Protein AF-A0A662JQ28-F1 (afdb_monomer_lite)

Sequence (479 aa):
MRHRVAFIDVGKEEVRVEEIEKEDIVGPIDWGLYCHLELYKSYQYPPYDEHNVLCFGMGKLAGGVIPGTHRLIGVFRSPLWGGIYFSTVGGAAYPLRYVGFEFGVVEGRAKEPTIVILKGLKDKGLEYRFEHIGMNELMKVYREYKGWEGVFALYRYLLDKYRDVYKKNSGFMNFRMLVVGPAAVNTNMGGIFSATIRNGEIDVGSEGWMARGGGGSVLFRAHGVVAIIYGGDNDWRKFEKADLRSPDVVNDLFKKFLGVPMGQAAFKATEKYRFSPSVGTGGTFGVNYATLKEKSIMFNWKSVFLTKEERKELYDKLIKGHYLKQFNDEIIANKSFKTCGEPCPGVCKKVWEKYKKDYEVYTAAGTICGIFDQRAAERAVHAIDSMGFDAIEFGTLAGWILECLEKGLLKPEEVGARERPRLNPKEFKIEDSFINAEIVEILAKKVAFAEGEVPRILGEGMRRAARKLDEMFSERVKN

Foldseek 3Di:
DWFWEWEQEQAVRDIDTDIDDDDQDQAQASVLCCLCVPPLVVLVDQQQAQSFKWKKFAGPLALFQQPFRQKMKIWTQFLQPRHIDIFIWTNQSNQVLQQAGGMYIYGHAHPAQKEKEWEQEQVPGIDIGIDGDHPVRLVVQQPDDPNAHWQVSVVVVCLVVCQVVQDDDQFGFFKKKFFWTLLLVQFSFFKTKIAGADRSHGPFLLIIISGPRRSSVNCCSNHSYGMYIGGYHHNPDADVPFGSRDLVRQQVVCCVPVVGGSQVVLCVVQCQQAAPPVQGGHAQQLVVLSPCQLVQQALQNPSVVDDSVLSNVLSVVQPVVAQNVCLCVQWNVVVQFAYNNRPGPNSNWTDDPNATDHNLLCSLQDRLLRARHPVLSSLLSVLLVSRRGNSNQLSSLLSVVLVCQVLVLDPCVQQVQPHHQDRDSVPDDNVSSNSSSVSSSSNSVCLSNVPHDLSSLCSHGDVSSVVVSCVVSVVSVVD

pLDDT: mean 95.8, std 4.41, range [48.75, 98.94]

Radius of gyration: 22.82 Å; chains: 1; bounding box: 65×51×59 Å

Secondary structure (DSSP, 8-state):
-EEEEEEEETTTTEEEEEEEE-SS--SHHHHHHHIIIIIS-GGGS-TTSTTS-EEEEE-TTTTSS-TT---EEEEEE-TTTSSEEEEEETTTHHHHTTTS-SEEEEES--SS-EEEEEEEETTTEEEEEEEE--HHHHHHHHH-BTTB-HHHHHHHHHHHHHGGGGEETTEE-EEEEEEE-HHHHH-S-B-EEE--EETTEE-TT--EEE-TTSHHHHHHHTT-EEEEEEEES------SSS-TT-HHHHHHHHHHHHSS-HHHHHHHHTGGGS-BTTTTB-HHHHHHHHHHGGG---TTTGGGGS-HHHHHHHIIIIIIIIIHHHHIIIIITTT-EE-SSS--TT--EEEETTEE--HHHHHHTTGGGT---HHHHHHHHHHHHHHTB-HHHHHHHHHHHHHHHHTTSS-HHHHT-SS-----TTT--TTHHHHHHHHHHHHHHHHHTT-SHHHHHHTT-HHHHHHHHHHHTHHHH--

Structure (mmCIF, N/CA/C/O backbone):
data_AF-A0A662JQ28-F1
#
_entry.id   AF-A0A662JQ28-F1
#
loop_
_atom_site.group_PDB
_atom_site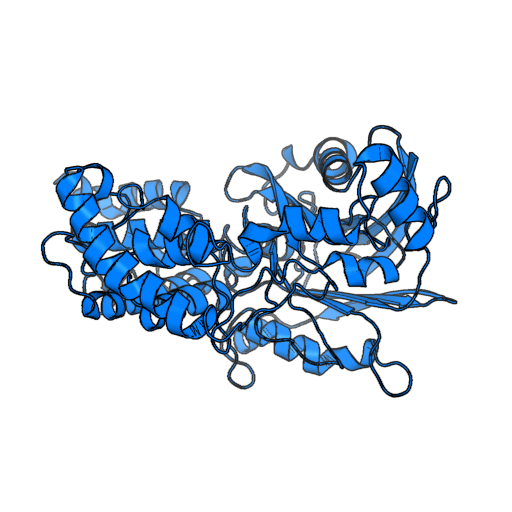.id
_atom_site.type_symbol
_atom_site.label_atom_id
_atom_site.label_alt_id
_atom_site.label_comp_id
_atom_site.label_asym_id
_atom_site.label_entity_id
_atom_site.label_seq_id
_atom_site.pdbx_PDB_ins_code
_atom_site.Cartn_x
_atom_site.Cartn_y
_atom_site.Cartn_z
_atom_site.occupancy
_atom_site.B_iso_or_equiv
_atom_site.auth_seq_id
_atom_site.auth_comp_id
_atom_site.auth_asym_id
_atom_site.auth_atom_id
_atom_site.pdbx_PDB_model_num
ATOM 1 N N . MET A 1 1 ? 8.106 16.150 -26.393 1.00 80.56 1 MET A N 1
ATOM 2 C CA . MET A 1 1 ? 9.107 15.470 -25.532 1.00 80.56 1 MET A CA 1
ATOM 3 C C . MET A 1 1 ? 9.022 13.979 -25.808 1.00 80.56 1 MET A C 1
ATOM 5 O O . MET A 1 1 ? 7.924 13.507 -26.058 1.00 80.56 1 MET A O 1
ATOM 9 N N . ARG A 1 2 ? 10.143 13.248 -25.830 1.00 89.44 2 ARG A N 1
ATOM 10 C CA . ARG A 1 2 ? 10.142 11.813 -26.164 1.00 89.44 2 ARG A CA 1
ATOM 11 C C . ARG A 1 2 ? 10.079 10.949 -24.913 1.00 89.44 2 ARG A C 1
ATOM 13 O O . ARG A 1 2 ? 10.831 11.190 -23.970 1.00 89.44 2 ARG A O 1
ATOM 20 N N . HIS A 1 3 ? 9.212 9.946 -24.945 1.00 92.81 3 HIS A N 1
ATOM 21 C CA . HIS A 1 3 ? 8.951 9.023 -23.850 1.00 92.81 3 HIS A CA 1
ATOM 22 C C . HIS A 1 3 ? 9.064 7.585 -24.325 1.00 92.81 3 HIS A C 1
ATOM 24 O O . HIS A 1 3 ? 8.479 7.234 -25.343 1.00 92.81 3 HIS A O 1
ATOM 30 N N . ARG A 1 4 ? 9.773 6.739 -23.572 1.00 95.31 4 ARG A N 1
ATOM 31 C CA . ARG A 1 4 ? 9.781 5.291 -23.823 1.00 95.31 4 ARG A CA 1
ATOM 32 C C . ARG A 1 4 ? 8.648 4.648 -23.039 1.00 95.31 4 ARG A C 1
ATOM 34 O O . ARG A 1 4 ? 8.657 4.706 -21.806 1.00 95.31 4 ARG A O 1
ATOM 41 N N . VAL A 1 5 ? 7.702 4.038 -23.740 1.00 97.81 5 VAL A N 1
ATOM 42 C CA . VAL A 1 5 ? 6.491 3.456 -23.157 1.00 97.81 5 VAL A CA 1
ATOM 43 C C . VAL A 1 5 ? 6.429 1.970 -23.472 1.00 97.81 5 VAL A C 1
ATOM 45 O O . VAL A 1 5 ? 6.537 1.589 -24.631 1.00 97.81 5 VAL A O 1
ATOM 48 N N . ALA A 1 6 ? 6.247 1.138 -22.449 1.00 98.38 6 ALA A N 1
ATOM 49 C CA . ALA A 1 6 ? 5.945 -0.277 -22.607 1.00 98.38 6 ALA A CA 1
ATOM 50 C C . ALA A 1 6 ? 4.431 -0.504 -22.550 1.00 98.38 6 ALA A C 1
ATOM 52 O O . ALA A 1 6 ? 3.805 -0.242 -21.523 1.00 98.38 6 ALA A O 1
ATOM 53 N N . PHE A 1 7 ? 3.851 -1.028 -23.621 1.00 98.75 7 PHE A N 1
ATOM 54 C CA . PHE A 1 7 ? 2.498 -1.568 -23.601 1.00 98.75 7 PHE A CA 1
ATOM 55 C C . PHE A 1 7 ? 2.584 -3.072 -23.359 1.00 98.75 7 PHE A C 1
ATOM 57 O O . PHE A 1 7 ? 3.285 -3.783 -24.079 1.00 98.75 7 PHE A O 1
ATOM 64 N N . ILE A 1 8 ? 1.935 -3.524 -22.293 1.00 98.88 8 ILE A N 1
ATOM 65 C CA . ILE A 1 8 ? 1.979 -4.884 -21.764 1.00 98.88 8 ILE A CA 1
ATOM 66 C C . ILE A 1 8 ? 0.590 -5.474 -21.996 1.00 98.88 8 ILE A C 1
ATOM 68 O O . ILE A 1 8 ? -0.302 -5.305 -21.161 1.00 98.88 8 ILE A O 1
ATOM 72 N N . ASP A 1 9 ? 0.407 -6.124 -23.143 1.00 98.75 9 ASP A N 1
ATOM 73 C CA . ASP A 1 9 ? -0.847 -6.779 -23.504 1.00 98.75 9 ASP A CA 1
ATOM 74 C C . ASP A 1 9 ? -0.882 -8.164 -22.857 1.00 98.75 9 ASP A C 1
ATOM 76 O O . ASP A 1 9 ? -0.252 -9.115 -23.319 1.00 98.75 9 ASP A O 1
ATOM 80 N N . VAL A 1 10 ? -1.612 -8.276 -21.751 1.00 98.69 10 VAL A N 1
ATOM 81 C CA . VAL A 1 10 ? -1.707 -9.526 -20.984 1.00 98.69 10 VAL A CA 1
ATOM 82 C C . VAL A 1 10 ? -2.713 -10.509 -21.580 1.00 98.69 10 VAL A C 1
ATOM 84 O O . VAL A 1 10 ? -2.747 -11.664 -21.164 1.00 98.69 10 VAL A O 1
ATOM 87 N N . GLY A 1 11 ? -3.541 -10.066 -22.531 1.00 98.25 11 GLY A N 1
ATOM 88 C CA . GLY A 1 11 ? -4.439 -10.940 -23.285 1.00 98.25 11 GLY A CA 1
ATOM 89 C C . GLY A 1 11 ? -3.718 -11.669 -24.420 1.00 98.25 11 GLY A C 1
ATOM 90 O O . GLY A 1 11 ? -4.073 -12.805 -24.738 1.00 98.25 11 GLY A O 1
ATOM 91 N N . LYS A 1 12 ? -2.700 -11.026 -25.007 1.00 98.31 12 LYS A N 1
ATOM 92 C CA . LYS A 1 12 ? -1.838 -11.591 -26.060 1.00 98.31 12 LYS A CA 1
ATOM 93 C C . LYS A 1 12 ? -0.478 -12.080 -25.566 1.00 98.31 12 LYS A C 1
ATOM 95 O O . LYS A 1 12 ? 0.230 -12.717 -26.335 1.00 98.31 12 LYS A O 1
ATOM 100 N N . GLU A 1 13 ? -0.129 -11.782 -24.317 1.00 98.50 13 GLU A N 1
ATOM 101 C CA . GLU A 1 13 ? 1.182 -12.078 -23.725 1.00 98.50 13 GLU A CA 1
ATOM 102 C C . GLU A 1 13 ? 2.341 -11.459 -24.519 1.00 98.50 13 GLU A C 1
ATOM 104 O O . GLU A 1 13 ? 3.386 -12.070 -24.751 1.00 98.50 13 GLU A O 1
ATOM 109 N N . GLU A 1 14 ? 2.164 -10.196 -24.903 1.00 98.50 14 GLU A N 1
ATOM 110 C CA . GLU A 1 14 ? 3.136 -9.426 -25.672 1.00 98.50 14 GLU A CA 1
ATOM 111 C C . GLU A 1 14 ? 3.522 -8.144 -24.927 1.00 98.50 14 GLU A C 1
ATOM 113 O O . GLU A 1 14 ? 2.696 -7.495 -24.280 1.00 98.50 14 GLU A O 1
ATOM 118 N N . VAL A 1 15 ? 4.795 -7.754 -25.033 1.00 98.69 15 VAL A N 1
ATOM 119 C CA . VAL A 1 15 ? 5.256 -6.431 -24.601 1.00 98.69 15 VAL A CA 1
ATOM 120 C C . VAL A 1 15 ? 5.891 -5.703 -25.776 1.00 98.69 15 VAL A C 1
ATOM 122 O O . VAL A 1 15 ? 6.916 -6.138 -26.304 1.00 98.69 15 VAL A O 1
ATOM 125 N N . ARG A 1 16 ? 5.319 -4.550 -26.130 1.00 97.88 16 ARG A N 1
ATOM 126 C CA . ARG A 1 16 ? 5.859 -3.627 -27.138 1.00 97.88 16 ARG A CA 1
ATOM 127 C C . ARG A 1 16 ? 6.387 -2.369 -26.462 1.00 97.88 16 ARG A C 1
ATOM 129 O O . ARG A 1 16 ? 5.725 -1.800 -25.595 1.00 97.88 16 ARG A O 1
ATOM 136 N N . VAL A 1 17 ? 7.591 -1.939 -26.838 1.00 97.38 17 VAL A N 1
ATOM 137 C CA . VAL A 1 17 ? 8.193 -0.697 -26.335 1.00 97.38 17 VAL A CA 1
ATOM 138 C C . VAL A 1 17 ? 8.270 0.310 -27.468 1.00 97.38 17 VAL A C 1
ATOM 140 O O . VAL A 1 17 ? 8.933 0.060 -28.470 1.00 97.38 17 VAL A O 1
ATOM 143 N N . GLU A 1 18 ? 7.630 1.457 -27.282 1.00 96.81 18 GLU A N 1
ATOM 144 C CA . GLU A 1 18 ? 7.527 2.511 -28.289 1.00 96.81 18 GLU A CA 1
ATOM 145 C C . GLU A 1 18 ? 8.111 3.826 -27.779 1.00 96.81 18 GLU A C 1
ATOM 147 O O . GLU A 1 18 ? 8.088 4.118 -26.579 1.00 96.81 18 GLU A O 1
ATOM 152 N N . GLU A 1 19 ? 8.635 4.633 -28.702 1.00 95.56 19 GLU A N 1
ATOM 153 C CA . GLU A 1 19 ? 8.989 6.023 -28.432 1.00 95.56 19 GLU A CA 1
ATOM 154 C C . GLU A 1 19 ? 7.829 6.929 -28.837 1.00 95.56 19 GLU A C 1
ATOM 156 O O . GLU A 1 19 ? 7.461 7.005 -30.006 1.00 95.56 19 GLU A O 1
ATOM 161 N N . ILE A 1 20 ? 7.258 7.627 -27.860 1.00 94.75 20 ILE A N 1
ATOM 162 C CA . ILE A 1 20 ? 6.126 8.528 -28.062 1.00 94.75 20 ILE A CA 1
ATOM 163 C C . ILE A 1 20 ? 6.600 9.959 -27.870 1.00 94.75 20 ILE A C 1
ATOM 165 O O . ILE A 1 20 ? 7.116 10.320 -26.810 1.00 94.75 20 ILE A O 1
ATOM 169 N N . GLU A 1 21 ? 6.406 10.786 -28.895 1.00 93.88 21 GLU A N 1
ATOM 170 C CA . GLU A 1 21 ? 6.717 12.208 -28.843 1.00 93.88 21 GLU A CA 1
ATOM 171 C C . GLU A 1 21 ? 5.458 13.032 -28.547 1.00 93.88 21 GLU A C 1
ATOM 173 O O . GLU A 1 21 ? 4.609 13.231 -29.410 1.00 93.88 21 GLU A O 1
ATOM 178 N N . LYS A 1 22 ? 5.344 13.515 -27.306 1.00 92.38 22 LYS A N 1
ATOM 179 C CA . LYS A 1 22 ? 4.276 14.415 -26.847 1.00 92.38 22 LYS A CA 1
ATOM 180 C C . LYS A 1 22 ? 4.833 15.473 -25.905 1.00 92.38 22 LYS A C 1
ATOM 182 O O . LYS A 1 22 ? 5.698 15.190 -25.082 1.00 92.38 22 LYS A O 1
ATOM 187 N N . GLU A 1 23 ? 4.462 16.733 -26.096 1.00 89.94 23 GLU A N 1
ATOM 188 C CA . GLU A 1 23 ? 5.014 17.849 -25.308 1.00 89.94 23 GLU A CA 1
ATOM 189 C C . GLU A 1 23 ? 4.249 18.112 -24.013 1.00 89.94 23 GLU A C 1
ATOM 191 O O . GLU A 1 23 ? 4.840 18.525 -23.021 1.00 89.94 23 GLU A O 1
ATOM 196 N N . ASP A 1 24 ? 2.957 17.820 -24.009 1.00 93.06 24 ASP A N 1
ATOM 197 C CA . ASP A 1 24 ? 2.039 17.954 -22.881 1.00 93.06 24 ASP A CA 1
ATOM 198 C C . ASP A 1 24 ? 2.239 16.878 -21.802 1.00 93.06 24 ASP A C 1
ATOM 200 O O . ASP A 1 24 ? 1.814 17.051 -20.661 1.00 93.06 24 ASP A O 1
ATOM 204 N N . ILE A 1 25 ? 2.946 15.793 -22.124 1.00 95.19 25 ILE A N 1
ATOM 205 C CA . ILE A 1 25 ? 3.230 14.710 -21.184 1.00 95.19 25 ILE A CA 1
ATOM 206 C C . ILE A 1 25 ? 4.519 15.019 -20.413 1.00 95.19 25 ILE A C 1
ATOM 208 O O . ILE A 1 25 ? 5.643 14.898 -20.907 1.00 95.19 25 ILE A O 1
ATOM 212 N N . VAL A 1 26 ? 4.379 15.435 -19.152 1.00 93.19 26 VAL A N 1
ATOM 213 C CA . VAL A 1 26 ? 5.523 15.747 -18.283 1.00 93.19 26 VAL A CA 1
ATOM 214 C C . VAL A 1 26 ? 5.879 14.563 -17.392 1.00 93.19 26 VAL A C 1
ATOM 216 O O . VAL A 1 26 ? 7.061 14.351 -17.101 1.00 93.19 26 VAL A O 1
ATOM 219 N N . GLY A 1 27 ? 4.894 13.772 -16.977 1.00 95.31 27 GLY A N 1
ATOM 220 C CA . GLY A 1 27 ? 5.110 12.628 -16.104 1.00 95.31 27 GLY A CA 1
ATOM 221 C C . GLY A 1 27 ? 4.029 11.551 -16.196 1.00 95.31 27 GLY A C 1
ATOM 222 O O . GLY A 1 27 ? 3.158 11.591 -17.062 1.00 95.31 27 GLY A O 1
ATOM 223 N N . PRO A 1 28 ? 4.068 10.573 -15.274 1.00 96.56 28 PRO A N 1
ATOM 224 C CA . PRO A 1 28 ? 3.190 9.405 -15.327 1.00 96.56 28 PRO A CA 1
ATOM 225 C C . PRO A 1 28 ? 1.704 9.739 -15.119 1.00 96.56 28 PRO A C 1
ATOM 227 O O . PRO A 1 28 ? 0.856 8.980 -15.575 1.00 96.56 28 PRO A O 1
ATOM 230 N N . ILE A 1 29 ? 1.375 10.859 -14.457 1.00 97.75 29 ILE A N 1
ATOM 231 C CA . ILE A 1 29 ? -0.021 11.306 -14.302 1.00 97.75 29 ILE A CA 1
ATOM 232 C C . ILE A 1 29 ? -0.578 11.780 -15.645 1.00 97.75 29 ILE A C 1
ATOM 234 O O . ILE A 1 29 ? -1.637 11.309 -16.048 1.00 97.75 29 ILE A O 1
ATOM 238 N N . ASP A 1 30 ? 0.154 12.640 -16.357 1.00 97.62 30 ASP A N 1
ATOM 239 C CA . ASP A 1 30 ? -0.252 13.140 -17.678 1.00 97.62 30 ASP A CA 1
ATOM 240 C C . ASP A 1 30 ? -0.368 11.986 -18.680 1.00 97.62 30 ASP A C 1
ATOM 242 O O . ASP A 1 30 ? -1.353 11.890 -19.407 1.00 97.62 30 ASP A O 1
ATOM 246 N N . TRP A 1 31 ? 0.591 11.050 -18.648 1.00 97.94 31 TRP A N 1
ATOM 247 C CA . TRP A 1 31 ? 0.539 9.827 -19.451 1.00 97.94 31 TRP A CA 1
ATOM 248 C C . TRP A 1 31 ? -0.722 9.000 -19.164 1.00 97.94 31 TRP A C 1
ATOM 250 O O . TRP A 1 31 ? -1.419 8.585 -20.089 1.00 97.94 31 TRP A O 1
ATOM 260 N N . GLY A 1 32 ? -1.046 8.789 -17.885 1.00 98.00 32 GLY A N 1
ATOM 261 C CA . GLY A 1 32 ? -2.258 8.076 -17.493 1.00 98.00 32 GLY A CA 1
ATOM 262 C C . GLY A 1 32 ? -3.535 8.796 -17.931 1.00 98.00 32 GLY A C 1
ATOM 263 O O . GLY A 1 32 ? -4.449 8.158 -18.449 1.00 98.00 32 GLY A O 1
ATOM 264 N N . LEU A 1 33 ? -3.598 10.123 -17.789 1.00 98.00 33 LEU A N 1
ATOM 265 C CA . LEU A 1 33 ? -4.729 10.925 -18.268 1.00 98.00 33 LEU A CA 1
ATOM 266 C C . LEU A 1 33 ? -4.912 10.783 -19.782 1.00 98.00 33 LEU A C 1
ATOM 268 O O . LEU A 1 33 ? -6.020 10.485 -20.226 1.00 98.00 33 LEU A O 1
ATOM 272 N N . TYR A 1 34 ? -3.833 10.912 -20.554 1.00 97.88 34 TYR A N 1
ATOM 273 C CA . TYR A 1 34 ? -3.845 10.701 -22.000 1.00 97.88 34 TYR A CA 1
ATOM 274 C C . TYR A 1 34 ? -4.355 9.297 -22.364 1.00 97.88 34 TYR A C 1
ATOM 276 O O . TYR A 1 34 ? -5.248 9.150 -23.202 1.00 97.88 34 TYR A O 1
ATOM 284 N N . CYS A 1 35 ? -3.878 8.258 -21.671 1.00 98.19 35 CYS A N 1
ATOM 285 C CA . CYS A 1 35 ? -4.361 6.895 -21.879 1.00 98.19 35 CYS A CA 1
ATOM 286 C C . CYS A 1 35 ? -5.870 6.772 -21.623 1.00 98.19 35 CYS A C 1
ATOM 288 O O . CYS A 1 35 ? -6.603 6.245 -22.457 1.00 98.19 35 CYS A O 1
ATOM 290 N N . HIS A 1 36 ? -6.362 7.280 -20.493 1.00 98.38 36 HIS A N 1
ATOM 291 C CA . HIS A 1 36 ? -7.764 7.113 -20.109 1.00 98.38 36 HIS A CA 1
ATOM 292 C C . HIS A 1 36 ? -8.745 7.984 -20.895 1.00 98.38 36 HIS A C 1
ATOM 294 O O . HIS A 1 36 ? -9.899 7.573 -21.049 1.00 98.38 36 HIS A O 1
ATOM 300 N N . LEU A 1 37 ? -8.329 9.171 -21.342 1.00 97.56 37 LEU A N 1
ATOM 301 C CA . LEU A 1 37 ? -9.200 10.142 -22.008 1.00 97.56 37 LEU A CA 1
ATOM 302 C C . LEU A 1 37 ? -9.151 10.032 -23.533 1.00 97.56 37 LEU A C 1
ATOM 304 O O . LEU A 1 37 ? -10.186 10.210 -24.176 1.00 97.56 37 LEU A O 1
ATOM 308 N N . GLU A 1 38 ? -7.989 9.707 -24.103 1.00 97.12 38 GLU A N 1
ATOM 309 C CA . GLU A 1 38 ? -7.777 9.732 -25.553 1.00 97.12 38 GLU A CA 1
ATOM 310 C C . GLU A 1 38 ? -7.582 8.333 -26.142 1.00 97.12 38 GLU A C 1
ATOM 312 O O . GLU A 1 38 ? -8.328 7.968 -27.053 1.00 97.12 38 GLU A O 1
ATOM 317 N N . LEU A 1 39 ? -6.641 7.538 -25.612 1.00 97.25 39 LEU A N 1
ATOM 318 C CA . LEU A 1 39 ? -6.293 6.233 -26.198 1.00 97.25 39 LEU A CA 1
ATOM 319 C C . LEU A 1 39 ? -7.358 5.156 -25.952 1.00 97.25 39 LEU A C 1
ATOM 321 O O . LEU A 1 39 ? -7.885 4.585 -26.900 1.00 97.25 39 LEU A O 1
ATOM 325 N N . TYR A 1 40 ? -7.681 4.884 -24.687 1.00 98.19 40 TYR A N 1
ATOM 326 C CA . TYR A 1 40 ? -8.573 3.785 -24.292 1.00 98.19 40 TYR A CA 1
ATOM 327 C C . TYR A 1 40 ? -9.987 4.254 -23.961 1.00 98.19 40 TYR A C 1
ATOM 329 O O . TYR A 1 40 ? -10.898 3.437 -23.862 1.00 98.19 40 TYR A O 1
ATOM 337 N N . LYS A 1 41 ? -10.182 5.565 -23.752 1.00 98.00 41 LYS A N 1
ATOM 338 C CA . LYS A 1 41 ? -11.489 6.174 -23.442 1.00 98.00 41 LYS A CA 1
ATOM 339 C C . LYS A 1 41 ? -12.244 5.417 -22.345 1.00 98.00 41 LYS A C 1
ATOM 341 O O . LYS A 1 41 ? -13.452 5.211 -22.419 1.00 98.00 41 LYS A O 1
ATOM 346 N N . SER A 1 42 ? -11.523 5.029 -21.291 1.00 97.56 42 SER A N 1
ATOM 347 C CA . SER A 1 42 ? -12.008 4.152 -20.211 1.00 97.56 42 SER A CA 1
ATOM 348 C C . SER A 1 42 ? -13.311 4.613 -19.544 1.00 97.56 42 SER A C 1
ATOM 350 O O . SER A 1 42 ? -13.994 3.816 -18.905 1.00 97.56 42 SER A O 1
ATOM 352 N N . TYR A 1 43 ? -13.673 5.895 -19.672 1.00 95.88 43 TYR A N 1
ATOM 353 C CA . TYR A 1 43 ? -14.929 6.465 -19.181 1.00 95.88 43 TYR A CA 1
ATOM 354 C C . TYR A 1 43 ? -16.177 5.905 -19.889 1.00 95.88 43 TYR A C 1
ATOM 356 O O . TYR A 1 43 ? -17.265 5.988 -19.322 1.00 95.88 43 TYR A O 1
ATOM 364 N N . GLN A 1 44 ? -16.024 5.314 -21.078 1.00 97.19 44 GLN A N 1
ATOM 365 C CA . GLN A 1 44 ? -17.106 4.706 -21.864 1.00 97.19 44 GLN A CA 1
ATOM 366 C C . GLN A 1 44 ? -17.484 3.291 -21.394 1.00 97.19 44 GLN A C 1
ATOM 368 O O . GLN A 1 44 ? -18.517 2.770 -21.803 1.00 97.19 44 GLN A O 1
ATOM 373 N N . TYR A 1 45 ? -16.685 2.688 -20.510 1.00 97.06 45 TYR A N 1
ATOM 374 C CA . TYR A 1 45 ? -16.806 1.280 -20.126 1.00 97.06 45 TYR A CA 1
ATOM 375 C C . TYR A 1 45 ? -17.057 1.098 -18.621 1.00 97.06 45 TYR A C 1
ATOM 377 O O . TYR A 1 45 ? -16.868 2.033 -17.837 1.00 97.06 45 TYR A O 1
ATOM 385 N N . PRO A 1 46 ? -17.493 -0.084 -18.158 1.00 96.00 46 PRO A N 1
ATOM 386 C CA . PRO A 1 46 ? -17.514 -0.408 -16.733 1.00 96.00 46 PRO A CA 1
ATOM 387 C C . PRO A 1 46 ? -16.105 -0.403 -16.095 1.00 96.00 46 PRO A C 1
ATOM 389 O O . PRO A 1 46 ? -15.118 -0.647 -16.783 1.00 96.00 46 PRO A O 1
ATOM 392 N N . PRO A 1 47 ? -15.968 -0.201 -14.767 1.00 94.81 47 PRO A N 1
ATOM 393 C CA . PRO A 1 47 ? -14.653 -0.122 -14.111 1.00 94.81 47 PRO A CA 1
ATOM 394 C C . PRO A 1 47 ? -13.769 -1.379 -14.174 1.00 94.81 47 PRO A C 1
ATOM 396 O O . PRO A 1 47 ? -12.589 -1.284 -13.857 1.00 94.81 47 PRO A O 1
ATOM 399 N N . TYR A 1 48 ? -14.311 -2.547 -14.522 1.00 97.56 48 TYR A N 1
ATOM 400 C CA . TYR A 1 48 ? -13.543 -3.798 -14.655 1.00 97.56 48 TYR A CA 1
ATOM 401 C C . TYR A 1 48 ? -13.487 -4.313 -16.091 1.00 97.56 48 TYR A C 1
ATOM 403 O O . TYR A 1 48 ? -13.275 -5.499 -16.324 1.00 97.56 48 TYR A O 1
ATOM 411 N N . ASP A 1 49 ? -13.711 -3.415 -17.041 1.00 98.12 49 ASP A N 1
ATOM 412 C CA . ASP A 1 49 ? -13.452 -3.654 -18.450 1.00 98.12 49 ASP A CA 1
ATOM 413 C C . ASP A 1 49 ? -11.955 -3.480 -18.764 1.00 98.12 49 ASP A C 1
ATOM 415 O O . ASP A 1 49 ? -11.271 -2.703 -18.093 1.00 98.12 49 ASP A O 1
ATOM 419 N N . GLU A 1 50 ? -11.445 -4.172 -19.784 1.00 97.88 50 GLU A N 1
ATOM 420 C CA . GLU A 1 50 ? -10.028 -4.133 -20.176 1.00 97.88 50 GLU A CA 1
ATOM 421 C C . GLU A 1 50 ? -9.556 -2.753 -20.666 1.00 97.88 50 GLU A C 1
ATOM 423 O O . GLU A 1 50 ? -8.360 -2.465 -20.633 1.00 97.88 50 GLU A O 1
ATOM 428 N N . HIS A 1 51 ? -10.479 -1.859 -21.044 1.00 98.19 51 HIS A N 1
ATOM 429 C CA . HIS A 1 51 ? -10.163 -0.460 -21.347 1.00 98.19 51 HIS A CA 1
ATOM 430 C C . HIS A 1 51 ? -9.782 0.355 -20.101 1.00 98.19 51 HIS A C 1
ATOM 432 O O . HIS A 1 51 ? -9.234 1.456 -20.223 1.00 98.19 51 HIS A O 1
ATOM 438 N N . ASN A 1 52 ? -10.070 -0.137 -18.889 1.00 98.50 52 ASN A N 1
ATOM 439 C CA . ASN A 1 52 ? -9.594 0.477 -17.653 1.00 98.50 52 ASN A CA 1
ATOM 440 C C . ASN A 1 52 ? -8.139 0.092 -17.363 1.00 98.50 52 ASN A C 1
ATOM 442 O O . ASN A 1 52 ? -7.850 -0.560 -16.362 1.00 98.50 52 ASN A O 1
ATOM 446 N N . VAL A 1 53 ? -7.242 0.528 -18.246 1.00 98.56 53 VAL A N 1
ATOM 447 C CA . VAL A 1 53 ? -5.808 0.259 -18.155 1.00 98.56 53 VAL A CA 1
ATOM 448 C C . VAL A 1 53 ? -5.212 0.703 -16.820 1.00 98.56 53 VAL A C 1
ATOM 450 O O . VAL A 1 53 ? -5.579 1.741 -16.266 1.00 98.56 53 VAL A O 1
ATOM 453 N N . LEU A 1 54 ? -4.234 -0.055 -16.320 1.00 98.62 54 LEU A N 1
ATOM 454 C CA . LEU A 1 54 ? -3.342 0.421 -15.266 1.00 98.62 54 LEU A CA 1
ATOM 455 C C . LEU A 1 54 ? -2.082 0.998 -15.911 1.00 98.62 54 LEU A C 1
ATOM 457 O O . LEU A 1 54 ? -1.172 0.262 -16.303 1.00 98.62 54 LEU A O 1
ATOM 461 N N . CYS A 1 55 ? -1.998 2.323 -15.974 1.00 98.75 55 CYS A N 1
ATOM 462 C CA . CYS A 1 55 ? -0.760 3.002 -16.332 1.00 98.75 55 CYS A CA 1
ATOM 463 C C . CYS A 1 55 ? 0.132 3.107 -15.097 1.00 98.75 55 CYS A C 1
ATOM 465 O O . CYS A 1 55 ? -0.344 3.429 -14.011 1.00 98.75 55 CYS A O 1
ATOM 467 N N . PHE A 1 56 ? 1.434 2.893 -15.235 1.00 98.62 56 PHE A N 1
ATOM 468 C CA . PHE A 1 56 ? 2.385 3.136 -14.158 1.00 98.62 56 PHE A CA 1
ATOM 469 C C . PHE A 1 56 ? 3.685 3.717 -14.687 1.00 98.62 56 PHE A C 1
ATOM 471 O O . PHE A 1 56 ? 4.031 3.536 -15.846 1.00 98.62 56 PHE A O 1
ATOM 478 N N . GLY A 1 57 ? 4.448 4.406 -13.848 1.00 97.62 57 GLY A N 1
ATOM 479 C CA . GLY A 1 57 ? 5.749 4.883 -14.286 1.00 97.62 57 GLY A CA 1
ATOM 480 C C . GLY A 1 57 ? 6.468 5.781 -13.309 1.00 97.62 57 GLY A C 1
ATOM 481 O O . GLY A 1 57 ? 6.034 5.999 -12.173 1.00 97.62 57 GLY A O 1
ATOM 482 N N . MET A 1 58 ? 7.608 6.279 -13.771 1.00 95.75 58 MET A N 1
ATOM 483 C CA . MET A 1 58 ? 8.520 7.099 -12.986 1.00 95.75 58 MET A CA 1
ATOM 484 C C . MET A 1 58 ? 8.560 8.548 -13.472 1.00 95.75 58 MET A C 1
ATOM 486 O O . MET A 1 58 ? 8.380 8.838 -14.651 1.00 95.75 58 MET A O 1
ATOM 490 N N . GLY A 1 59 ? 8.815 9.476 -12.550 1.00 94.06 59 GLY A N 1
ATOM 491 C CA . GLY A 1 59 ? 8.997 10.887 -12.889 1.00 94.06 59 GLY A CA 1
ATOM 492 C C . GLY A 1 59 ? 10.319 11.161 -13.612 1.00 94.06 59 GLY A C 1
ATOM 493 O O . GLY A 1 59 ? 11.228 10.328 -13.638 1.00 94.06 59 GLY A O 1
ATOM 494 N N . LYS A 1 60 ? 10.467 12.378 -14.147 1.00 89.94 60 LYS A N 1
ATOM 495 C CA . LYS A 1 60 ? 11.656 12.765 -14.923 1.00 89.94 60 LYS A CA 1
ATOM 496 C C . LYS A 1 60 ? 12.964 12.786 -14.148 1.00 89.94 60 LYS A C 1
ATOM 498 O O . LYS A 1 60 ? 14.016 12.580 -14.734 1.00 89.94 60 LYS A O 1
ATOM 503 N N . LEU A 1 61 ? 12.898 13.032 -12.843 1.00 91.69 61 LEU A N 1
ATOM 504 C CA . LEU A 1 61 ? 14.077 13.069 -11.976 1.00 91.69 61 LEU A CA 1
ATOM 505 C C . LEU A 1 61 ? 14.501 11.672 -11.494 1.00 91.69 61 LEU A C 1
ATOM 507 O O . LEU A 1 61 ? 15.624 11.507 -11.019 1.00 91.69 61 LEU A O 1
ATOM 511 N N . ALA A 1 62 ? 13.632 10.662 -11.639 1.00 91.88 62 ALA A N 1
ATOM 512 C CA . ALA A 1 62 ? 13.966 9.294 -11.271 1.00 91.88 62 ALA A CA 1
ATOM 513 C C . ALA A 1 62 ? 15.112 8.780 -12.154 1.00 91.88 62 ALA A C 1
ATOM 515 O O . ALA A 1 62 ? 15.095 8.931 -13.375 1.00 91.88 62 ALA A O 1
ATOM 516 N N . GLY A 1 63 ? 16.109 8.164 -11.530 1.00 88.19 63 GLY A N 1
ATOM 517 C CA . GLY A 1 63 ? 17.349 7.747 -12.178 1.00 88.19 63 GLY A CA 1
ATOM 518 C C . GLY A 1 63 ? 18.549 8.616 -11.816 1.00 88.19 63 GLY A C 1
ATOM 519 O O . GLY A 1 63 ? 19.671 8.126 -11.896 1.00 88.19 63 GLY A O 1
ATOM 520 N N . GLY A 1 64 ? 18.328 9.848 -11.348 1.00 91.38 64 GLY A N 1
ATOM 521 C CA . GLY A 1 64 ? 19.383 10.695 -10.793 1.00 91.38 64 GLY A CA 1
ATOM 522 C C . GLY A 1 64 ? 19.752 10.344 -9.347 1.00 91.38 64 GLY A C 1
ATOM 523 O O . GLY A 1 64 ? 19.219 9.407 -8.753 1.00 91.38 64 GLY A O 1
ATOM 524 N N . VAL A 1 65 ? 20.655 11.126 -8.752 1.00 92.31 65 VAL A N 1
ATOM 525 C CA . VAL A 1 65 ? 21.079 10.983 -7.343 1.00 92.31 65 VAL A CA 1
ATOM 526 C C . VAL A 1 65 ? 20.236 11.804 -6.361 1.00 92.31 65 VAL A C 1
ATOM 528 O O . VAL A 1 65 ? 20.473 11.748 -5.157 1.00 92.31 65 VAL A O 1
ATOM 531 N N . ILE A 1 66 ? 19.239 12.552 -6.852 1.00 93.19 66 ILE A N 1
ATOM 532 C CA . ILE A 1 66 ? 18.374 13.392 -6.014 1.00 93.19 66 ILE A CA 1
ATOM 533 C C . ILE A 1 66 ? 17.454 12.497 -5.164 1.00 93.19 66 ILE A C 1
ATOM 535 O O . ILE A 1 66 ? 16.586 11.813 -5.723 1.00 93.19 66 ILE A O 1
ATOM 539 N N . PRO A 1 67 ? 17.581 12.517 -3.824 1.00 90.75 67 PRO A N 1
ATOM 540 C CA . PRO A 1 67 ? 16.798 11.650 -2.957 1.00 90.75 67 PRO A CA 1
ATOM 541 C C . PRO A 1 67 ? 15.316 12.047 -2.947 1.00 90.75 67 PRO A C 1
ATOM 543 O O . PRO A 1 67 ? 14.964 13.225 -2.949 1.00 90.75 67 PRO A O 1
ATOM 546 N N . GLY A 1 68 ? 14.437 11.050 -2.879 1.00 89.75 68 GLY A N 1
ATOM 547 C CA . GLY A 1 68 ? 12.984 11.207 -2.811 1.00 89.75 68 GLY A CA 1
ATOM 548 C C . GLY A 1 68 ? 12.291 11.309 -4.173 1.00 89.75 68 GLY A C 1
ATOM 549 O O . GLY A 1 68 ? 11.069 11.460 -4.214 1.00 89.75 68 GLY A O 1
ATOM 550 N N . THR A 1 69 ? 13.034 11.198 -5.279 1.00 92.69 69 THR A N 1
ATOM 551 C CA . THR A 1 69 ? 12.500 11.332 -6.649 1.00 92.69 69 THR A CA 1
ATOM 552 C C . THR A 1 69 ? 12.123 9.996 -7.301 1.00 92.69 69 THR A C 1
ATOM 554 O O . THR A 1 69 ? 11.491 9.981 -8.355 1.00 92.69 69 THR A O 1
ATOM 557 N N . HIS A 1 70 ? 12.420 8.862 -6.655 1.00 94.19 70 HIS A N 1
ATOM 558 C CA . HIS A 1 70 ? 12.174 7.510 -7.175 1.00 94.19 70 HIS A CA 1
ATOM 559 C C . HIS A 1 70 ? 10.814 6.932 -6.751 1.00 94.19 70 HIS A C 1
ATOM 561 O O . HIS A 1 70 ? 10.694 5.755 -6.390 1.00 94.19 70 HIS A O 1
ATOM 567 N N . ARG A 1 71 ? 9.761 7.753 -6.785 1.00 95.19 71 ARG A N 1
ATOM 568 C CA . ARG A 1 71 ? 8.383 7.272 -6.616 1.00 95.19 71 ARG A CA 1
ATOM 569 C C . ARG A 1 71 ? 7.881 6.634 -7.905 1.00 95.19 71 ARG A C 1
ATOM 571 O O . ARG A 1 71 ? 8.071 7.192 -8.982 1.00 95.19 71 ARG A O 1
ATOM 578 N N . LEU A 1 72 ? 7.215 5.492 -7.766 1.00 97.62 72 LEU A N 1
ATOM 579 C CA . LEU A 1 72 ? 6.390 4.925 -8.823 1.00 97.62 72 LEU A CA 1
ATOM 580 C C . LEU A 1 72 ? 4.960 5.428 -8.642 1.00 97.62 72 LEU A C 1
ATOM 582 O O . LEU A 1 72 ? 4.460 5.456 -7.514 1.00 97.62 72 LEU A O 1
ATOM 586 N N . ILE A 1 73 ? 4.331 5.834 -9.735 1.00 98.44 73 ILE A N 1
ATOM 587 C CA . ILE A 1 73 ? 2.962 6.346 -9.755 1.00 98.44 73 ILE A CA 1
ATOM 588 C C . ILE A 1 73 ? 2.143 5.425 -10.647 1.00 98.44 73 ILE A C 1
ATOM 590 O O . ILE A 1 73 ? 2.567 5.169 -11.768 1.00 98.44 73 ILE A O 1
ATOM 594 N N . GLY A 1 74 ? 1.010 4.942 -10.146 1.00 98.44 74 GLY A N 1
ATOM 595 C CA . GLY A 1 74 ? -0.007 4.222 -10.904 1.00 98.44 74 GLY A CA 1
ATOM 596 C C . GLY A 1 74 ? -1.226 5.111 -11.139 1.00 98.44 74 GLY A C 1
ATOM 597 O O . GLY A 1 74 ? -1.610 5.854 -10.236 1.00 98.44 74 GLY A O 1
ATOM 598 N N . VAL A 1 75 ? -1.827 5.033 -12.322 1.00 98.69 75 VAL A N 1
ATOM 599 C CA . VAL A 1 75 ? -3.017 5.778 -12.748 1.00 98.69 75 VAL A CA 1
ATOM 600 C C . VAL A 1 75 ? -4.010 4.792 -13.351 1.00 98.69 75 VAL A C 1
ATOM 602 O O . VAL A 1 75 ? -3.621 3.931 -14.135 1.00 98.69 75 VAL A O 1
ATOM 605 N N . PHE A 1 76 ? -5.264 4.886 -12.923 1.00 98.44 76 PHE A N 1
ATOM 606 C CA . PHE A 1 76 ? -6.356 3.993 -13.312 1.00 98.44 76 PHE A CA 1
ATOM 607 C C . PHE A 1 76 ? -7.702 4.693 -13.070 1.00 98.44 76 PHE A C 1
ATOM 609 O O . PHE A 1 76 ? -7.780 5.671 -12.316 1.00 98.44 76 PHE A O 1
ATOM 616 N N . ARG A 1 77 ? -8.803 4.182 -13.628 1.00 98.00 77 ARG A N 1
ATOM 617 C CA . ARG A 1 77 ? -10.155 4.598 -13.228 1.00 98.00 77 ARG A CA 1
ATOM 618 C C . ARG A 1 77 ? -10.581 3.821 -11.984 1.00 98.00 77 ARG A C 1
ATOM 620 O O . ARG A 1 77 ? -10.636 2.594 -11.984 1.00 98.00 77 ARG A O 1
ATOM 627 N N . SER A 1 78 ? -10.880 4.530 -10.900 1.00 97.62 78 SER A N 1
ATOM 628 C CA . SER A 1 78 ? -11.195 3.923 -9.607 1.00 97.62 78 SER A CA 1
ATOM 629 C C . SER A 1 78 ? -12.545 3.187 -9.632 1.00 97.62 78 SER A C 1
ATOM 631 O O . SER A 1 78 ? -13.565 3.816 -9.924 1.00 97.62 78 SER A O 1
ATOM 633 N N . PRO A 1 79 ? -12.614 1.901 -9.234 1.00 96.44 79 PRO A N 1
ATOM 634 C CA . PRO A 1 79 ? -13.889 1.205 -9.045 1.00 96.44 79 PRO A CA 1
ATOM 635 C C . PRO A 1 79 ? -14.681 1.704 -7.822 1.00 96.44 79 PRO A C 1
ATOM 637 O O . PRO A 1 79 ? -15.902 1.536 -7.772 1.00 96.44 79 PRO A O 1
ATOM 640 N N . LEU A 1 80 ? -14.019 2.356 -6.854 1.00 93.19 80 LEU A N 1
ATOM 641 C CA . LEU A 1 80 ? -14.671 2.955 -5.682 1.00 93.19 80 LEU A CA 1
ATOM 642 C C . LEU A 1 80 ? -15.399 4.251 -6.030 1.00 93.19 80 LEU A C 1
ATOM 644 O O . LEU A 1 80 ? -16.550 4.445 -5.635 1.00 93.19 80 LEU A O 1
ATOM 648 N N . TRP A 1 81 ? -14.726 5.139 -6.763 1.00 92.06 81 TRP A N 1
ATOM 649 C CA . TRP A 1 81 ? -15.197 6.511 -6.971 1.00 92.06 81 TRP A CA 1
ATOM 650 C C . TRP A 1 81 ? -15.668 6.800 -8.399 1.00 92.06 81 TRP A C 1
ATOM 652 O O . TRP A 1 81 ? -16.328 7.809 -8.622 1.00 92.06 81 TRP A O 1
ATOM 662 N N . GLY A 1 82 ? -15.365 5.928 -9.362 1.00 90.38 82 GLY A N 1
ATOM 663 C CA . GLY A 1 82 ? -15.808 6.026 -10.756 1.00 90.38 82 GLY A CA 1
ATOM 664 C C . GLY A 1 82 ? -15.017 7.003 -11.634 1.00 90.38 82 GLY A C 1
ATOM 665 O O . GLY A 1 82 ? -15.170 6.956 -12.854 1.00 90.38 82 GLY A O 1
ATOM 666 N N . GLY A 1 83 ? -14.171 7.855 -11.047 1.00 94.69 83 GLY A N 1
ATOM 667 C CA . GLY A 1 83 ? -13.277 8.779 -11.754 1.00 94.69 83 GLY A CA 1
ATOM 668 C C . GLY A 1 83 ? -11.839 8.269 -11.873 1.00 94.69 83 GLY A C 1
ATOM 669 O O . GLY A 1 83 ? -11.485 7.239 -11.296 1.00 94.69 83 GLY A O 1
ATOM 670 N N . ILE A 1 84 ? -11.003 9.007 -12.607 1.00 96.88 84 ILE A N 1
ATOM 671 C CA . ILE A 1 84 ? -9.558 8.749 -12.678 1.00 96.88 84 ILE A CA 1
ATOM 672 C C . ILE A 1 84 ? -8.936 8.996 -11.302 1.00 96.88 84 ILE A C 1
ATOM 674 O O . ILE A 1 84 ? -9.263 9.968 -10.619 1.00 96.88 84 ILE A O 1
ATOM 678 N N . TYR A 1 85 ? -8.036 8.108 -10.899 1.00 97.44 85 TYR A N 1
ATOM 679 C CA . TYR A 1 85 ? -7.285 8.219 -9.664 1.00 97.44 85 TYR A CA 1
ATOM 680 C C . TYR A 1 85 ? -5.820 7.867 -9.896 1.00 97.44 85 TYR A C 1
ATOM 682 O O . TYR A 1 85 ? -5.484 7.109 -10.806 1.00 97.44 85 TYR A O 1
ATOM 690 N N . PHE A 1 86 ? -4.948 8.405 -9.049 1.00 97.06 86 PHE A N 1
ATOM 691 C CA . PHE A 1 86 ? -3.542 8.042 -9.032 1.00 97.06 86 PHE A CA 1
ATOM 692 C C . PHE A 1 86 ? -3.099 7.670 -7.621 1.00 97.06 86 PHE A C 1
ATOM 694 O O . PHE A 1 86 ? -3.527 8.253 -6.626 1.00 97.06 86 PHE A O 1
ATOM 701 N N . SER A 1 87 ? -2.211 6.690 -7.538 1.00 97.50 87 SER A N 1
ATOM 702 C CA . SER A 1 87 ? -1.652 6.189 -6.287 1.00 97.50 87 SER A CA 1
ATOM 703 C C . SER A 1 87 ? -0.145 6.036 -6.436 1.00 97.50 87 SER A C 1
ATOM 705 O O . SER A 1 87 ? 0.359 5.868 -7.544 1.00 97.50 87 SER A O 1
ATOM 707 N N . THR A 1 88 ? 0.610 6.151 -5.343 1.00 97.00 88 THR A N 1
ATOM 708 C CA . THR A 1 88 ? 2.080 6.217 -5.428 1.00 97.00 88 THR A CA 1
ATOM 709 C C . THR A 1 88 ? 2.743 5.311 -4.413 1.00 97.00 88 THR A C 1
ATOM 711 O O . THR A 1 88 ? 2.313 5.266 -3.265 1.00 97.00 88 THR A O 1
ATOM 714 N N . VAL A 1 89 ? 3.852 4.683 -4.798 1.00 96.19 89 VAL A N 1
ATOM 715 C CA . VAL A 1 89 ? 4.712 3.918 -3.893 1.00 96.19 89 VAL A CA 1
ATOM 716 C C . VAL A 1 89 ? 6.148 4.437 -3.946 1.00 96.19 89 VAL A C 1
ATOM 718 O O . VAL A 1 89 ? 6.746 4.639 -5.005 1.00 96.19 89 VAL A O 1
ATOM 721 N N . GLY A 1 90 ? 6.722 4.686 -2.769 1.00 94.31 90 GLY A N 1
ATOM 722 C CA . GLY A 1 90 ? 8.096 5.168 -2.640 1.00 94.31 90 GLY A CA 1
ATOM 723 C C . GLY A 1 90 ? 9.129 4.114 -3.032 1.00 94.31 90 GLY A C 1
ATOM 724 O O . GLY A 1 90 ? 8.973 2.937 -2.708 1.00 94.31 90 GLY A O 1
ATOM 725 N N . GLY A 1 91 ? 10.207 4.549 -3.687 1.00 94.06 91 GLY A N 1
ATOM 726 C CA . GLY A 1 91 ? 11.379 3.737 -4.032 1.00 94.06 91 GLY A CA 1
ATOM 727 C C . GLY A 1 91 ? 11.150 2.694 -5.126 1.00 94.06 91 GLY A C 1
ATOM 728 O O . GLY A 1 91 ? 12.111 2.093 -5.598 1.00 94.06 91 GLY A O 1
ATOM 729 N N . ALA A 1 92 ? 9.909 2.439 -5.545 1.00 96.25 92 ALA A N 1
ATOM 730 C CA . ALA A 1 92 ? 9.628 1.373 -6.499 1.00 96.25 92 ALA A CA 1
ATOM 731 C C . ALA A 1 92 ? 10.046 1.737 -7.930 1.00 96.25 92 ALA A C 1
ATOM 733 O O . ALA A 1 92 ? 10.325 0.848 -8.728 1.00 96.25 92 ALA A O 1
ATOM 734 N N . ALA A 1 93 ? 10.204 3.024 -8.243 1.00 95.75 93 ALA A N 1
ATOM 735 C CA . ALA A 1 93 ? 10.812 3.431 -9.506 1.00 95.75 93 ALA A CA 1
ATOM 736 C C . ALA A 1 93 ? 12.337 3.214 -9.530 1.00 95.75 93 ALA A C 1
ATOM 738 O O . ALA A 1 93 ? 12.936 3.247 -10.602 1.00 95.75 93 ALA A O 1
ATOM 739 N N . TYR A 1 94 ? 12.976 2.970 -8.376 1.00 93.38 94 TYR A N 1
ATOM 740 C CA . TYR A 1 94 ? 14.427 2.797 -8.309 1.00 93.38 94 TYR A CA 1
ATOM 741 C C . TYR A 1 94 ? 14.902 1.561 -9.093 1.00 93.38 94 TYR A C 1
ATOM 743 O O . TYR A 1 94 ? 15.857 1.702 -9.847 1.00 93.38 94 TYR A O 1
ATOM 751 N N . PRO A 1 95 ? 14.227 0.393 -9.038 1.00 94.94 95 PRO A N 1
ATOM 752 C CA . PRO A 1 95 ? 14.529 -0.707 -9.959 1.00 94.94 95 PRO A CA 1
ATOM 753 C C . PRO A 1 95 ? 13.953 -0.514 -11.368 1.00 94.94 95 PRO A C 1
ATOM 755 O O . PRO A 1 95 ? 14.557 -0.985 -12.327 1.00 94.94 95 PRO A O 1
ATOM 758 N N . LEU A 1 96 ? 12.834 0.213 -11.520 1.00 95.12 96 LEU A N 1
ATOM 759 C CA . LEU A 1 96 ? 12.191 0.432 -12.829 1.00 95.12 96 LEU A CA 1
ATOM 760 C C . LEU A 1 96 ? 13.128 1.138 -13.813 1.00 95.12 96 LEU A C 1
ATOM 762 O O . LEU A 1 96 ? 13.125 0.825 -15.002 1.00 95.12 96 LEU A O 1
ATOM 766 N N . ARG A 1 97 ? 13.983 2.037 -13.308 1.00 91.44 97 ARG A N 1
ATOM 767 C CA . ARG A 1 97 ? 14.972 2.746 -14.130 1.00 91.44 97 ARG A CA 1
ATOM 768 C C . ARG A 1 97 ? 15.857 1.807 -14.953 1.00 91.44 97 ARG A C 1
ATOM 770 O O . ARG A 1 97 ? 16.315 2.210 -16.012 1.00 91.44 97 ARG A O 1
ATOM 777 N N . TYR A 1 98 ? 16.054 0.573 -14.485 1.00 94.56 98 TYR A N 1
ATOM 778 C CA . TYR A 1 98 ? 16.897 -0.429 -15.125 1.00 94.56 98 TYR A CA 1
ATOM 779 C C . TYR A 1 98 ? 16.165 -1.354 -16.099 1.00 94.56 98 TYR A C 1
ATOM 781 O O . TYR A 1 98 ? 16.770 -2.301 -16.589 1.00 94.56 98 TYR A O 1
ATOM 789 N N . VAL A 1 99 ? 14.870 -1.142 -16.343 1.00 96.38 99 VAL A N 1
ATOM 790 C CA . VAL A 1 99 ? 14.052 -2.067 -17.142 1.00 96.38 99 VAL A CA 1
ATOM 791 C C . VAL A 1 99 ? 14.107 -1.723 -18.631 1.00 96.38 99 VAL A C 1
ATOM 793 O O . VAL A 1 99 ? 14.266 -2.614 -19.458 1.00 96.38 99 VAL A O 1
ATOM 796 N N . GLY A 1 100 ? 14.039 -0.436 -18.987 1.00 94.62 100 GLY A N 1
ATOM 797 C CA . GLY A 1 100 ? 14.107 0.004 -20.390 1.00 94.62 100 GLY A CA 1
ATOM 798 C C . GLY A 1 100 ? 13.063 1.034 -20.823 1.00 94.62 100 GLY A C 1
ATOM 799 O O . GLY A 1 100 ? 13.109 1.464 -21.972 1.00 94.62 100 GLY A O 1
ATOM 800 N N . PHE A 1 101 ? 12.138 1.433 -19.944 1.00 95.75 101 PHE A N 1
ATOM 801 C CA . PHE A 1 101 ? 11.047 2.363 -20.257 1.00 95.75 101 PHE A CA 1
ATOM 802 C C . PHE A 1 101 ? 10.720 3.294 -19.077 1.00 95.75 101 PHE A C 1
ATOM 804 O O . PHE A 1 101 ? 11.103 3.024 -17.938 1.00 95.75 101 PHE A O 1
ATOM 811 N N . GLU A 1 102 ? 10.024 4.402 -19.347 1.00 95.50 102 GLU A N 1
ATOM 812 C CA . GLU A 1 102 ? 9.562 5.367 -18.332 1.00 95.50 102 GLU A CA 1
ATOM 813 C C . GLU A 1 102 ? 8.167 5.038 -17.815 1.00 95.50 102 GLU A C 1
ATOM 815 O O . GLU A 1 102 ? 7.913 5.132 -16.608 1.00 95.50 102 GLU A O 1
ATOM 820 N N . PHE A 1 103 ? 7.281 4.666 -18.742 1.00 97.88 103 PHE A N 1
ATOM 821 C CA . PHE A 1 103 ? 5.876 4.383 -18.489 1.00 97.88 103 PHE A CA 1
ATOM 822 C C . PHE A 1 103 ? 5.526 2.975 -18.965 1.00 97.88 103 PHE A C 1
ATOM 824 O O . PHE A 1 103 ? 5.979 2.543 -20.020 1.00 97.88 103 PHE A O 1
ATOM 831 N N . GLY A 1 104 ? 4.733 2.263 -18.177 1.00 98.44 104 GLY A N 1
ATOM 832 C CA . GLY A 1 104 ? 4.104 1.002 -18.530 1.00 98.44 104 GLY A CA 1
ATOM 833 C C . GLY A 1 104 ? 2.589 1.174 -18.613 1.00 98.44 104 GLY A C 1
ATOM 834 O O . GLY A 1 104 ? 2.011 1.963 -17.862 1.00 98.44 104 GLY A O 1
ATOM 835 N N . VAL A 1 105 ? 1.947 0.429 -19.504 1.00 98.81 105 VAL A N 1
ATOM 836 C CA . VAL A 1 105 ? 0.489 0.324 -19.617 1.00 98.81 105 VAL A CA 1
ATOM 837 C C . VAL A 1 105 ? 0.131 -1.150 -19.606 1.00 98.81 105 VAL A C 1
ATOM 839 O O . VAL A 1 105 ? 0.577 -1.885 -20.479 1.00 98.81 105 VAL A O 1
ATOM 842 N N . VAL A 1 106 ? -0.641 -1.587 -18.614 1.00 98.88 106 VAL A N 1
ATOM 843 C CA . VAL A 1 106 ? -1.243 -2.926 -18.628 1.00 98.88 106 VAL A CA 1
ATOM 844 C C . VAL A 1 106 ? -2.538 -2.845 -19.429 1.00 98.88 106 VAL A C 1
ATOM 846 O O . VAL A 1 106 ? -3.436 -2.096 -19.045 1.00 98.88 106 VAL A O 1
ATOM 849 N N . GLU A 1 107 ? -2.611 -3.582 -20.535 1.00 98.50 107 GLU A N 1
ATOM 850 C CA . GLU A 1 107 ? -3.758 -3.624 -21.448 1.00 98.50 107 GLU A CA 1
ATOM 851 C C . GLU A 1 107 ? -4.208 -5.063 -21.729 1.00 98.50 107 GLU A C 1
ATOM 853 O O . GLU A 1 107 ? -3.471 -6.016 -21.477 1.00 98.50 107 GLU A O 1
ATOM 858 N N . GLY A 1 108 ? -5.433 -5.220 -22.233 1.00 98.19 108 GLY A N 1
ATOM 859 C CA . GLY A 1 108 ? -6.035 -6.530 -22.480 1.00 98.19 108 GLY A CA 1
ATOM 860 C C . GLY A 1 108 ? -6.385 -7.283 -21.194 1.00 98.19 108 GLY A C 1
ATOM 861 O O . GLY A 1 108 ? -6.164 -6.799 -20.081 1.00 98.19 108 GLY A O 1
ATOM 862 N N . ARG A 1 109 ? -6.938 -8.489 -21.325 1.00 98.50 109 ARG A N 1
ATOM 863 C CA . ARG A 1 109 ? -7.323 -9.320 -20.178 1.00 98.50 109 ARG A CA 1
ATOM 864 C C . ARG A 1 109 ? -6.782 -10.737 -20.285 1.00 98.50 109 ARG A C 1
ATOM 866 O O . ARG A 1 109 ? -7.126 -11.475 -21.207 1.00 98.50 109 ARG A O 1
ATOM 873 N N . ALA A 1 110 ? -5.994 -11.139 -19.292 1.00 98.38 110 ALA A N 1
ATOM 874 C CA . ALA A 1 110 ? -5.514 -12.506 -19.179 1.00 98.38 110 ALA A CA 1
ATOM 875 C C . ALA A 1 110 ? -6.661 -13.479 -18.856 1.00 98.38 110 ALA A C 1
ATOM 877 O O . ALA A 1 110 ? -7.587 -13.157 -18.102 1.00 98.38 110 ALA A O 1
ATOM 878 N N . LYS A 1 111 ? -6.583 -14.693 -19.413 1.00 96.31 111 LYS A N 1
ATOM 879 C CA . LYS A 1 111 ? -7.571 -15.767 -19.188 1.00 96.31 111 LYS A CA 1
ATOM 880 C C . LYS A 1 111 ? -7.419 -16.440 -17.823 1.00 96.31 111 LYS A C 1
ATOM 882 O O . LYS A 1 111 ? -8.390 -16.961 -17.282 1.00 96.31 111 LYS A O 1
ATOM 887 N N . GLU A 1 112 ? -6.212 -16.410 -17.275 1.00 97.31 112 GLU A N 1
ATOM 888 C CA . GLU A 1 112 ? -5.850 -16.980 -15.980 1.00 97.31 112 GLU A CA 1
ATOM 889 C C . GLU A 1 112 ? -5.069 -15.942 -15.161 1.00 97.31 112 GLU A C 1
ATOM 891 O O . GLU A 1 112 ? -4.566 -14.977 -15.737 1.00 97.31 112 GLU A O 1
ATOM 896 N N . PRO A 1 113 ? -4.959 -16.094 -13.827 1.00 98.75 113 PRO A N 1
ATOM 897 C CA . PRO A 1 113 ? -4.152 -15.187 -13.019 1.00 98.75 113 PRO A CA 1
ATOM 898 C C . PRO A 1 113 ? -2.683 -15.160 -13.472 1.00 98.75 113 PRO A C 1
ATOM 900 O O . PRO A 1 113 ? -1.969 -16.160 -13.367 1.00 98.75 113 PRO A O 1
ATOM 903 N N . THR A 1 114 ? -2.230 -13.999 -13.946 1.00 98.88 114 THR A N 1
ATOM 904 C CA . THR A 1 114 ? -0.957 -13.827 -14.661 1.00 98.88 114 THR A CA 1
ATOM 905 C C . THR A 1 114 ? 0.074 -13.040 -13.857 1.00 98.88 114 THR A C 1
ATOM 907 O O . THR A 1 114 ? -0.226 -12.066 -13.161 1.00 98.88 114 THR A O 1
ATOM 910 N N . ILE A 1 115 ? 1.326 -13.462 -13.987 1.00 98.94 115 ILE A N 1
ATOM 911 C CA . ILE A 1 115 ? 2.531 -12.845 -13.447 1.00 98.94 115 ILE A CA 1
ATOM 912 C C . ILE A 1 115 ? 3.350 -12.347 -14.636 1.00 98.94 115 ILE A C 1
ATOM 914 O O . ILE A 1 115 ? 3.796 -13.136 -15.466 1.00 98.94 115 ILE A O 1
ATOM 918 N N . VAL A 1 116 ? 3.568 -11.037 -14.703 1.00 98.94 116 VAL A N 1
ATOM 919 C CA . VAL A 1 116 ? 4.407 -10.409 -15.729 1.00 98.94 116 VAL A CA 1
ATOM 920 C C . VAL A 1 116 ? 5.823 -10.271 -15.181 1.00 98.94 116 VAL A C 1
ATOM 922 O O . VAL A 1 116 ? 6.012 -9.724 -14.095 1.00 98.94 116 VAL A O 1
ATOM 925 N N . ILE A 1 117 ? 6.826 -10.745 -15.916 1.00 98.88 117 ILE A N 1
ATOM 926 C CA . ILE A 1 117 ? 8.238 -10.643 -15.535 1.00 98.88 117 ILE A CA 1
ATOM 927 C C . ILE A 1 117 ? 8.962 -9.804 -16.580 1.00 98.88 117 ILE A C 1
ATOM 929 O O . ILE A 1 117 ? 8.989 -10.167 -17.750 1.00 98.88 117 ILE A O 1
ATOM 933 N N . LEU A 1 118 ? 9.554 -8.691 -16.148 1.00 98.75 118 LEU A N 1
ATOM 934 C CA . LEU A 1 118 ? 10.245 -7.712 -16.986 1.00 98.75 118 LEU A CA 1
ATOM 935 C C . LEU A 1 118 ? 11.703 -7.589 -16.537 1.00 98.75 118 LEU A C 1
ATOM 937 O O . LEU A 1 118 ? 11.986 -7.247 -15.383 1.00 98.75 118 LEU A O 1
ATOM 941 N N . LYS A 1 119 ? 12.649 -7.854 -17.435 1.00 98.06 119 LYS A N 1
ATOM 942 C CA . LYS A 1 119 ? 14.080 -7.828 -17.129 1.00 98.06 119 LYS A CA 1
ATOM 943 C C . LYS A 1 119 ? 14.829 -6.964 -18.133 1.00 98.06 119 LYS A C 1
ATOM 945 O O . LYS A 1 119 ? 14.974 -7.329 -19.293 1.00 98.06 119 LYS A O 1
ATOM 950 N N . GLY A 1 120 ? 15.340 -5.827 -17.673 1.00 97.38 120 GLY A N 1
ATOM 951 C CA . GLY A 1 120 ? 16.213 -4.986 -18.483 1.00 97.38 120 GLY A CA 1
ATOM 952 C C . GLY A 1 120 ? 17.663 -5.447 -18.408 1.00 97.38 120 GLY A C 1
ATOM 953 O O . GLY A 1 120 ? 18.246 -5.527 -17.327 1.00 97.38 120 GLY A O 1
ATOM 954 N N . LEU A 1 121 ? 18.259 -5.717 -19.562 1.00 95.50 121 LEU A N 1
ATOM 955 C CA . LEU A 1 121 ? 19.655 -6.105 -19.710 1.00 95.50 121 LEU A CA 1
ATOM 956 C C . LEU A 1 121 ? 20.418 -5.047 -20.498 1.00 95.50 121 LEU A C 1
ATOM 958 O O . LEU A 1 121 ? 19.988 -4.657 -21.585 1.00 95.50 121 LEU A O 1
ATOM 962 N N . LYS A 1 122 ? 21.571 -4.622 -19.973 1.00 90.19 122 LYS A N 1
ATOM 963 C CA . LYS A 1 122 ? 22.425 -3.587 -20.582 1.00 90.19 122 LYS A CA 1
ATOM 964 C C . LYS A 1 122 ? 22.656 -3.769 -22.091 1.00 90.19 122 LYS A C 1
ATOM 966 O O . LYS A 1 122 ? 22.577 -2.793 -22.829 1.00 90.19 122 LYS A O 1
ATOM 971 N N . ASP A 1 123 ? 22.889 -5.001 -22.540 1.00 85.50 123 ASP A N 1
ATOM 972 C CA . ASP A 1 123 ? 23.285 -5.287 -23.928 1.00 85.50 123 ASP A CA 1
ATOM 973 C C . ASP A 1 123 ? 22.161 -5.899 -24.786 1.00 85.50 123 ASP A C 1
ATOM 975 O O . ASP A 1 123 ? 22.336 -6.078 -25.988 1.00 85.50 123 ASP A O 1
ATOM 979 N N . LYS A 1 124 ? 21.007 -6.235 -24.190 1.00 88.06 124 LYS A N 1
ATOM 980 C CA . LYS A 1 124 ? 19.888 -6.904 -24.888 1.00 88.06 124 LYS A CA 1
ATOM 981 C C . LYS A 1 124 ? 18.568 -6.136 -24.845 1.00 88.06 124 LYS A C 1
ATOM 983 O O . LYS A 1 124 ? 17.614 -6.530 -25.505 1.00 88.06 124 LYS A O 1
ATOM 988 N N . GLY A 1 125 ? 18.496 -5.044 -24.085 1.00 91.88 125 GLY A N 1
ATOM 989 C CA . GLY A 1 125 ? 17.250 -4.315 -23.885 1.00 91.88 125 GLY A CA 1
ATOM 990 C C . GLY A 1 125 ? 16.303 -5.049 -22.935 1.00 91.88 125 GLY A C 1
ATOM 991 O O . GLY A 1 125 ? 16.741 -5.614 -21.935 1.00 91.88 125 GLY A O 1
ATOM 992 N N . LEU A 1 126 ? 15.000 -4.974 -23.206 1.00 96.75 126 LEU A N 1
ATOM 993 C CA . LEU A 1 126 ? 13.959 -5.562 -22.366 1.00 96.75 126 LEU A CA 1
ATOM 994 C C . LEU A 1 126 ? 13.683 -7.014 -22.779 1.00 96.75 126 LEU A C 1
ATOM 996 O O . LEU A 1 126 ? 13.198 -7.256 -23.879 1.00 96.75 126 LEU A O 1
ATOM 1000 N N . GLU A 1 127 ? 13.924 -7.960 -21.875 1.00 97.50 127 GLU A N 1
ATOM 1001 C CA . GLU A 1 127 ? 13.379 -9.318 -21.943 1.00 97.50 127 GLU A CA 1
ATOM 1002 C C . GLU A 1 127 ? 12.097 -9.387 -21.103 1.00 97.50 127 GLU A C 1
ATOM 1004 O O . GLU A 1 127 ? 12.004 -8.768 -20.035 1.00 97.50 127 GLU A O 1
ATOM 1009 N N . TYR A 1 128 ? 11.107 -10.152 -21.559 1.00 98.50 128 TYR A N 1
ATOM 1010 C CA . TYR A 1 128 ? 9.858 -10.341 -20.832 1.00 98.50 128 TYR A CA 1
ATOM 1011 C C . TYR A 1 128 ? 9.363 -11.784 -20.901 1.00 98.50 128 TYR A C 1
ATOM 1013 O O . TYR A 1 128 ? 9.711 -12.539 -21.807 1.00 98.50 128 TYR A O 1
ATOM 1021 N N . ARG A 1 129 ? 8.554 -12.163 -19.912 1.00 98.12 129 ARG A N 1
ATOM 1022 C CA . ARG A 1 129 ? 7.876 -13.459 -19.838 1.00 98.12 129 ARG A CA 1
ATOM 1023 C C . ARG A 1 129 ? 6.560 -13.314 -19.083 1.00 98.12 129 ARG A C 1
ATOM 1025 O O . ARG A 1 129 ? 6.495 -12.567 -18.105 1.00 98.12 129 ARG A O 1
ATOM 1032 N N . PHE A 1 130 ? 5.563 -14.086 -19.495 1.00 98.81 130 PHE A N 1
ATOM 1033 C CA . PHE A 1 130 ? 4.302 -14.259 -18.786 1.00 98.81 130 PHE A CA 1
ATOM 1034 C C . PHE A 1 130 ? 4.271 -15.650 -18.147 1.00 98.81 130 PHE A C 1
ATOM 1036 O O . PHE A 1 130 ? 4.747 -16.627 -18.718 1.00 98.81 130 PHE A O 1
ATOM 1043 N N . GLU A 1 131 ? 3.808 -15.712 -16.906 1.00 98.69 131 GLU A N 1
ATOM 1044 C CA . GLU A 1 131 ? 3.658 -16.936 -16.119 1.00 98.69 131 GLU A CA 1
ATOM 1045 C C . GLU A 1 131 ? 2.269 -16.940 -15.485 1.00 98.69 131 GLU A C 1
ATOM 1047 O O . GLU A 1 131 ? 1.711 -15.873 -15.229 1.00 98.69 131 GLU A O 1
ATOM 1052 N N . HIS A 1 132 ? 1.737 -18.112 -15.146 1.00 98.56 132 HIS A N 1
ATOM 1053 C CA . HIS A 1 132 ? 0.381 -18.221 -14.600 1.00 98.56 132 HIS A CA 1
ATOM 1054 C C . HIS A 1 132 ? 0.346 -18.981 -13.280 1.00 98.56 132 HIS A C 1
ATOM 1056 O O . HIS A 1 132 ? 1.210 -19.809 -12.968 1.00 98.56 132 HIS A O 1
ATOM 1062 N N . ILE A 1 133 ? -0.679 -18.685 -12.487 1.00 98.38 133 ILE A N 1
ATOM 1063 C CA . ILE A 1 133 ? -1.027 -19.416 -11.274 1.00 98.38 133 ILE A CA 1
ATOM 1064 C C . ILE A 1 133 ? -2.526 -19.707 -11.294 1.00 98.38 133 ILE A C 1
ATOM 1066 O O . ILE A 1 133 ? -3.351 -18.800 -11.359 1.00 98.38 133 ILE A O 1
ATOM 1070 N N . GLY A 1 134 ? -2.897 -20.987 -11.232 1.00 98.31 134 GLY A N 1
ATOM 1071 C CA . GLY A 1 134 ? -4.306 -21.373 -11.203 1.00 98.31 134 GLY A CA 1
ATOM 1072 C C . GLY A 1 134 ? -5.026 -20.760 -9.999 1.00 98.31 134 GLY A C 1
ATOM 1073 O O . GLY A 1 134 ? -4.458 -20.676 -8.909 1.00 98.31 134 GLY A O 1
ATOM 1074 N N . MET A 1 135 ? -6.294 -20.371 -10.166 1.00 98.06 135 MET A N 1
ATOM 1075 C CA . MET A 1 135 ? -7.058 -19.670 -9.122 1.00 98.06 135 MET A CA 1
ATOM 1076 C C . MET A 1 135 ? -7.076 -20.424 -7.784 1.00 98.06 135 MET A C 1
ATOM 1078 O O . MET A 1 135 ? -6.896 -19.825 -6.729 1.00 98.06 135 MET A O 1
ATOM 1082 N N . ASN A 1 136 ? -7.236 -21.750 -7.817 1.00 98.25 136 ASN A N 1
ATOM 1083 C CA . ASN A 1 136 ? -7.229 -22.572 -6.603 1.00 98.25 136 ASN A CA 1
ATOM 1084 C C . ASN A 1 136 ? -5.888 -22.500 -5.863 1.00 98.25 136 ASN A C 1
ATOM 1086 O O . ASN A 1 136 ? -5.871 -22.435 -4.637 1.00 98.25 136 ASN A O 1
ATOM 1090 N N . GLU A 1 137 ? -4.774 -22.497 -6.596 1.00 98.62 137 GLU A N 1
ATOM 1091 C CA . GLU A 1 137 ? -3.438 -22.384 -6.008 1.00 98.62 137 GLU A CA 1
ATOM 1092 C C . GLU A 1 137 ? -3.188 -20.972 -5.477 1.00 98.62 137 GLU A C 1
ATOM 1094 O O . GLU A 1 137 ? -2.716 -20.812 -4.356 1.00 98.62 137 GLU A O 1
ATOM 1099 N N . LEU A 1 138 ? -3.601 -19.944 -6.223 1.00 98.75 138 LEU A N 1
ATOM 1100 C CA . LEU A 1 138 ? -3.543 -18.554 -5.775 1.00 98.75 138 LEU A CA 1
ATOM 1101 C C . LEU A 1 138 ? -4.281 -18.360 -4.444 1.00 98.75 138 LEU A C 1
ATOM 1103 O O . LEU A 1 138 ? -3.744 -17.758 -3.516 1.00 98.75 138 LEU A O 1
ATOM 1107 N N . MET A 1 139 ? -5.493 -18.909 -4.324 1.00 98.50 139 MET A N 1
ATOM 1108 C CA . MET A 1 139 ? -6.272 -18.820 -3.090 1.00 98.50 139 MET A CA 1
ATOM 1109 C C . MET A 1 139 ? -5.626 -19.593 -1.937 1.00 98.50 139 MET A C 1
ATOM 1111 O O . MET A 1 139 ? -5.682 -19.112 -0.808 1.00 98.50 139 MET A O 1
ATOM 1115 N N . LYS A 1 140 ? -4.983 -20.743 -2.192 1.00 98.62 140 LYS A N 1
ATOM 1116 C CA . LYS A 1 140 ? -4.200 -21.460 -1.170 1.00 98.62 140 LYS A CA 1
ATOM 1117 C C . LYS A 1 140 ? -3.026 -20.618 -0.679 1.00 98.62 140 LYS A C 1
ATOM 1119 O O . LYS A 1 140 ? -2.906 -20.426 0.526 1.00 98.62 140 LYS A O 1
ATOM 1124 N N . VAL A 1 141 ? -2.243 -20.044 -1.595 1.00 98.81 141 VAL A N 1
ATOM 1125 C CA . VAL A 1 141 ? -1.122 -19.153 -1.259 1.00 98.81 141 VAL A CA 1
ATOM 1126 C C . VAL A 1 141 ? -1.606 -17.948 -0.451 1.00 98.81 141 VAL A C 1
ATOM 1128 O O . VAL A 1 141 ? -1.001 -17.613 0.559 1.00 98.81 141 VAL A O 1
ATOM 1131 N N . TYR A 1 142 ? -2.726 -17.319 -0.826 1.00 98.75 142 TYR A N 1
ATOM 1132 C CA . TYR A 1 142 ? -3.294 -16.219 -0.038 1.00 98.75 142 TYR A CA 1
ATOM 1133 C C . TYR A 1 142 ? -3.747 -16.629 1.364 1.00 98.75 142 TYR A C 1
ATOM 1135 O O . TYR A 1 142 ? -3.784 -15.776 2.249 1.00 98.75 142 TYR A O 1
ATOM 1143 N N . ARG A 1 143 ? -4.123 -17.889 1.595 1.00 98.31 143 ARG A N 1
ATOM 1144 C CA . ARG A 1 143 ? -4.425 -18.351 2.954 1.00 98.31 143 ARG A CA 1
ATOM 1145 C C . ARG A 1 143 ? -3.152 -18.500 3.758 1.00 98.31 143 ARG A C 1
ATOM 1147 O O . ARG A 1 143 ? -3.101 -17.998 4.875 1.00 98.31 143 ARG A O 1
ATOM 1154 N N . GLU A 1 144 ? -2.157 -19.176 3.198 1.00 98.25 144 GLU A N 1
ATOM 1155 C CA . GLU A 1 144 ? -0.902 -19.432 3.886 1.00 98.25 144 GLU A CA 1
ATOM 1156 C C . GLU A 1 144 ? 0.200 -19.841 2.895 1.00 98.25 144 GLU A C 1
ATOM 1158 O O . GLU A 1 144 ? -0.020 -20.652 1.994 1.00 98.25 144 GLU A O 1
ATOM 1163 N N . TYR A 1 145 ? 1.402 -19.291 3.078 1.00 98.62 145 TYR A N 1
ATOM 1164 C CA . TYR A 1 145 ? 2.628 -19.812 2.475 1.00 98.62 145 TYR A CA 1
ATOM 1165 C C . TYR A 1 145 ? 3.841 -19.550 3.379 1.00 98.62 145 TYR A C 1
ATOM 1167 O O . TYR A 1 145 ? 4.295 -18.411 3.516 1.00 98.62 145 TYR A O 1
ATOM 1175 N N . LYS A 1 146 ? 4.413 -20.610 3.964 1.00 97.75 146 LYS A N 1
ATOM 1176 C CA . LYS A 1 146 ? 5.603 -20.570 4.842 1.00 97.75 146 LYS A CA 1
ATOM 1177 C C . LYS A 1 146 ? 5.487 -19.600 6.035 1.00 97.75 146 LYS A C 1
ATOM 1179 O O . LYS A 1 146 ? 6.429 -18.871 6.343 1.00 97.75 146 LYS A O 1
ATOM 1184 N N . GLY A 1 147 ? 4.341 -19.579 6.700 1.00 97.06 147 GLY A N 1
ATOM 1185 C CA . GLY A 1 147 ? 4.001 -18.716 7.832 1.00 97.06 147 GLY A CA 1
ATOM 1186 C C . GLY A 1 147 ? 3.554 -17.305 7.445 1.00 97.06 147 GLY A C 1
ATOM 1187 O O . GLY A 1 147 ? 3.303 -16.487 8.329 1.00 97.06 147 GLY A O 1
ATOM 1188 N N . TRP A 1 148 ? 3.466 -16.999 6.150 1.00 97.94 148 TRP A N 1
ATOM 1189 C CA . TRP A 1 148 ? 2.952 -15.728 5.642 1.00 97.94 148 TRP A CA 1
ATOM 1190 C C . TRP A 1 148 ? 1.502 -15.891 5.196 1.00 97.94 148 TRP A C 1
ATOM 1192 O O . TRP A 1 148 ? 1.108 -16.972 4.770 1.00 97.94 148 TRP A O 1
ATOM 1202 N N . GLU A 1 149 ? 0.729 -14.808 5.220 1.00 98.31 149 GLU A N 1
ATOM 1203 C CA . GLU A 1 149 ? -0.658 -14.778 4.738 1.00 98.31 149 GLU A CA 1
ATOM 1204 C C . GLU A 1 149 ? -0.878 -13.663 3.699 1.00 98.31 149 GLU A C 1
ATOM 1206 O O . GLU A 1 149 ? -0.123 -12.688 3.611 1.00 98.31 149 GLU A O 1
ATOM 1211 N N . GLY A 1 150 ? -1.913 -13.837 2.877 1.00 98.69 150 GLY A N 1
ATOM 1212 C CA . GLY A 1 150 ? -2.404 -12.882 1.889 1.00 98.69 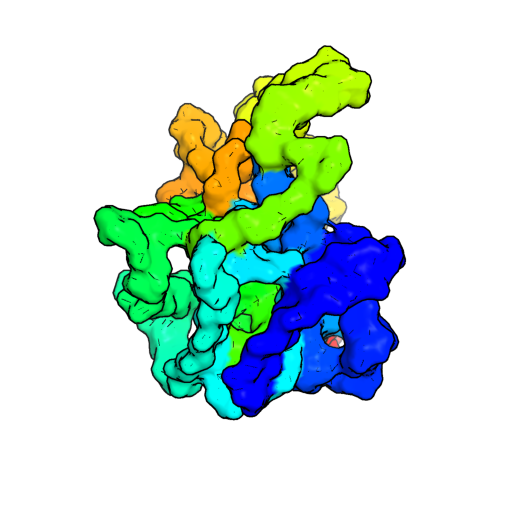150 GLY A CA 1
ATOM 1213 C C . GLY A 1 150 ? -1.346 -12.384 0.901 1.00 98.69 150 GLY A C 1
ATOM 1214 O O . GLY A 1 150 ? -0.617 -13.166 0.294 1.00 98.69 150 GLY A O 1
ATOM 1215 N N . VAL A 1 151 ? -1.267 -11.070 0.697 1.00 98.81 151 VAL A N 1
ATOM 1216 C CA . VAL A 1 151 ? -0.325 -10.456 -0.246 1.00 98.81 151 VAL A CA 1
ATOM 1217 C C . VAL A 1 151 ? 1.129 -10.727 0.131 1.00 98.81 151 VAL A C 1
ATOM 1219 O O . VAL A 1 151 ? 1.965 -10.885 -0.756 1.00 98.81 151 VAL A O 1
ATOM 1222 N N . PHE A 1 152 ? 1.444 -10.835 1.426 1.00 98.69 152 PHE A N 1
ATOM 1223 C CA . PHE A 1 152 ? 2.799 -11.159 1.860 1.00 98.69 152 PHE A CA 1
ATOM 1224 C C . PHE A 1 152 ? 3.160 -12.613 1.541 1.00 98.69 152 PHE A C 1
ATOM 1226 O O . PHE A 1 152 ? 4.292 -12.881 1.137 1.00 98.69 152 PHE A O 1
ATOM 1233 N N . ALA A 1 153 ? 2.193 -13.530 1.644 1.00 98.81 153 ALA A N 1
ATOM 1234 C CA . ALA A 1 153 ? 2.354 -14.915 1.213 1.00 98.81 153 ALA A CA 1
ATOM 1235 C C . ALA A 1 153 ? 2.616 -15.017 -0.288 1.00 98.81 153 ALA A C 1
ATOM 1237 O O . ALA A 1 153 ? 3.586 -15.657 -0.696 1.00 98.81 153 ALA A O 1
ATOM 1238 N N . LEU A 1 154 ? 1.824 -14.317 -1.109 1.00 98.88 154 LEU A N 1
ATOM 1239 C CA . LEU A 1 154 ? 2.055 -14.287 -2.552 1.00 98.88 154 LEU A CA 1
ATOM 1240 C C . LEU A 1 154 ? 3.407 -13.645 -2.888 1.00 98.88 154 LEU A C 1
ATOM 1242 O O . LEU A 1 154 ? 4.141 -14.168 -3.720 1.00 98.88 154 LEU A O 1
ATOM 1246 N N . TYR A 1 155 ? 3.794 -12.563 -2.207 1.00 98.81 155 TYR A N 1
ATOM 1247 C CA . TYR A 1 155 ? 5.103 -11.938 -2.407 1.00 98.81 155 TYR A CA 1
ATOM 1248 C C . TYR A 1 155 ? 6.252 -12.912 -2.105 1.00 98.81 155 TYR A C 1
ATOM 1250 O O . TYR A 1 155 ? 7.194 -13.015 -2.889 1.00 98.81 155 TYR A O 1
ATOM 1258 N N . ARG A 1 156 ? 6.168 -13.659 -0.996 1.00 98.75 156 ARG A N 1
ATOM 1259 C CA . ARG A 1 156 ? 7.139 -14.697 -0.623 1.00 98.75 156 ARG A CA 1
ATOM 1260 C C . ARG A 1 156 ? 7.172 -15.836 -1.646 1.00 98.75 156 ARG A C 1
ATOM 1262 O O . ARG A 1 156 ? 8.254 -16.209 -2.089 1.00 98.75 156 ARG A O 1
ATOM 1269 N N . TYR A 1 157 ? 6.008 -16.341 -2.052 1.00 98.88 157 TYR A N 1
ATOM 1270 C CA . TYR A 1 157 ? 5.871 -17.387 -3.069 1.00 98.88 157 TYR A CA 1
ATOM 1271 C C . TYR A 1 157 ? 6.536 -16.988 -4.394 1.00 98.88 157 TYR A C 1
ATOM 1273 O O . TYR A 1 157 ? 7.330 -17.743 -4.958 1.00 98.88 157 TYR A O 1
ATOM 1281 N N . LEU A 1 158 ? 6.258 -15.773 -4.874 1.00 98.81 158 LEU A N 1
ATOM 1282 C CA . LEU A 1 158 ? 6.829 -15.250 -6.115 1.00 98.81 158 LEU A CA 1
ATOM 1283 C C . LEU A 1 158 ? 8.339 -15.034 -6.002 1.00 98.81 158 LEU A C 1
ATOM 1285 O O . LEU A 1 158 ? 9.067 -15.334 -6.948 1.00 98.81 158 LEU A O 1
ATOM 1289 N N . LEU A 1 159 ? 8.821 -14.549 -4.854 1.00 98.56 159 LEU A N 1
ATOM 1290 C CA . LEU A 1 159 ? 10.250 -14.361 -4.627 1.00 98.56 159 LEU A CA 1
ATOM 1291 C C . LEU A 1 159 ? 10.998 -15.696 -4.672 1.00 98.56 159 LEU A C 1
ATOM 1293 O O . LEU A 1 159 ? 11.999 -15.805 -5.378 1.00 98.56 159 LEU A O 1
ATOM 1297 N N . ASP A 1 160 ? 10.492 -16.711 -3.972 1.00 98.50 160 ASP A N 1
ATOM 1298 C CA . ASP A 1 160 ? 11.096 -18.045 -3.934 1.00 98.50 160 ASP A CA 1
ATOM 1299 C C . ASP A 1 160 ? 11.154 -18.679 -5.332 1.00 98.50 160 ASP A C 1
ATOM 1301 O O . ASP A 1 160 ? 12.136 -19.340 -5.667 1.00 98.50 160 ASP A O 1
ATOM 1305 N N . LYS A 1 161 ? 10.133 -18.442 -6.167 1.00 98.38 161 LYS A N 1
ATOM 1306 C CA . LYS A 1 161 ? 10.039 -19.015 -7.516 1.00 98.38 161 LYS A CA 1
ATOM 1307 C C . LYS A 1 161 ? 10.856 -18.257 -8.567 1.00 98.38 161 LYS A C 1
ATOM 1309 O O . LYS A 1 161 ? 11.380 -18.880 -9.488 1.00 98.38 161 LYS A O 1
ATOM 1314 N N . TYR A 1 162 ? 10.948 -16.928 -8.469 1.00 98.38 162 TYR A N 1
ATOM 1315 C CA . TYR A 1 162 ? 11.424 -16.095 -9.582 1.00 98.38 162 TYR A CA 1
ATOM 1316 C C . TYR A 1 162 ? 12.635 -15.210 -9.280 1.00 98.38 162 TYR A C 1
ATOM 1318 O O . TYR A 1 162 ? 13.160 -14.599 -10.210 1.00 98.38 162 TYR A O 1
ATOM 1326 N N . ARG A 1 163 ? 13.147 -15.145 -8.041 1.00 97.31 163 ARG A N 1
ATOM 1327 C CA . ARG A 1 163 ? 14.326 -14.305 -7.737 1.00 97.31 163 ARG A CA 1
ATOM 1328 C C . ARG A 1 163 ? 15.549 -14.635 -8.592 1.00 97.31 163 ARG A C 1
ATOM 1330 O O . ARG A 1 163 ? 16.308 -13.732 -8.936 1.00 97.31 163 ARG A O 1
ATOM 1337 N N . ASP A 1 164 ? 15.723 -15.903 -8.972 1.00 97.00 164 ASP A N 1
ATOM 1338 C CA . ASP A 1 164 ? 16.883 -16.353 -9.748 1.00 97.00 164 ASP A CA 1
ATOM 1339 C C . ASP A 1 164 ? 16.886 -15.812 -11.185 1.00 97.00 164 ASP A C 1
ATOM 1341 O O . ASP A 1 164 ? 17.953 -15.690 -11.787 1.00 97.00 164 ASP A O 1
ATOM 1345 N N . VAL A 1 165 ? 15.735 -15.355 -11.698 1.00 96.94 165 VAL A N 1
ATOM 1346 C CA . VAL A 1 165 ? 15.663 -14.595 -12.959 1.00 96.94 165 VAL A CA 1
ATOM 1347 C C . VAL A 1 165 ? 16.534 -13.337 -12.889 1.00 96.94 165 VAL A C 1
ATOM 1349 O O . VAL A 1 165 ? 17.121 -12.938 -13.895 1.00 96.94 165 VAL A O 1
ATOM 1352 N N . TYR A 1 166 ? 16.678 -12.737 -11.706 1.00 96.81 166 TYR A N 1
ATOM 1353 C CA . TYR A 1 166 ? 17.457 -11.520 -11.468 1.00 96.81 166 TYR A CA 1
ATOM 1354 C C . TYR A 1 166 ? 18.833 -11.798 -10.857 1.00 96.81 166 TYR A C 1
ATOM 1356 O O . TYR A 1 166 ? 19.496 -10.872 -10.390 1.00 96.81 166 TYR A O 1
ATOM 1364 N N . LYS A 1 167 ? 19.304 -13.049 -10.854 1.00 95.19 167 LYS A N 1
ATOM 1365 C CA . LYS A 1 167 ? 20.648 -13.383 -10.377 1.00 95.19 167 LYS A CA 1
ATOM 1366 C C . LYS A 1 167 ? 21.709 -12.885 -11.365 1.00 95.19 167 LYS A C 1
ATOM 1368 O O . LYS A 1 167 ? 21.562 -13.031 -12.579 1.00 95.19 167 LYS A O 1
ATOM 1373 N N . LYS A 1 168 ? 22.789 -12.293 -10.850 1.00 88.62 168 LYS A N 1
ATOM 1374 C CA . LYS A 1 168 ? 23.953 -11.859 -11.638 1.00 88.62 168 LYS A CA 1
ATOM 1375 C C . LYS A 1 168 ? 25.234 -12.082 -10.842 1.00 88.62 168 LYS A C 1
ATOM 1377 O O . LYS A 1 168 ? 25.381 -11.538 -9.748 1.00 88.62 168 LYS A O 1
ATOM 1382 N N . ASN A 1 169 ? 26.183 -12.824 -11.413 1.00 85.44 169 ASN A N 1
ATOM 1383 C CA . ASN A 1 169 ? 27.438 -13.200 -10.752 1.00 85.44 169 ASN A CA 1
ATOM 1384 C C . ASN A 1 169 ? 27.170 -13.801 -9.352 1.00 85.44 169 ASN A C 1
ATOM 1386 O O . ASN A 1 169 ? 26.393 -14.746 -9.228 1.00 85.44 169 ASN A O 1
ATOM 1390 N N . SER A 1 170 ? 27.779 -13.240 -8.301 1.00 78.31 170 SER A N 1
ATOM 1391 C CA . SER A 1 170 ? 27.633 -13.649 -6.898 1.00 78.31 170 SER A CA 1
ATOM 1392 C C . SER A 1 170 ? 26.457 -12.992 -6.152 1.00 78.31 170 SER A C 1
ATOM 1394 O O . SER A 1 170 ? 26.354 -13.151 -4.938 1.00 78.31 170 SER A O 1
ATOM 1396 N N . GLY A 1 171 ? 25.565 -12.264 -6.835 1.00 91.56 171 GLY A N 1
ATOM 1397 C CA . GLY A 1 171 ? 24.459 -11.542 -6.197 1.00 91.56 171 GLY A CA 1
ATOM 1398 C C . GLY A 1 171 ? 23.202 -11.423 -7.059 1.00 91.56 171 GLY A C 1
ATOM 1399 O O . GLY A 1 171 ? 22.955 -12.229 -7.958 1.00 91.56 171 GLY A O 1
ATOM 1400 N N . PHE A 1 172 ? 22.398 -10.400 -6.773 1.00 94.62 172 PHE A N 1
ATOM 1401 C CA . PHE A 1 172 ? 21.149 -10.109 -7.477 1.00 94.62 172 PHE A CA 1
ATOM 1402 C C . PHE A 1 172 ? 21.197 -8.712 -8.098 1.00 94.62 172 PHE A C 1
ATOM 1404 O O . PHE A 1 172 ? 21.726 -7.773 -7.502 1.00 94.62 172 PHE A O 1
ATOM 1411 N N . MET A 1 173 ? 20.625 -8.578 -9.294 1.00 94.62 173 MET A N 1
ATOM 1412 C CA . MET A 1 173 ? 20.292 -7.290 -9.898 1.00 94.62 173 MET A CA 1
ATOM 1413 C C . MET A 1 173 ? 19.288 -6.538 -9.014 1.00 94.62 173 MET A C 1
ATOM 1415 O O . MET A 1 173 ? 18.630 -7.122 -8.153 1.00 94.62 173 MET A O 1
ATOM 1419 N N . ASN A 1 174 ? 19.119 -5.239 -9.257 1.00 92.44 174 ASN A N 1
ATOM 1420 C CA . ASN A 1 174 ? 18.055 -4.484 -8.605 1.00 92.44 174 ASN A CA 1
ATOM 1421 C C . ASN A 1 174 ? 16.712 -4.873 -9.222 1.00 92.44 174 ASN A C 1
ATOM 1423 O O . ASN A 1 174 ? 16.482 -4.625 -10.406 1.00 92.44 174 ASN A O 1
ATOM 1427 N N . PHE A 1 175 ? 15.815 -5.440 -8.420 1.00 97.31 175 PHE A N 1
ATOM 1428 C CA . PHE A 1 175 ? 14.457 -5.760 -8.845 1.00 97.31 175 PHE A CA 1
ATOM 1429 C C . PHE A 1 175 ? 13.445 -5.529 -7.726 1.00 97.31 175 PHE A C 1
ATOM 1431 O O . PHE A 1 175 ? 13.793 -5.375 -6.552 1.00 97.31 175 PHE A O 1
ATOM 1438 N N . ARG A 1 176 ? 12.179 -5.447 -8.117 1.00 97.12 176 ARG A N 1
ATOM 1439 C CA . ARG A 1 176 ? 11.032 -5.261 -7.235 1.00 97.12 176 ARG A CA 1
ATOM 1440 C C . ARG A 1 176 ? 9.823 -5.985 -7.797 1.00 97.12 176 ARG A C 1
ATOM 1442 O O . ARG A 1 176 ? 9.808 -6.376 -8.961 1.00 97.12 176 ARG A O 1
ATOM 1449 N N . MET A 1 177 ? 8.797 -6.126 -6.969 1.00 98.62 177 MET A N 1
ATOM 1450 C CA . MET A 1 177 ? 7.523 -6.700 -7.385 1.00 98.62 177 MET A CA 1
ATOM 1451 C C . MET A 1 177 ? 6.384 -5.766 -7.001 1.00 98.62 177 MET A C 1
ATOM 1453 O O . MET A 1 177 ? 6.389 -5.199 -5.906 1.00 98.62 177 MET A O 1
ATOM 1457 N N . LEU A 1 178 ? 5.431 -5.599 -7.909 1.00 98.81 178 LEU A N 1
ATOM 1458 C CA . LEU A 1 178 ? 4.088 -5.108 -7.629 1.00 98.81 178 LEU A CA 1
ATOM 1459 C C . LEU A 1 178 ? 3.197 -6.336 -7.486 1.00 98.81 178 LEU A C 1
ATOM 1461 O O . LEU A 1 178 ? 3.158 -7.137 -8.413 1.00 98.81 178 LEU A O 1
ATOM 1465 N N . VAL A 1 179 ? 2.529 -6.511 -6.351 1.00 98.88 179 VAL A N 1
ATOM 1466 C CA . VAL A 1 179 ? 1.748 -7.721 -6.050 1.00 98.88 179 VAL A CA 1
ATOM 1467 C C . VAL A 1 179 ? 0.399 -7.323 -5.465 1.00 98.88 179 VAL A C 1
ATOM 1469 O O . VAL A 1 179 ? 0.320 -6.368 -4.692 1.00 98.88 179 VAL A O 1
ATOM 1472 N N . VAL A 1 180 ? -0.665 -8.032 -5.828 1.00 98.88 180 VAL A N 1
ATOM 1473 C CA . VAL A 1 180 ? -2.007 -7.817 -5.265 1.00 98.88 180 VAL A CA 1
ATOM 1474 C C . VAL A 1 180 ? -2.341 -8.873 -4.210 1.00 98.88 180 VAL A C 1
ATOM 1476 O O . VAL A 1 180 ? -1.782 -9.965 -4.216 1.00 98.88 180 VAL A O 1
ATOM 1479 N N . GLY A 1 181 ? -3.221 -8.529 -3.269 1.00 98.69 181 GLY A N 1
ATOM 1480 C CA . GLY A 1 181 ? -3.720 -9.448 -2.239 1.00 98.69 181 GLY A CA 1
ATOM 1481 C C . GLY A 1 181 ? -5.121 -9.992 -2.539 1.00 98.69 181 GLY A C 1
ATOM 1482 O O . GLY A 1 181 ? -5.733 -9.603 -3.538 1.00 98.69 181 GLY A O 1
ATOM 1483 N N . PRO A 1 182 ? -5.689 -10.827 -1.647 1.00 98.75 182 PRO A N 1
ATOM 1484 C CA . PRO A 1 182 ? -7.056 -11.339 -1.793 1.00 98.75 182 PRO A CA 1
ATOM 1485 C C . PRO A 1 182 ? -8.115 -10.225 -1.888 1.00 98.75 182 PRO A C 1
ATOM 1487 O O . PRO A 1 182 ? -9.106 -10.383 -2.600 1.00 98.75 182 PRO A O 1
ATOM 1490 N N . ALA A 1 183 ? -7.885 -9.056 -1.277 1.00 98.69 183 ALA A N 1
ATOM 1491 C CA . ALA A 1 183 ? -8.763 -7.896 -1.429 1.00 98.69 183 ALA A CA 1
ATOM 1492 C C . ALA A 1 183 ? -8.951 -7.467 -2.896 1.00 98.69 183 ALA A C 1
ATOM 1494 O O . ALA A 1 183 ? -10.044 -7.044 -3.273 1.00 98.69 183 ALA A O 1
ATOM 1495 N N . ALA A 1 184 ? -7.928 -7.592 -3.745 1.00 98.69 184 ALA A N 1
ATOM 1496 C CA . ALA A 1 184 ? -8.035 -7.247 -5.162 1.00 98.69 184 ALA A CA 1
ATOM 1497 C C . ALA A 1 184 ? -8.971 -8.184 -5.937 1.00 98.69 184 ALA A C 1
ATOM 1499 O O . ALA A 1 184 ? -9.575 -7.766 -6.922 1.00 98.69 184 ALA A O 1
ATOM 1500 N N . VAL A 1 185 ? -9.124 -9.427 -5.475 1.00 98.44 185 VAL A N 1
ATOM 1501 C CA . VAL A 1 185 ? -9.978 -10.439 -6.107 1.00 98.44 185 VAL A CA 1
ATOM 1502 C C . VAL A 1 185 ? -11.452 -10.114 -5.890 1.00 98.44 185 VAL A C 1
ATOM 1504 O O . VAL A 1 185 ? -12.234 -10.106 -6.838 1.00 98.44 185 VAL A O 1
ATOM 1507 N N . ASN A 1 186 ? -11.822 -9.800 -4.647 1.00 96.75 186 ASN A N 1
ATOM 1508 C CA . ASN A 1 186 ? -13.225 -9.784 -4.229 1.00 96.75 186 ASN A CA 1
ATOM 1509 C C . ASN A 1 186 ? -13.785 -8.393 -3.909 1.00 96.75 186 ASN A C 1
ATOM 1511 O O . ASN A 1 186 ? -14.977 -8.264 -3.647 1.00 96.75 186 ASN A O 1
ATOM 1515 N N . THR A 1 187 ? -12.954 -7.347 -3.899 1.00 98.44 187 THR A N 1
ATOM 1516 C CA . THR A 1 187 ? -13.357 -6.027 -3.387 1.00 98.44 187 THR A CA 1
ATOM 1517 C C . THR A 1 187 ? -13.017 -4.913 -4.372 1.00 98.44 187 THR A C 1
ATOM 1519 O O . THR A 1 187 ? -12.280 -5.113 -5.343 1.00 98.44 187 THR A O 1
ATOM 1522 N N . ASN A 1 188 ? -13.536 -3.714 -4.115 1.00 97.62 188 ASN A N 1
ATOM 1523 C CA . ASN A 1 188 ? -13.173 -2.489 -4.830 1.00 97.62 188 ASN A CA 1
ATOM 1524 C C . ASN A 1 188 ? -11.990 -1.751 -4.166 1.00 97.62 188 ASN A C 1
ATOM 1526 O O . ASN A 1 188 ? -11.551 -0.725 -4.674 1.00 97.62 188 ASN A O 1
ATOM 1530 N N . MET A 1 189 ? -11.473 -2.254 -3.040 1.00 97.56 189 MET A N 1
ATOM 1531 C CA . MET A 1 189 ? -10.506 -1.572 -2.165 1.00 97.56 189 MET A CA 1
ATOM 1532 C C . MET A 1 189 ? -9.105 -2.203 -2.197 1.00 97.56 189 MET A C 1
ATOM 1534 O O . MET A 1 189 ? -8.265 -1.880 -1.357 1.00 97.56 189 MET A O 1
ATOM 1538 N N . GLY A 1 190 ? -8.846 -3.115 -3.138 1.00 98.38 190 GLY A N 1
ATOM 1539 C CA . GLY A 1 190 ? -7.559 -3.787 -3.270 1.00 98.38 190 GLY A CA 1
ATOM 1540 C C . GLY A 1 190 ? -6.462 -2.822 -3.711 1.00 98.38 190 GLY A C 1
ATOM 1541 O O . GLY A 1 190 ? -6.587 -2.144 -4.736 1.00 98.38 190 GLY A O 1
ATOM 1542 N N . GLY A 1 191 ? -5.377 -2.782 -2.945 1.00 98.44 191 GLY A N 1
ATOM 1543 C CA . GLY A 1 191 ? -4.160 -2.043 -3.254 1.00 98.44 191 GLY A CA 1
ATOM 1544 C C . GLY A 1 191 ? -3.118 -2.891 -3.983 1.00 98.44 191 GLY A C 1
ATOM 1545 O O . GLY A 1 191 ? -3.265 -4.102 -4.144 1.00 98.44 191 GLY A O 1
ATOM 1546 N N . ILE A 1 192 ? -2.033 -2.240 -4.402 1.00 98.81 192 ILE A N 1
ATOM 1547 C CA . ILE A 1 192 ? -0.840 -2.900 -4.942 1.00 98.81 192 ILE A CA 1
ATOM 1548 C C . ILE A 1 192 ? 0.295 -2.761 -3.927 1.00 98.81 192 ILE A C 1
ATOM 1550 O O . ILE A 1 192 ? 0.717 -1.650 -3.585 1.00 98.81 192 ILE A O 1
ATOM 1554 N N . PHE A 1 193 ? 0.793 -3.899 -3.466 1.00 98.69 193 PHE A N 1
ATOM 1555 C CA . PHE A 1 193 ? 1.881 -4.022 -2.511 1.00 98.69 193 PHE A CA 1
ATOM 1556 C C . PHE A 1 193 ? 3.245 -4.082 -3.203 1.00 98.69 193 PHE A C 1
ATOM 1558 O O . PHE A 1 193 ? 3.390 -4.658 -4.282 1.00 98.69 193 PHE A O 1
ATOM 1565 N N . SER A 1 194 ? 4.269 -3.521 -2.558 1.00 98.25 194 SER A N 1
ATOM 1566 C CA . SER A 1 194 ? 5.654 -3.657 -2.995 1.00 98.25 194 SER A CA 1
ATOM 1567 C C . SER A 1 194 ? 6.659 -3.444 -1.861 1.00 98.25 194 SER A C 1
ATOM 1569 O O . SER A 1 194 ? 6.636 -2.410 -1.189 1.00 98.25 194 SER A O 1
ATOM 1571 N N . ALA A 1 195 ? 7.633 -4.340 -1.712 1.00 97.38 195 ALA A N 1
ATOM 1572 C CA . ALA A 1 195 ? 8.723 -4.213 -0.741 1.00 97.38 195 ALA A CA 1
ATOM 1573 C C . ALA A 1 195 ? 10.085 -4.056 -1.429 1.00 97.38 195 ALA A C 1
ATOM 1575 O O . ALA A 1 195 ? 10.259 -4.390 -2.600 1.00 97.38 195 ALA A O 1
ATOM 1576 N N . THR A 1 196 ? 11.071 -3.533 -0.704 1.00 96.81 196 THR A N 1
ATOM 1577 C CA . THR A 1 196 ? 12.461 -3.577 -1.165 1.00 96.81 196 THR A CA 1
ATOM 1578 C C . THR A 1 196 ? 12.965 -5.014 -1.091 1.00 96.81 196 THR A C 1
ATOM 1580 O O . THR A 1 196 ? 12.726 -5.712 -0.105 1.00 96.81 196 THR A O 1
ATOM 1583 N N . ILE A 1 197 ? 13.703 -5.433 -2.115 1.00 96.75 197 ILE A N 1
ATOM 1584 C CA . ILE A 1 197 ? 14.430 -6.700 -2.125 1.00 96.75 197 ILE A CA 1
ATOM 1585 C C . ILE A 1 197 ? 15.918 -6.372 -2.009 1.00 96.75 197 ILE A C 1
ATOM 1587 O O . ILE A 1 197 ? 16.441 -5.573 -2.786 1.00 96.75 197 ILE A O 1
ATOM 1591 N N . ARG A 1 198 ? 16.600 -6.958 -1.024 1.00 93.31 198 ARG A N 1
ATOM 1592 C CA . ARG A 1 198 ? 18.049 -6.836 -0.831 1.00 93.31 198 ARG A CA 1
ATOM 1593 C C . ARG A 1 198 ? 18.659 -8.224 -0.825 1.00 93.31 198 ARG A C 1
ATOM 1595 O O . ARG A 1 198 ? 18.208 -9.084 -0.081 1.00 93.31 198 ARG A O 1
ATOM 1602 N N . ASN A 1 199 ? 19.682 -8.436 -1.651 1.00 92.06 199 ASN A N 1
ATOM 1603 C CA . ASN A 1 199 ? 20.376 -9.723 -1.765 1.00 92.06 199 ASN A CA 1
ATOM 1604 C C . ASN A 1 199 ? 19.422 -10.910 -2.013 1.00 92.06 199 ASN A C 1
ATOM 1606 O O . ASN A 1 199 ? 19.606 -11.987 -1.456 1.00 92.06 199 ASN A O 1
ATOM 1610 N N . GLY A 1 200 ? 18.393 -10.699 -2.842 1.00 94.00 200 GLY A N 1
ATOM 1611 C CA . GLY A 1 200 ? 17.403 -11.727 -3.180 1.00 94.00 200 GLY A CA 1
ATOM 1612 C C . GLY A 1 200 ? 16.377 -12.011 -2.082 1.00 94.00 200 GLY A C 1
ATOM 1613 O O . GLY A 1 200 ? 15.662 -13.006 -2.184 1.00 94.00 200 GLY A O 1
ATOM 1614 N N . GLU A 1 201 ? 16.300 -11.153 -1.060 1.00 96.75 201 GLU A N 1
ATOM 1615 C CA . GLU A 1 201 ? 15.468 -11.362 0.120 1.00 96.75 201 GLU A CA 1
ATOM 1616 C C . GLU A 1 201 ? 14.659 -10.110 0.508 1.00 96.75 201 GLU A C 1
ATOM 1618 O O . GLU A 1 201 ? 15.050 -8.982 0.193 1.00 96.75 201 GLU A O 1
ATOM 1623 N N . ILE A 1 202 ? 13.501 -10.290 1.153 1.00 97.00 202 ILE A N 1
ATOM 1624 C CA . ILE A 1 202 ? 12.606 -9.182 1.530 1.00 97.00 202 ILE A CA 1
ATOM 1625 C C . ILE A 1 202 ? 13.249 -8.353 2.649 1.00 97.00 202 ILE A C 1
ATOM 1627 O O . ILE A 1 202 ? 13.529 -8.860 3.734 1.00 97.00 202 ILE A O 1
ATOM 1631 N N . ASP A 1 203 ? 13.409 -7.048 2.435 1.00 96.19 203 ASP A N 1
ATOM 1632 C CA . ASP A 1 203 ? 13.784 -6.111 3.498 1.00 96.19 203 ASP A CA 1
ATOM 1633 C C . ASP A 1 203 ? 12.537 -5.759 4.327 1.00 96.19 203 ASP A C 1
ATOM 1635 O O . ASP A 1 203 ? 11.888 -4.741 4.092 1.00 96.19 203 ASP A O 1
ATOM 1639 N N . VAL A 1 204 ? 12.156 -6.631 5.261 1.00 95.44 204 VAL A N 1
ATOM 1640 C CA . VAL A 1 204 ? 10.964 -6.474 6.123 1.00 95.44 204 VAL A CA 1
ATOM 1641 C C . VAL A 1 204 ? 10.962 -5.110 6.825 1.00 95.44 204 VAL A C 1
ATOM 1643 O O . VAL A 1 204 ? 11.996 -4.671 7.317 1.00 95.44 204 VAL A O 1
ATOM 1646 N N . GLY A 1 205 ? 9.837 -4.401 6.868 1.00 94.31 205 GLY A N 1
ATOM 1647 C CA . GLY A 1 205 ? 9.758 -3.005 7.323 1.00 94.31 205 GLY A CA 1
ATOM 1648 C C . GLY A 1 205 ? 9.934 -1.978 6.191 1.00 94.31 205 GLY A C 1
ATOM 1649 O O . GLY A 1 205 ? 9.799 -0.766 6.403 1.00 94.31 205 GLY A O 1
ATOM 1650 N N . SER A 1 206 ? 10.256 -2.432 4.972 1.00 95.50 206 SER A N 1
ATOM 1651 C CA . SER A 1 206 ? 10.356 -1.601 3.766 1.00 95.50 206 SER A CA 1
ATOM 1652 C C . SER A 1 206 ? 9.084 -1.597 2.907 1.00 95.50 206 SER A C 1
ATOM 1654 O O . SER A 1 206 ? 9.109 -1.115 1.770 1.00 95.50 206 SER A O 1
ATOM 1656 N N . GLU A 1 207 ? 7.949 -2.008 3.464 1.00 94.69 207 GLU A N 1
ATOM 1657 C CA . GLU A 1 207 ? 6.649 -2.138 2.800 1.00 94.69 207 GLU A CA 1
ATOM 1658 C C . GLU A 1 207 ? 6.159 -0.804 2.228 1.00 94.69 207 GLU A C 1
ATOM 1660 O O . GLU A 1 207 ? 6.166 0.250 2.887 1.00 94.69 207 GLU A O 1
ATOM 1665 N N . GLY A 1 208 ? 5.765 -0.824 0.962 1.00 95.56 208 GLY A N 1
ATOM 1666 C CA . GLY A 1 208 ? 5.211 0.301 0.229 1.00 95.56 208 GLY A CA 1
ATOM 1667 C C . GLY A 1 208 ? 3.935 -0.100 -0.500 1.00 95.56 208 GLY A C 1
ATOM 1668 O O . GLY A 1 208 ? 3.768 -1.250 -0.893 1.00 95.56 208 GLY A O 1
ATOM 1669 N N . TRP A 1 209 ? 3.056 0.879 -0.689 1.00 96.88 209 TRP A N 1
ATOM 1670 C CA . TRP A 1 209 ? 1.695 0.649 -1.148 1.00 96.88 209 TRP A CA 1
ATOM 1671 C C . TRP A 1 209 ? 1.294 1.674 -2.199 1.00 96.88 209 TRP A C 1
ATOM 1673 O O . TRP A 1 209 ? 1.381 2.870 -1.937 1.00 96.88 209 TRP A O 1
ATOM 1683 N N . MET A 1 210 ? 0.796 1.211 -3.345 1.00 97.44 210 MET A N 1
ATOM 1684 C CA . MET A 1 210 ? -0.159 1.970 -4.159 1.00 97.44 210 MET A CA 1
ATOM 1685 C C . MET A 1 210 ? -1.559 1.514 -3.742 1.00 97.44 210 MET A C 1
ATOM 1687 O O . MET A 1 210 ? -2.185 0.688 -4.399 1.00 97.44 210 MET A O 1
ATOM 1691 N N . ALA A 1 211 ? -1.993 1.980 -2.572 1.00 95.44 211 ALA A N 1
ATOM 1692 C CA . ALA A 1 211 ? -3.171 1.462 -1.880 1.00 95.44 211 ALA A CA 1
ATOM 1693 C C . ALA A 1 211 ? -4.481 2.076 -2.394 1.00 95.44 211 ALA A C 1
ATOM 1695 O O . ALA A 1 211 ? -5.363 1.378 -2.891 1.00 95.44 211 ALA A O 1
ATOM 1696 N N . ARG A 1 212 ? -4.595 3.403 -2.274 1.00 96.69 212 ARG A N 1
ATOM 1697 C CA . ARG A 1 212 ? -5.872 4.107 -2.415 1.00 96.69 212 ARG A CA 1
ATOM 1698 C C . ARG A 1 212 ? -6.462 4.005 -3.817 1.00 96.69 212 ARG A C 1
ATOM 1700 O O . ARG A 1 212 ? -5.732 3.997 -4.807 1.00 96.69 212 ARG A O 1
ATOM 1707 N N . GLY A 1 213 ? -7.790 3.995 -3.878 1.00 96.31 213 GLY A N 1
ATOM 1708 C CA . GLY A 1 213 ? -8.569 4.061 -5.113 1.00 96.31 213 GLY A CA 1
ATOM 1709 C C . GLY A 1 213 ? -8.897 2.715 -5.753 1.00 96.31 213 GLY A C 1
ATOM 1710 O O . GLY A 1 213 ? -9.728 2.705 -6.658 1.00 96.31 213 GLY A O 1
ATOM 1711 N N . GLY A 1 214 ? -8.325 1.599 -5.286 1.00 97.88 214 GLY A N 1
ATOM 1712 C CA . GLY A 1 214 ? -8.655 0.259 -5.790 1.00 97.88 214 GLY A CA 1
ATOM 1713 C C . GLY A 1 214 ? -7.826 -0.194 -6.996 1.00 97.88 214 GLY A C 1
ATOM 1714 O O . GLY A 1 214 ? -8.307 -0.985 -7.804 1.00 97.88 214 GLY A O 1
ATOM 1715 N N . GLY A 1 215 ? -6.599 0.315 -7.150 1.00 98.12 215 GLY A N 1
ATOM 1716 C CA . GLY A 1 215 ? -5.736 -0.001 -8.296 1.00 98.12 215 GLY A CA 1
ATOM 1717 C C . GLY A 1 215 ? -5.321 -1.472 -8.372 1.00 98.12 215 GLY A C 1
ATOM 1718 O O . GLY A 1 215 ? -5.181 -2.010 -9.464 1.00 98.12 215 GLY A O 1
ATOM 1719 N N . GLY A 1 216 ? -5.195 -2.151 -7.228 1.00 98.69 216 GLY A N 1
ATOM 1720 C CA . GLY A 1 216 ? -4.966 -3.597 -7.186 1.00 98.69 216 GLY A CA 1
ATOM 1721 C C . GLY A 1 216 ? -6.186 -4.372 -7.670 1.00 98.69 216 GLY A C 1
ATOM 1722 O O . GLY A 1 216 ? -6.049 -5.302 -8.460 1.00 98.69 216 GLY A O 1
ATOM 1723 N N . SER A 1 217 ? -7.388 -3.935 -7.278 1.00 98.75 217 SER A N 1
ATOM 1724 C CA . SER A 1 217 ? -8.633 -4.498 -7.807 1.00 98.75 217 SER A CA 1
ATOM 1725 C C . SER A 1 217 ? -8.757 -4.310 -9.318 1.00 98.75 217 SER A C 1
ATOM 1727 O O . SER A 1 217 ? -9.251 -5.210 -9.984 1.00 98.75 217 SER A O 1
ATOM 1729 N N . VAL A 1 218 ? -8.311 -3.177 -9.876 1.00 98.69 218 VAL A N 1
ATOM 1730 C CA . VAL A 1 218 ? -8.255 -2.978 -11.338 1.00 98.69 218 VAL A CA 1
ATOM 1731 C C . VAL A 1 218 ? -7.256 -3.944 -11.971 1.00 98.69 218 VAL A C 1
ATOM 1733 O O . VAL A 1 218 ? -7.634 -4.702 -12.860 1.00 98.69 218 VAL A O 1
ATOM 1736 N N . LEU A 1 219 ? -6.021 -3.992 -11.459 1.00 98.81 219 LEU A N 1
ATOM 1737 C CA . LEU A 1 219 ? -4.960 -4.855 -11.987 1.00 98.81 219 LEU A CA 1
ATOM 1738 C C . LEU A 1 219 ? -5.399 -6.324 -12.088 1.00 98.81 219 LEU A C 1
ATOM 1740 O O . LEU A 1 219 ? -5.162 -6.976 -13.102 1.00 98.81 219 LEU A O 1
ATOM 1744 N N . PHE A 1 220 ? -6.107 -6.826 -11.076 1.00 98.81 220 PHE A N 1
ATOM 1745 C CA . PHE A 1 220 ? -6.614 -8.192 -11.101 1.00 98.81 220 PHE A CA 1
ATOM 1746 C C . PHE A 1 220 ? -7.932 -8.346 -11.871 1.00 98.81 220 PHE A C 1
ATOM 1748 O O . PHE A 1 220 ? -8.050 -9.222 -12.719 1.00 98.81 220 PHE A O 1
ATOM 1755 N N . ARG A 1 221 ? -8.962 -7.542 -11.586 1.00 98.56 221 ARG A N 1
ATOM 1756 C CA . ARG A 1 221 ? -10.322 -7.818 -12.090 1.00 98.56 221 ARG A CA 1
ATOM 1757 C C . ARG A 1 221 ? -10.539 -7.345 -13.525 1.00 98.56 221 ARG A C 1
ATOM 1759 O O . ARG A 1 221 ? -11.344 -7.964 -14.216 1.00 98.56 221 ARG A O 1
ATOM 1766 N N . ALA A 1 222 ? -9.833 -6.299 -13.962 1.00 98.50 222 ALA A N 1
ATOM 1767 C CA . ALA A 1 222 ? -9.855 -5.851 -15.355 1.00 98.50 222 ALA A CA 1
ATOM 1768 C C . ALA A 1 222 ? -8.871 -6.650 -16.224 1.00 98.50 222 ALA A C 1
ATOM 1770 O O . ALA A 1 222 ? -9.224 -7.035 -17.335 1.00 98.50 222 ALA A O 1
ATOM 1771 N N . HIS A 1 223 ? -7.677 -6.963 -15.700 1.00 98.88 223 HIS A N 1
ATOM 1772 C CA . HIS A 1 223 ? -6.582 -7.513 -16.513 1.00 98.88 223 HIS A CA 1
ATOM 1773 C C . HIS A 1 223 ? -6.151 -8.946 -16.159 1.00 98.88 223 HIS A C 1
ATOM 1775 O O . HIS A 1 223 ? -5.407 -9.561 -16.913 1.00 98.88 223 HIS A O 1
ATOM 1781 N N . GLY A 1 224 ? -6.597 -9.517 -15.041 1.00 98.69 224 GLY A N 1
ATOM 1782 C CA . GLY A 1 224 ? -6.173 -10.850 -14.592 1.00 98.69 224 GLY A CA 1
ATOM 1783 C C . GLY A 1 224 ? -4.748 -10.896 -14.032 1.00 98.69 224 GLY A C 1
ATOM 1784 O O . GLY A 1 224 ? -4.205 -11.977 -13.841 1.00 98.69 224 GLY A O 1
ATOM 1785 N N . VAL A 1 225 ? -4.114 -9.754 -13.752 1.00 98.94 225 VAL A N 1
ATOM 1786 C CA . VAL A 1 225 ? -2.717 -9.711 -13.300 1.00 98.94 225 VAL A CA 1
ATOM 1787 C C . VAL A 1 225 ? -2.640 -9.767 -11.778 1.00 98.94 225 VAL A C 1
ATOM 1789 O O . VAL A 1 225 ? -3.254 -8.963 -11.077 1.00 98.94 225 VAL A O 1
ATOM 1792 N N . VAL A 1 226 ? -1.838 -10.696 -11.257 1.00 98.88 226 VAL A N 1
ATOM 1793 C CA . VAL A 1 226 ? -1.561 -10.817 -9.816 1.00 98.88 226 VAL A CA 1
ATOM 1794 C C . VAL A 1 226 ? -0.220 -10.217 -9.414 1.00 98.88 226 VAL A C 1
ATOM 1796 O O . VAL A 1 226 ? -0.047 -9.809 -8.263 1.00 98.88 226 VAL A O 1
ATOM 1799 N N . ALA A 1 227 ? 0.729 -10.145 -10.351 1.00 98.88 227 ALA A N 1
ATOM 1800 C CA . ALA A 1 227 ? 2.024 -9.543 -10.092 1.00 98.88 227 ALA A CA 1
ATOM 1801 C C . ALA A 1 227 ? 2.722 -9.002 -11.340 1.00 98.88 227 ALA A C 1
ATOM 1803 O O . ALA A 1 227 ? 2.602 -9.552 -12.432 1.00 98.88 227 ALA A O 1
ATOM 1804 N N . ILE A 1 228 ? 3.524 -7.958 -11.131 1.00 98.94 228 ILE A N 1
ATOM 1805 C CA . ILE A 1 228 ? 4.514 -7.453 -12.083 1.00 98.94 228 ILE A CA 1
ATOM 1806 C C . ILE A 1 228 ? 5.866 -7.455 -11.372 1.00 98.94 228 ILE A C 1
ATOM 1808 O O . ILE A 1 228 ? 6.101 -6.665 -10.455 1.00 98.94 228 ILE A O 1
ATOM 1812 N N . ILE A 1 229 ? 6.750 -8.356 -11.780 1.00 98.81 229 ILE A N 1
ATOM 1813 C CA . ILE A 1 229 ? 8.127 -8.467 -11.305 1.00 98.81 229 ILE A CA 1
ATOM 1814 C C . ILE A 1 229 ? 8.999 -7.718 -12.304 1.00 98.81 229 ILE A C 1
ATOM 1816 O O . ILE A 1 229 ? 8.941 -7.986 -13.501 1.00 98.81 229 ILE A O 1
ATOM 1820 N N . TYR A 1 230 ? 9.776 -6.746 -11.838 1.00 98.56 230 TYR A N 1
ATOM 1821 C CA . TYR A 1 230 ? 10.553 -5.899 -12.733 1.00 98.56 230 TYR A CA 1
ATOM 1822 C C . TYR A 1 230 ? 11.887 -5.483 -12.126 1.00 98.56 230 TYR A C 1
ATOM 1824 O O . TYR A 1 230 ? 12.015 -5.242 -10.925 1.00 98.56 230 TYR A O 1
ATOM 1832 N N . GLY A 1 231 ? 12.895 -5.364 -12.978 1.00 97.25 231 GLY A N 1
ATOM 1833 C CA . GLY A 1 231 ? 14.232 -4.957 -12.578 1.00 97.25 231 GLY A CA 1
ATOM 1834 C C . GLY A 1 231 ? 15.246 -5.202 -13.676 1.00 97.25 231 GLY A C 1
ATOM 1835 O O . GLY A 1 231 ? 14.883 -5.502 -14.813 1.00 97.25 231 GLY A O 1
ATOM 1836 N N . GLY A 1 232 ? 16.523 -5.102 -13.331 1.00 95.75 232 GLY A N 1
ATOM 1837 C CA . GLY A 1 232 ? 17.592 -5.328 -14.290 1.00 95.75 232 GLY A CA 1
ATOM 1838 C C . GLY A 1 232 ? 18.854 -4.538 -13.996 1.00 95.75 232 GLY A C 1
ATOM 1839 O O . GLY A 1 232 ? 19.095 -4.098 -12.868 1.00 95.75 232 GLY A O 1
ATOM 1840 N N . ASP A 1 233 ? 19.646 -4.347 -15.045 1.00 94.38 233 ASP A N 1
ATOM 1841 C CA . ASP A 1 233 ? 20.879 -3.559 -15.042 1.00 94.38 233 ASP A CA 1
ATOM 1842 C C . ASP A 1 233 ? 21.032 -2.646 -16.272 1.00 94.38 233 ASP A C 1
ATOM 1844 O O . ASP A 1 233 ? 22.107 -2.084 -16.501 1.00 94.38 233 ASP A O 1
ATOM 1848 N N . ASN A 1 234 ? 19.959 -2.463 -17.046 1.00 92.25 234 ASN A N 1
ATOM 1849 C CA . ASN A 1 234 ? 19.959 -1.598 -18.218 1.00 92.25 234 ASN A CA 1
ATOM 1850 C C . ASN A 1 234 ? 19.861 -0.120 -17.811 1.00 92.25 234 ASN A C 1
ATOM 1852 O O . ASN A 1 234 ? 18.766 0.420 -17.695 1.00 92.25 234 ASN A O 1
ATOM 1856 N N . ASP A 1 235 ? 20.988 0.553 -17.578 1.00 86.19 235 ASP A N 1
ATOM 1857 C CA . ASP A 1 235 ? 21.006 2.002 -17.317 1.00 86.19 235 ASP A CA 1
ATOM 1858 C C . ASP A 1 235 ? 20.893 2.809 -18.625 1.00 86.19 235 ASP A C 1
ATOM 1860 O O . ASP A 1 235 ? 21.863 3.367 -19.139 1.00 86.19 235 ASP A O 1
ATOM 1864 N N . TRP A 1 236 ? 19.691 2.815 -19.201 1.00 87.12 236 TRP A N 1
ATOM 1865 C CA . TRP A 1 236 ? 19.405 3.396 -20.516 1.00 87.12 236 TRP A CA 1
ATOM 1866 C C . TRP A 1 236 ? 19.126 4.908 -20.474 1.00 87.12 236 TRP A C 1
ATOM 1868 O O . TRP A 1 236 ? 19.213 5.584 -21.502 1.00 87.12 236 TRP A O 1
ATOM 1878 N N . ARG A 1 237 ? 18.758 5.451 -19.305 1.00 87.25 237 ARG A N 1
ATOM 1879 C CA . ARG A 1 237 ? 18.288 6.835 -19.169 1.00 87.25 237 ARG A CA 1
ATOM 1880 C C . ARG A 1 237 ? 19.454 7.821 -19.236 1.00 87.25 237 ARG A C 1
ATOM 1882 O O . ARG A 1 237 ? 20.433 7.700 -18.503 1.00 87.25 237 ARG A O 1
ATOM 1889 N N . LYS A 1 238 ? 19.311 8.856 -20.066 1.00 86.50 238 LYS A N 1
ATOM 1890 C CA . LYS A 1 238 ? 20.266 9.967 -20.177 1.00 86.50 238 LYS A CA 1
ATOM 1891 C C . LYS A 1 238 ? 19.607 11.285 -19.779 1.00 86.50 238 LYS A C 1
ATOM 1893 O O . LYS A 1 238 ? 18.421 11.489 -20.023 1.00 86.50 238 LYS A O 1
ATOM 1898 N N . PHE A 1 239 ? 20.389 12.178 -19.179 1.00 88.69 239 PHE A N 1
ATOM 1899 C CA . PHE A 1 239 ? 19.962 13.532 -18.832 1.00 88.69 239 PHE A CA 1
ATOM 1900 C C . PHE A 1 239 ? 20.740 14.541 -19.684 1.00 88.69 239 PHE A C 1
ATOM 1902 O O . PHE A 1 239 ? 21.867 14.896 -19.358 1.00 88.69 239 PHE A O 1
ATOM 1909 N N . GLU A 1 240 ? 20.150 14.977 -20.799 1.00 84.12 240 GLU A N 1
ATOM 1910 C CA . GLU A 1 240 ? 20.859 15.735 -21.846 1.00 84.12 240 GLU A CA 1
ATOM 1911 C C . GLU A 1 240 ? 21.353 17.116 -21.394 1.00 84.12 240 GLU A C 1
ATOM 1913 O O . GLU A 1 240 ? 22.440 17.536 -21.773 1.00 84.12 240 GLU A O 1
ATOM 1918 N N . LYS A 1 241 ? 20.566 17.830 -20.576 1.00 86.25 241 LYS A N 1
ATOM 1919 C CA . LYS A 1 241 ? 20.886 19.211 -20.161 1.00 86.25 241 LYS A CA 1
ATOM 1920 C C . LYS A 1 241 ? 21.812 19.297 -18.947 1.00 86.25 241 LYS A C 1
ATOM 1922 O O . LYS A 1 241 ? 22.524 20.282 -18.795 1.00 86.25 241 LYS A O 1
ATOM 1927 N N . ALA A 1 242 ? 21.753 18.313 -18.055 1.00 88.81 242 ALA A N 1
ATOM 1928 C CA . ALA A 1 242 ? 22.565 18.240 -16.845 1.00 88.81 242 ALA A CA 1
ATOM 1929 C C . ALA A 1 242 ? 22.604 16.788 -16.375 1.00 88.81 242 ALA A C 1
ATOM 1931 O O . ALA A 1 242 ? 21.541 16.196 -16.187 1.00 88.81 242 ALA A O 1
ATOM 1932 N N . ASP A 1 243 ? 23.791 16.220 -16.152 1.00 92.25 243 ASP A N 1
ATOM 1933 C CA . ASP A 1 243 ? 23.901 14.836 -15.686 1.00 92.25 243 ASP A CA 1
ATOM 1934 C C . ASP A 1 243 ? 23.459 14.712 -14.223 1.00 92.25 243 ASP A C 1
ATOM 1936 O O . ASP A 1 243 ? 24.255 14.828 -13.292 1.00 92.25 243 ASP A O 1
ATOM 1940 N N . LEU A 1 244 ? 22.167 14.448 -14.015 1.00 93.06 244 LEU A N 1
ATOM 1941 C CA . LEU A 1 244 ? 21.577 14.288 -12.684 1.00 93.06 244 LEU A CA 1
ATOM 1942 C C . LEU A 1 244 ? 22.066 13.032 -11.951 1.00 93.06 244 LEU A C 1
ATOM 1944 O O . LEU A 1 244 ? 21.654 12.800 -10.813 1.00 93.06 244 LEU A O 1
ATOM 1948 N N . ARG A 1 245 ? 22.921 12.211 -12.572 1.00 91.25 245 ARG A N 1
ATOM 1949 C CA . ARG A 1 245 ? 23.596 11.082 -11.919 1.00 91.25 245 ARG A CA 1
ATOM 1950 C C . ARG A 1 245 ? 24.904 11.495 -11.247 1.00 91.25 245 ARG A C 1
ATOM 1952 O O . ARG A 1 245 ? 25.386 10.750 -10.401 1.00 91.25 245 ARG A O 1
ATOM 1959 N N . SER A 1 246 ? 25.456 12.662 -11.585 1.00 93.94 246 SER A N 1
ATOM 1960 C CA . SER A 1 246 ? 26.662 13.196 -10.954 1.00 93.94 246 SER A CA 1
ATOM 1961 C C . SER A 1 246 ? 26.308 13.976 -9.680 1.00 93.94 246 SER A C 1
ATOM 1963 O O . SER A 1 246 ? 25.614 14.996 -9.762 1.00 93.94 246 SER A O 1
ATOM 1965 N N . PRO A 1 247 ? 26.787 13.549 -8.494 1.00 93.25 247 PRO A N 1
ATOM 1966 C CA . PRO A 1 247 ? 26.603 14.308 -7.259 1.00 93.25 247 PRO A CA 1
ATOM 1967 C C . PRO A 1 247 ? 27.154 15.733 -7.334 1.00 93.25 247 PRO A C 1
ATOM 1969 O O . PRO A 1 247 ? 26.565 16.628 -6.733 1.00 93.25 247 PRO A O 1
ATOM 1972 N N . ASP A 1 248 ? 28.233 15.960 -8.086 1.00 95.44 248 ASP A N 1
ATOM 1973 C CA . ASP A 1 248 ? 28.855 17.280 -8.222 1.00 95.44 248 ASP A CA 1
ATOM 1974 C C . ASP A 1 248 ? 27.956 18.232 -9.011 1.00 95.44 248 ASP A C 1
ATOM 1976 O O . ASP A 1 248 ? 27.606 19.304 -8.516 1.00 95.44 248 ASP A O 1
ATOM 1980 N N . VAL A 1 249 ? 27.461 17.785 -10.173 1.00 95.81 249 VAL A N 1
ATOM 1981 C CA . VAL A 1 249 ? 26.515 18.557 -10.999 1.00 95.81 249 VAL A CA 1
ATOM 1982 C C . VAL A 1 249 ? 25.257 18.895 -10.200 1.00 95.81 249 VAL A C 1
ATOM 1984 O O . VAL A 1 249 ? 24.786 20.033 -10.208 1.00 95.81 249 VAL A O 1
ATOM 1987 N N . VAL A 1 250 ? 24.708 17.919 -9.473 1.00 95.31 250 VAL A N 1
ATOM 1988 C CA . VAL A 1 250 ? 23.514 18.137 -8.649 1.00 95.31 250 VAL A CA 1
ATOM 1989 C C . VAL A 1 250 ? 23.807 19.089 -7.485 1.00 95.31 250 VAL A C 1
ATOM 1991 O O . VAL A 1 250 ? 22.986 19.958 -7.194 1.00 95.31 250 VAL A O 1
ATOM 1994 N N . ASN A 1 251 ? 24.967 18.990 -6.834 1.00 96.38 251 ASN A N 1
ATOM 1995 C CA . ASN A 1 251 ? 25.351 19.918 -5.772 1.00 96.38 251 ASN A CA 1
ATOM 1996 C C . ASN A 1 251 ? 25.480 21.357 -6.277 1.00 96.38 251 ASN A C 1
ATOM 1998 O O . ASN A 1 251 ? 25.026 22.268 -5.585 1.00 96.38 251 ASN A O 1
ATOM 2002 N N . ASP A 1 252 ? 26.041 21.568 -7.464 1.00 96.50 252 ASP A N 1
ATOM 2003 C CA . ASP A 1 252 ? 26.153 22.901 -8.059 1.00 96.50 252 ASP A CA 1
ATOM 2004 C C . ASP A 1 252 ? 24.781 23.487 -8.401 1.00 96.50 252 ASP A C 1
ATOM 2006 O O . ASP A 1 252 ? 24.523 24.658 -8.116 1.00 96.50 252 ASP A O 1
ATOM 2010 N N . LEU A 1 253 ? 23.851 22.667 -8.909 1.00 95.31 253 LEU A N 1
ATOM 2011 C CA . LEU A 1 253 ? 22.458 23.080 -9.114 1.00 95.31 253 LEU A CA 1
ATOM 2012 C C . LEU A 1 253 ? 21.791 23.491 -7.793 1.00 95.31 253 LEU A C 1
ATOM 2014 O O . LEU A 1 253 ? 21.162 24.546 -7.719 1.00 95.31 253 LEU A O 1
ATOM 2018 N N . PHE A 1 254 ? 21.948 22.695 -6.736 1.00 96.25 254 PHE A N 1
ATOM 2019 C CA . PHE A 1 254 ? 21.368 23.004 -5.428 1.00 96.25 254 PHE A CA 1
ATOM 2020 C C . PHE A 1 254 ? 21.986 24.264 -4.806 1.00 96.25 254 PHE A C 1
ATOM 2022 O O . PHE A 1 254 ? 21.247 25.113 -4.311 1.00 96.25 254 PHE A O 1
ATOM 2029 N N . LYS A 1 255 ? 23.306 24.462 -4.906 1.00 97.06 255 LYS A N 1
ATOM 2030 C CA . LYS A 1 255 ? 23.955 25.711 -4.473 1.00 97.06 255 LYS A CA 1
ATOM 2031 C C . LYS A 1 255 ? 23.441 26.911 -5.268 1.00 97.06 255 LYS A C 1
ATOM 2033 O O . LYS A 1 255 ? 23.124 27.934 -4.672 1.00 97.06 255 LYS A O 1
ATOM 2038 N N . LYS A 1 256 ? 23.305 26.775 -6.590 1.00 96.69 256 LYS A N 1
ATOM 2039 C CA . LYS A 1 256 ? 22.818 27.842 -7.474 1.00 96.69 256 LYS A CA 1
ATOM 2040 C C . LYS A 1 256 ? 21.382 28.260 -7.157 1.00 96.69 256 LYS A C 1
ATOM 2042 O O . LYS A 1 256 ? 21.100 29.452 -7.123 1.00 96.69 256 LYS A O 1
ATOM 2047 N N . PHE A 1 257 ? 20.475 27.302 -6.962 1.00 95.38 257 PHE A N 1
ATOM 2048 C CA . PHE A 1 257 ? 19.042 27.588 -6.821 1.00 95.38 257 PHE A CA 1
ATOM 2049 C C . PHE A 1 257 ? 18.560 27.701 -5.371 1.00 95.38 257 PHE A C 1
ATOM 2051 O O . PHE A 1 257 ? 17.582 28.395 -5.116 1.00 95.38 257 PHE A O 1
ATOM 2058 N N . LEU A 1 258 ? 19.216 27.022 -4.425 1.00 95.56 258 LEU A N 1
ATOM 2059 C CA . LEU A 1 258 ? 18.806 26.956 -3.016 1.00 95.56 258 LEU A CA 1
ATOM 2060 C C . LEU A 1 258 ? 19.868 27.494 -2.045 1.00 95.56 258 LEU A C 1
ATOM 2062 O O . LEU A 1 258 ? 19.621 27.525 -0.841 1.00 95.56 258 LEU A O 1
ATOM 2066 N N . GLY A 1 259 ? 21.049 27.892 -2.530 1.00 96.56 259 GLY A N 1
ATOM 2067 C CA . GLY A 1 259 ? 22.132 28.445 -1.707 1.00 96.56 259 GLY A CA 1
ATOM 2068 C C . GLY A 1 259 ? 22.878 27.426 -0.838 1.00 96.56 259 GLY A C 1
ATOM 2069 O O . GLY A 1 259 ? 23.786 27.804 -0.105 1.00 96.56 259 GLY A O 1
ATOM 2070 N N . VAL A 1 260 ? 22.520 26.139 -0.900 1.00 96.81 260 VAL A N 1
ATOM 2071 C CA . VAL A 1 260 ? 23.096 25.071 -0.064 1.00 96.81 260 VAL A CA 1
ATOM 2072 C C . VAL A 1 260 ? 23.315 23.785 -0.871 1.00 96.81 260 VAL A C 1
ATOM 2074 O O . VAL A 1 260 ? 22.601 23.563 -1.846 1.00 96.81 260 VAL A O 1
ATOM 2077 N N . PRO A 1 261 ? 24.253 22.898 -0.485 1.00 95.88 261 PRO A N 1
ATOM 2078 C CA . PRO A 1 261 ? 24.429 21.597 -1.136 1.00 95.88 261 PRO A CA 1
ATOM 2079 C C . PRO A 1 261 ? 23.197 20.685 -1.007 1.00 95.88 261 PRO A C 1
ATOM 2081 O O . PRO A 1 261 ? 22.417 20.796 -0.054 1.00 95.88 261 PRO A O 1
ATOM 2084 N N . MET A 1 262 ? 23.070 19.704 -1.911 1.00 94.44 262 MET A N 1
ATOM 2085 C CA . MET A 1 262 ? 21.924 18.783 -1.952 1.00 94.44 262 MET A CA 1
ATOM 2086 C C . MET A 1 262 ? 21.719 18.049 -0.626 1.00 94.44 262 MET A C 1
ATOM 2088 O O . MET A 1 262 ? 20.594 17.952 -0.141 1.00 94.44 262 MET A O 1
ATOM 2092 N N . GLY A 1 263 ? 22.802 17.558 -0.016 1.00 92.06 263 GLY A N 1
ATOM 2093 C CA . GLY A 1 263 ? 22.728 16.830 1.251 1.00 92.06 263 GLY A CA 1
ATOM 2094 C C . GLY A 1 263 ? 22.093 17.656 2.374 1.00 92.06 263 GLY A C 1
ATOM 2095 O O . GLY A 1 263 ? 21.240 17.147 3.099 1.00 92.06 263 GLY A O 1
ATOM 2096 N N . GLN A 1 264 ? 22.440 18.944 2.476 1.00 93.38 264 GLN A N 1
ATOM 2097 C CA . GLN A 1 264 ? 21.885 19.849 3.484 1.00 93.38 264 GLN A CA 1
ATOM 2098 C C . GLN A 1 264 ? 20.412 20.171 3.202 1.00 93.38 264 GLN A C 1
ATOM 2100 O O . GLN A 1 264 ? 19.587 20.117 4.118 1.00 93.38 264 GLN A O 1
ATOM 2105 N N . ALA A 1 265 ? 20.063 20.443 1.940 1.00 93.38 265 ALA A N 1
ATOM 2106 C CA . ALA A 1 265 ? 18.677 20.667 1.533 1.00 93.38 265 ALA A CA 1
ATOM 2107 C C . ALA A 1 265 ? 17.796 19.443 1.831 1.00 93.38 265 ALA A C 1
ATOM 2109 O O . ALA A 1 265 ? 16.739 19.572 2.448 1.00 93.38 265 ALA A O 1
ATOM 2110 N N . ALA A 1 266 ? 18.259 18.246 1.459 1.00 91.44 266 ALA A N 1
ATOM 2111 C CA . ALA A 1 266 ? 17.553 16.992 1.702 1.00 91.44 266 ALA A CA 1
ATOM 2112 C C . ALA A 1 266 ? 17.412 16.692 3.200 1.00 91.44 266 ALA A C 1
ATOM 2114 O O . ALA A 1 266 ? 16.341 16.283 3.648 1.00 91.44 266 ALA A O 1
ATOM 2115 N N . PHE A 1 267 ? 18.461 16.921 3.996 1.00 90.06 267 PHE A N 1
ATOM 2116 C CA . PHE A 1 267 ? 18.408 16.748 5.449 1.00 90.06 267 PHE A CA 1
ATOM 2117 C C . PHE A 1 267 ? 17.346 17.657 6.078 1.00 90.06 267 PHE A C 1
ATOM 2119 O O . PHE A 1 267 ? 16.511 17.180 6.844 1.00 90.06 267 PHE A O 1
ATOM 2126 N N . LYS A 1 268 ? 17.326 18.942 5.701 1.00 89.00 268 LYS A N 1
ATOM 2127 C CA . LYS A 1 268 ? 16.340 19.914 6.194 1.00 89.00 268 LYS A CA 1
ATOM 2128 C C . LYS A 1 268 ? 14.916 19.547 5.766 1.00 89.00 268 LYS A C 1
ATOM 2130 O O . LYS A 1 268 ? 14.010 19.526 6.591 1.00 89.00 268 LYS A O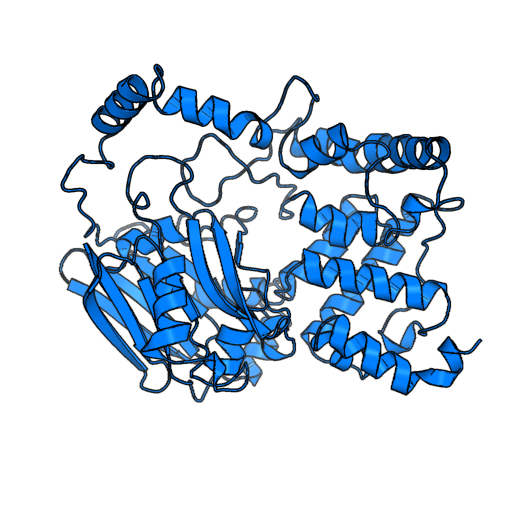 1
ATOM 2135 N N . ALA A 1 269 ? 14.717 19.189 4.497 1.00 88.69 269 ALA A N 1
ATOM 2136 C CA . ALA A 1 269 ? 13.404 18.814 3.968 1.00 88.69 269 ALA A CA 1
ATOM 2137 C C . ALA A 1 269 ? 12.839 17.521 4.586 1.00 88.69 269 ALA A C 1
ATOM 2139 O O . ALA A 1 269 ? 11.633 17.281 4.529 1.00 88.69 269 ALA A O 1
ATOM 2140 N N . THR A 1 270 ? 13.694 16.675 5.171 1.00 88.44 270 THR A N 1
ATOM 2141 C CA . THR A 1 270 ? 13.300 15.365 5.708 1.00 88.44 270 THR A CA 1
ATOM 2142 C C . THR A 1 270 ? 13.266 15.283 7.235 1.00 88.44 270 THR A C 1
ATOM 2144 O O . THR A 1 270 ? 13.040 14.200 7.774 1.00 88.44 270 THR A O 1
ATOM 2147 N N . GLU A 1 271 ? 13.409 16.406 7.945 1.00 85.56 271 GLU A N 1
ATOM 2148 C CA . GLU A 1 271 ? 13.448 16.453 9.414 1.00 85.56 271 GLU A CA 1
ATOM 2149 C C . GLU A 1 271 ? 12.247 15.746 10.072 1.00 85.56 271 GLU A C 1
ATOM 2151 O O . GLU A 1 271 ? 12.440 14.869 10.919 1.00 85.56 271 GLU A O 1
ATOM 2156 N N . LYS A 1 272 ? 11.017 16.023 9.601 1.00 82.00 272 LYS A N 1
ATOM 2157 C CA . LYS A 1 272 ? 9.769 15.386 10.082 1.00 82.00 272 LYS A CA 1
ATOM 2158 C C . LYS A 1 272 ? 9.841 13.853 10.073 1.00 82.00 272 LYS A C 1
ATOM 2160 O O . LYS A 1 272 ? 9.264 13.192 10.932 1.00 82.00 272 LYS A O 1
ATOM 2165 N N . TYR A 1 273 ? 10.540 13.271 9.104 1.00 83.50 273 TYR A N 1
ATOM 2166 C CA . TYR A 1 273 ? 10.614 11.823 8.925 1.00 83.50 273 TYR A CA 1
ATOM 2167 C C . TYR A 1 273 ? 11.662 11.151 9.812 1.00 83.50 273 TYR A C 1
ATOM 2169 O O . TYR A 1 273 ? 11.635 9.932 9.952 1.00 83.50 273 TYR A O 1
ATOM 2177 N N . ARG A 1 274 ? 12.567 11.912 10.429 1.00 84.88 274 ARG A N 1
ATOM 2178 C CA . ARG A 1 274 ? 13.673 11.388 11.233 1.00 84.88 274 ARG A CA 1
ATOM 2179 C C . ARG A 1 274 ? 13.337 11.445 12.717 1.00 84.88 274 ARG A C 1
ATOM 2181 O O . ARG A 1 274 ? 12.691 10.538 13.225 1.00 84.88 274 ARG A O 1
ATOM 2188 N N . PHE A 1 275 ? 13.785 12.511 13.360 1.00 85.44 275 PHE A N 1
ATOM 2189 C CA . PHE A 1 275 ? 13.521 12.925 14.722 1.00 85.44 275 PHE A CA 1
ATOM 2190 C C . PHE A 1 275 ? 13.495 14.448 14.673 1.00 85.44 275 PHE A C 1
ATOM 2192 O O . PHE A 1 275 ? 14.421 15.054 14.133 1.00 85.44 275 PHE A O 1
ATOM 2199 N N . SER A 1 276 ? 12.431 15.036 15.195 1.00 84.56 276 SER A N 1
ATOM 2200 C CA . SER A 1 276 ? 12.228 16.470 15.264 1.00 84.56 276 SER A CA 1
ATOM 2201 C C . SER A 1 276 ? 12.386 16.902 16.725 1.00 84.56 276 SER A C 1
ATOM 2203 O O . SER A 1 276 ? 11.521 16.590 17.551 1.00 84.56 276 SER A O 1
ATOM 2205 N N . PRO A 1 277 ? 13.482 17.605 17.070 1.00 82.75 277 PRO A N 1
ATOM 2206 C CA . PRO A 1 277 ? 13.740 18.039 18.442 1.00 82.75 277 PRO A CA 1
ATOM 2207 C C . PRO A 1 277 ? 12.635 18.930 19.018 1.00 82.75 277 PRO A C 1
ATOM 2209 O O . PRO A 1 277 ? 12.376 18.873 20.214 1.00 82.75 277 PRO A O 1
ATOM 2212 N N . SER A 1 278 ? 11.946 19.709 18.177 1.00 82.44 278 SER A N 1
ATOM 2213 C CA . SER A 1 278 ? 10.885 20.634 18.601 1.00 82.44 278 SER A CA 1
ATOM 2214 C C . SER A 1 278 ? 9.637 19.941 19.153 1.00 82.44 278 SER A C 1
ATOM 2216 O O . SER A 1 278 ? 8.908 20.541 19.939 1.00 82.44 278 SER A O 1
ATOM 2218 N N . VAL A 1 279 ? 9.390 18.686 18.764 1.00 85.06 279 VAL A N 1
ATOM 2219 C CA . VAL A 1 279 ? 8.247 17.883 19.235 1.00 85.06 279 VAL A CA 1
ATOM 2220 C C . VAL A 1 279 ? 8.662 16.619 19.994 1.00 85.06 279 VAL A C 1
ATOM 2222 O O . VAL A 1 279 ? 7.798 15.901 20.489 1.00 85.06 279 VAL A O 1
ATOM 2225 N N . GLY A 1 280 ? 9.966 16.333 20.098 1.00 87.69 280 GLY A N 1
ATOM 2226 C CA . GLY A 1 280 ? 10.506 15.209 20.873 1.00 87.69 280 GLY A CA 1
ATOM 2227 C C . GLY A 1 280 ? 10.205 13.819 20.298 1.00 87.69 280 GLY A C 1
ATOM 2228 O O . GLY A 1 280 ? 10.215 12.835 21.030 1.00 87.69 280 GLY A O 1
ATOM 2229 N N . THR A 1 281 ? 9.906 13.717 19.002 1.00 93.12 281 THR A N 1
ATOM 2230 C CA . THR A 1 281 ? 9.537 12.456 18.331 1.00 93.12 281 THR A CA 1
ATOM 2231 C C . THR A 1 281 ? 9.863 12.514 16.833 1.00 93.12 281 THR A C 1
ATOM 2233 O O . THR A 1 281 ? 10.466 13.477 16.364 1.00 93.12 281 THR A O 1
ATOM 2236 N N . GLY A 1 282 ? 9.505 11.495 16.049 1.00 92.44 282 GLY A N 1
ATOM 2237 C CA . GLY A 1 282 ? 9.804 11.421 14.622 1.00 92.44 282 GLY A CA 1
ATOM 2238 C C . GLY A 1 282 ? 8.847 10.549 13.814 1.00 92.44 282 GLY A C 1
ATOM 2239 O O . GLY A 1 282 ? 7.982 9.859 14.351 1.00 92.44 282 GLY A O 1
ATOM 2240 N N . GLY A 1 283 ? 9.010 10.583 12.490 1.00 93.56 283 GLY A N 1
ATOM 2241 C CA . GLY A 1 283 ? 8.097 9.914 11.563 1.00 93.56 283 GLY A CA 1
ATOM 2242 C C . GLY A 1 283 ? 6.729 10.597 11.493 1.00 93.56 283 GLY A C 1
ATOM 2243 O O . GLY A 1 283 ? 6.406 11.489 12.276 1.00 93.56 283 GLY A O 1
ATOM 2244 N N . THR A 1 284 ? 5.899 10.183 10.535 1.00 94.50 284 THR A N 1
ATOM 2245 C CA . THR A 1 284 ? 4.543 10.739 10.407 1.00 94.50 284 THR A CA 1
ATOM 2246 C C . THR A 1 284 ? 3.709 10.423 11.644 1.00 94.50 284 THR A C 1
ATOM 2248 O O . THR A 1 284 ? 3.067 11.333 12.160 1.00 94.50 284 THR A O 1
ATOM 2251 N N . PHE A 1 285 ? 3.778 9.186 12.158 1.00 96.50 285 PHE A N 1
ATOM 2252 C CA . PHE A 1 285 ? 3.072 8.754 13.370 1.00 96.50 285 PHE A CA 1
ATOM 2253 C C . PHE A 1 285 ? 3.363 9.680 14.556 1.00 96.50 285 PHE A C 1
ATOM 2255 O O . PHE A 1 285 ? 2.453 10.335 15.066 1.00 96.50 285 PHE A O 1
ATOM 2262 N N . GLY A 1 286 ? 4.636 9.783 14.949 1.00 96.06 286 GLY A N 1
ATOM 2263 C CA . GLY A 1 286 ? 5.032 10.548 16.124 1.00 96.06 286 GLY A CA 1
ATOM 2264 C C . GLY A 1 286 ? 4.707 12.031 15.986 1.00 96.06 286 GLY A C 1
ATOM 2265 O O . GLY A 1 286 ? 4.025 12.606 16.834 1.00 96.06 286 GLY A O 1
ATOM 2266 N N . VAL A 1 287 ? 5.143 12.647 14.881 1.00 95.00 287 VAL A N 1
ATOM 2267 C CA . VAL A 1 287 ? 4.989 14.095 14.679 1.00 95.00 287 VAL A CA 1
ATOM 2268 C C . VAL A 1 287 ? 3.518 14.507 14.611 1.00 95.00 287 VAL A C 1
ATOM 2270 O O . VAL A 1 287 ? 3.149 15.516 15.212 1.00 95.00 287 VAL A O 1
ATOM 2273 N N . ASN A 1 288 ? 2.665 13.752 13.910 1.00 96.19 288 ASN A N 1
ATOM 2274 C CA . ASN A 1 288 ? 1.250 14.105 13.799 1.00 96.19 288 ASN A CA 1
ATOM 2275 C C . ASN A 1 288 ? 0.521 13.956 15.146 1.00 96.19 288 ASN A C 1
ATOM 2277 O O . ASN A 1 288 ? -0.160 14.901 15.539 1.00 96.19 288 ASN A O 1
ATOM 2281 N N . TYR A 1 289 ? 0.700 12.860 15.897 1.00 96.81 289 TYR A N 1
ATOM 2282 C CA . TYR A 1 289 ? 0.043 12.721 17.207 1.00 96.81 289 TYR A CA 1
ATOM 2283 C C . TYR A 1 289 ? 0.532 13.758 18.224 1.00 96.81 289 TYR A C 1
ATOM 2285 O O . TYR A 1 289 ? -0.292 14.369 18.903 1.00 96.81 289 TYR A O 1
ATOM 2293 N N . ALA A 1 290 ? 1.839 14.046 18.267 1.00 96.12 290 ALA A N 1
ATOM 2294 C CA . ALA A 1 290 ? 2.387 15.084 19.144 1.00 96.12 290 ALA A CA 1
ATOM 2295 C C . ALA A 1 290 ? 1.844 16.494 18.826 1.00 96.12 290 ALA A C 1
ATOM 2297 O O . ALA A 1 290 ? 1.726 17.340 19.718 1.00 96.12 290 ALA A O 1
ATOM 2298 N N . THR A 1 291 ? 1.507 16.747 17.556 1.00 95.12 291 THR A N 1
ATOM 2299 C CA . THR A 1 291 ? 1.015 18.049 17.079 1.00 95.12 291 THR A CA 1
ATOM 2300 C C . THR A 1 291 ? -0.500 18.195 17.225 1.00 95.12 291 THR A C 1
ATOM 2302 O O . THR A 1 291 ? -0.974 19.260 17.618 1.00 95.12 291 THR A O 1
ATOM 2305 N N . LEU A 1 292 ? -1.268 17.148 16.909 1.00 95.31 292 LEU A N 1
ATOM 2306 C CA . LEU A 1 292 ? -2.732 17.202 16.874 1.00 95.31 292 LEU A CA 1
ATOM 2307 C C . LEU A 1 292 ? -3.358 17.320 18.261 1.00 95.31 292 LEU A C 1
ATOM 2309 O O . LEU A 1 292 ? -4.349 18.037 18.401 1.00 95.31 292 LEU A O 1
ATOM 2313 N N . LYS A 1 293 ? -2.783 16.661 19.275 1.00 96.12 293 LYS A N 1
ATOM 2314 C CA . LYS A 1 293 ? -3.265 16.723 20.664 1.00 96.12 293 LYS A CA 1
ATOM 2315 C C . LYS A 1 293 ? -4.767 16.422 20.752 1.00 96.12 293 LYS A C 1
ATOM 2317 O O . LYS A 1 293 ? -5.218 15.411 20.211 1.00 96.12 293 LYS A O 1
ATOM 2322 N N . GLU A 1 294 ? -5.561 17.311 21.347 1.00 95.69 294 GLU A N 1
ATOM 2323 C CA . GLU A 1 294 ? -7.015 17.183 21.478 1.00 95.69 294 GLU A CA 1
ATOM 2324 C C . GLU A 1 294 ? -7.776 17.187 20.138 1.00 95.69 294 GLU A C 1
ATOM 2326 O O . GLU A 1 294 ? -8.980 16.953 20.123 1.00 95.69 294 GLU A O 1
ATOM 2331 N N . LYS A 1 295 ? -7.108 17.466 19.009 1.00 96.75 295 LYS A N 1
ATOM 2332 C CA . LYS A 1 295 ? -7.678 17.361 17.652 1.00 96.75 295 LYS A CA 1
ATOM 2333 C C . LYS A 1 295 ? -7.508 15.970 17.037 1.00 96.75 295 LYS A C 1
ATOM 2335 O O . LYS A 1 295 ? -7.889 15.767 15.887 1.00 96.75 295 LYS A O 1
ATOM 2340 N N . SER A 1 296 ? -6.909 15.027 17.764 1.00 96.38 296 SER A N 1
ATOM 2341 C CA . SER A 1 296 ? -6.779 13.643 17.307 1.00 96.38 296 SER A CA 1
ATOM 2342 C C . SER A 1 296 ? -8.164 13.016 17.111 1.00 96.38 296 SER A C 1
ATOM 2344 O O . SER A 1 296 ? -9.040 13.117 17.974 1.00 96.38 296 SER A O 1
ATOM 2346 N N . ILE A 1 297 ? -8.367 12.370 15.965 1.00 95.06 297 ILE A N 1
ATOM 2347 C CA . ILE A 1 297 ? -9.634 11.713 15.625 1.00 95.06 297 ILE A CA 1
ATOM 2348 C C . ILE A 1 297 ? -9.685 10.368 16.351 1.00 95.06 297 ILE A C 1
ATOM 2350 O O . ILE A 1 297 ? -8.748 9.574 16.255 1.00 95.06 297 ILE A O 1
ATOM 2354 N N . MET A 1 298 ? -10.764 10.123 17.093 1.00 97.56 298 MET A N 1
ATOM 2355 C CA . MET A 1 298 ? -10.918 8.955 17.961 1.00 97.56 298 MET A CA 1
ATOM 2356 C C . MET A 1 298 ? -12.354 8.423 17.889 1.00 97.56 298 MET A C 1
ATOM 2358 O O . MET A 1 298 ? -13.288 9.210 17.712 1.00 97.56 298 MET A O 1
ATOM 2362 N N . PHE A 1 299 ? -12.521 7.109 18.065 1.00 97.88 299 PHE A N 1
ATOM 2363 C CA . PHE A 1 299 ? -13.815 6.425 18.197 1.00 97.88 299 PHE A CA 1
ATOM 2364 C C . PHE A 1 299 ? -14.786 6.731 17.049 1.00 97.88 299 PHE A C 1
ATOM 2366 O O . PHE A 1 299 ? -15.862 7.271 17.277 1.00 97.88 299 PHE A O 1
ATOM 2373 N N . ASN A 1 300 ? -14.381 6.443 15.813 1.00 97.31 300 ASN A N 1
ATOM 2374 C CA . ASN A 1 300 ? -15.128 6.718 14.585 1.00 97.31 300 ASN A CA 1
ATOM 2375 C C . ASN A 1 300 ? -15.702 8.141 14.534 1.00 97.31 300 ASN A C 1
ATOM 2377 O O . ASN A 1 300 ? -16.887 8.359 14.318 1.00 97.31 300 ASN A O 1
ATOM 2381 N N . TRP A 1 301 ? -14.838 9.127 14.785 1.00 95.69 301 TRP A N 1
ATOM 2382 C CA . TRP A 1 301 ? -15.190 10.548 14.838 1.00 95.69 301 TRP A CA 1
ATOM 2383 C C . TRP A 1 301 ? -16.127 10.961 15.981 1.00 95.69 301 TRP A C 1
ATOM 2385 O O . TRP A 1 301 ? -16.355 12.158 16.131 1.00 95.69 301 TRP A O 1
ATOM 2395 N N . LYS A 1 302 ? -16.584 10.062 16.865 1.00 95.00 302 LYS A N 1
ATOM 2396 C CA . LYS A 1 302 ? -17.414 10.434 18.028 1.00 95.00 302 LYS A CA 1
ATOM 2397 C C . LYS A 1 302 ? -16.737 11.461 18.941 1.00 95.00 302 LYS A C 1
ATOM 2399 O O . LYS A 1 302 ? -17.423 12.245 19.595 1.00 95.00 302 LYS A O 1
ATOM 2404 N N . SER A 1 303 ? -15.401 11.523 18.952 1.00 94.38 303 SER A N 1
ATOM 2405 C CA . SER A 1 303 ? -14.665 12.518 19.741 1.00 94.38 303 SER A CA 1
ATOM 2406 C C . SER A 1 303 ? -14.987 13.973 19.378 1.00 94.38 303 SER A C 1
ATOM 2408 O O . SER A 1 303 ? -14.831 14.850 20.230 1.00 94.38 303 SER A O 1
ATOM 2410 N N . VAL A 1 304 ? -15.471 14.265 18.164 1.00 94.75 304 VAL A N 1
ATOM 2411 C CA . VAL A 1 304 ? -15.826 15.643 17.767 1.00 94.75 304 VAL A CA 1
ATOM 2412 C C . VAL A 1 304 ? -17.020 16.195 18.548 1.00 94.75 304 VAL A C 1
ATOM 2414 O O . VAL A 1 304 ? -17.123 17.408 18.698 1.00 94.75 304 VAL A O 1
ATOM 2417 N N . PHE A 1 305 ? -17.870 15.318 19.089 1.00 95.44 305 PHE A N 1
ATOM 2418 C CA . PHE A 1 305 ? -19.026 15.691 19.908 1.00 95.44 305 PHE A CA 1
ATOM 2419 C C . PHE A 1 305 ? -18.689 15.874 21.394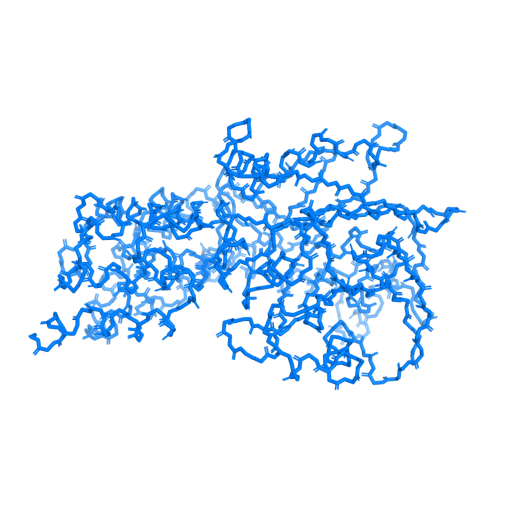 1.00 95.44 305 PHE A C 1
ATOM 2421 O O . PHE A 1 305 ? -19.536 16.320 22.160 1.00 95.44 305 PHE A O 1
ATOM 2428 N N . LEU A 1 306 ? -17.466 15.536 21.809 1.00 96.25 306 LEU A N 1
ATOM 2429 C CA . LEU A 1 306 ? -16.997 15.763 23.174 1.00 96.25 306 LEU A CA 1
ATOM 2430 C C . LEU A 1 306 ? -16.575 17.223 23.381 1.00 96.25 306 LEU A C 1
ATOM 2432 O O . LEU A 1 306 ? -16.272 17.955 22.431 1.00 96.25 306 LEU A O 1
ATOM 2436 N N . THR A 1 307 ? -16.487 17.644 24.636 1.00 97.62 307 THR A N 1
ATOM 2437 C CA . THR A 1 307 ? -15.861 18.923 24.989 1.00 97.62 307 THR A CA 1
ATOM 2438 C C . THR A 1 307 ? -14.362 18.909 24.676 1.00 97.62 307 THR A C 1
ATOM 2440 O O . THR A 1 307 ? -13.742 17.864 24.444 1.00 97.62 307 THR A O 1
ATOM 2443 N N . LYS A 1 308 ? -13.742 20.093 24.632 1.00 97.62 308 LYS A N 1
ATOM 2444 C CA . LYS A 1 308 ? -12.294 20.199 24.407 1.00 97.62 308 LYS A CA 1
ATOM 2445 C C . LYS A 1 308 ? -11.520 19.537 25.550 1.00 97.62 308 LYS A C 1
ATOM 2447 O O . LYS A 1 308 ? -10.494 18.906 25.303 1.00 97.62 308 LYS A O 1
ATOM 2452 N N . GLU A 1 309 ? -12.026 19.679 26.765 1.00 97.81 309 GLU A N 1
ATOM 2453 C CA . GLU A 1 309 ? -11.463 19.163 28.005 1.00 97.81 309 GLU A CA 1
ATOM 2454 C C . GLU A 1 309 ? -11.493 17.631 28.008 1.00 97.81 309 GLU A C 1
ATOM 2456 O O . GLU A 1 309 ? -10.439 17.018 28.163 1.00 97.81 309 GLU A O 1
ATOM 2461 N N . GLU A 1 310 ? -12.642 17.019 27.696 1.00 97.75 310 GLU A N 1
ATOM 2462 C CA . GLU A 1 310 ? -12.766 15.559 27.550 1.00 97.75 310 GLU A CA 1
ATOM 2463 C C . GLU A 1 310 ? -11.829 15.019 26.456 1.00 97.75 310 GLU A C 1
ATOM 2465 O O . GLU A 1 310 ? -11.122 14.032 26.662 1.00 97.75 310 GLU A O 1
ATOM 2470 N N . ARG A 1 311 ? -11.756 15.676 25.286 1.00 98.00 311 ARG A N 1
ATOM 2471 C CA . ARG A 1 311 ? -10.823 15.259 24.220 1.00 98.00 311 ARG A CA 1
ATOM 2472 C C . ARG A 1 311 ? -9.366 15.348 24.654 1.00 98.00 311 ARG A C 1
ATOM 2474 O O . ARG A 1 311 ? -8.562 14.502 24.262 1.00 98.00 311 ARG A O 1
ATOM 2481 N N . LYS A 1 312 ? -9.012 16.386 25.412 1.00 98.06 312 LYS A N 1
ATOM 2482 C CA . LYS A 1 312 ? -7.657 16.566 25.930 1.00 98.06 312 LYS A CA 1
ATOM 2483 C C . LYS A 1 312 ? -7.315 15.476 26.941 1.00 98.06 312 LYS A C 1
ATOM 2485 O O . LYS A 1 312 ? -6.239 14.900 26.832 1.00 98.06 312 LYS A O 1
ATOM 2490 N N . GLU A 1 313 ? -8.223 15.162 27.859 1.00 97.88 313 GLU A N 1
ATOM 2491 C CA . GLU A 1 313 ? -8.041 14.084 28.833 1.00 97.88 313 GLU A CA 1
ATOM 2492 C C . GLU A 1 313 ? -7.845 12.728 28.141 1.00 97.88 313 GLU A C 1
ATOM 2494 O O . GLU A 1 313 ? -6.885 12.013 28.433 1.00 97.88 313 GLU A O 1
ATOM 2499 N N . LEU A 1 314 ? -8.687 12.411 27.150 1.00 98.00 314 LEU A N 1
ATOM 2500 C CA . LEU A 1 314 ? -8.541 11.201 26.336 1.00 98.00 314 LEU A CA 1
ATOM 2501 C C . LEU A 1 314 ? -7.203 11.162 25.597 1.00 98.00 314 LEU A C 1
ATOM 2503 O O . LEU A 1 314 ? -6.537 10.128 25.596 1.00 98.00 314 LEU A O 1
ATOM 2507 N N . TYR A 1 315 ? -6.786 12.275 24.988 1.00 98.31 315 TYR A N 1
ATOM 2508 C CA . TYR A 1 315 ? -5.485 12.362 24.331 1.00 98.31 315 TYR A CA 1
ATOM 2509 C C . TYR A 1 315 ? -4.340 12.135 25.324 1.00 98.31 315 TYR A C 1
ATOM 2511 O O . TYR A 1 315 ? -3.452 11.329 25.046 1.00 98.31 315 TYR A O 1
ATOM 2519 N N . ASP A 1 316 ? -4.353 12.820 26.469 1.00 98.25 316 ASP A N 1
ATOM 2520 C CA . ASP A 1 316 ? -3.288 12.729 27.465 1.00 98.25 316 ASP A CA 1
ATOM 2521 C C . ASP A 1 316 ? -3.182 11.301 28.030 1.00 98.25 316 ASP A C 1
ATOM 2523 O O . ASP A 1 316 ? -2.071 10.782 28.152 1.00 98.25 316 ASP A O 1
ATOM 2527 N N . LYS A 1 317 ? -4.317 10.634 28.277 1.00 98.00 317 LYS A N 1
ATOM 2528 C CA . LYS A 1 317 ? -4.386 9.256 28.786 1.00 98.00 317 LYS A CA 1
ATOM 2529 C C . LYS A 1 317 ? -4.041 8.205 27.725 1.00 98.00 317 LYS A C 1
ATOM 2531 O O . LYS A 1 317 ? -3.129 7.408 27.924 1.00 98.00 317 LYS A O 1
ATOM 2536 N N . LEU A 1 318 ? -4.779 8.174 26.615 1.00 98.50 318 LEU A N 1
ATOM 2537 C CA . LEU A 1 318 ? -4.761 7.059 25.660 1.00 98.50 318 LEU A CA 1
ATOM 2538 C C . LEU A 1 318 ? -3.683 7.214 24.586 1.00 98.50 318 LEU A C 1
ATOM 2540 O O . LEU A 1 318 ? -3.082 6.230 24.164 1.00 98.50 318 LEU A O 1
ATOM 2544 N N . ILE A 1 319 ? -3.420 8.442 24.134 1.00 98.44 319 ILE A N 1
ATOM 2545 C CA . ILE A 1 319 ? -2.464 8.687 23.050 1.00 98.44 319 ILE A CA 1
ATOM 2546 C C . ILE A 1 319 ? -1.107 9.062 23.629 1.00 98.44 319 ILE A C 1
ATOM 2548 O O . ILE A 1 319 ? -0.153 8.306 23.492 1.00 98.44 319 ILE A O 1
ATOM 2552 N N . LYS A 1 320 ? -0.993 10.210 24.295 1.00 98.19 320 LYS A N 1
ATOM 2553 C CA . LYS A 1 320 ? 0.287 10.698 24.818 1.00 98.19 320 LYS A CA 1
ATOM 2554 C C . LYS A 1 320 ? 0.857 9.763 25.883 1.00 98.19 320 LYS A C 1
ATOM 2556 O O . LYS A 1 320 ? 2.045 9.465 25.827 1.00 98.19 320 LYS A O 1
ATOM 2561 N N . GLY A 1 321 ? 0.027 9.326 26.829 1.00 97.94 321 GLY A N 1
ATOM 2562 C CA . GLY A 1 321 ? 0.423 8.476 27.952 1.00 97.94 321 GLY A CA 1
ATOM 2563 C C . GLY A 1 321 ? 0.679 7.014 27.587 1.00 97.94 321 GLY A C 1
ATOM 2564 O O . GLY A 1 321 ? 1.413 6.348 28.311 1.00 97.94 321 GLY A O 1
ATOM 2565 N N . HIS A 1 322 ? 0.135 6.536 26.461 1.00 98.44 322 HIS A N 1
ATOM 2566 C CA . HIS A 1 322 ? 0.233 5.131 26.053 1.00 98.44 322 HIS A CA 1
ATOM 2567 C C . HIS A 1 322 ? 0.651 4.963 24.588 1.00 98.44 322 HIS A C 1
ATOM 2569 O O . HIS A 1 322 ? 1.814 4.667 24.325 1.00 98.44 322 HIS A O 1
ATOM 2575 N N . TYR A 1 323 ? -0.234 5.225 23.621 1.00 98.31 323 TYR A N 1
ATOM 2576 C CA . TYR A 1 323 ? -0.008 4.893 22.205 1.00 98.31 323 TYR A CA 1
ATOM 2577 C C . TYR A 1 323 ? 1.257 5.521 21.589 1.00 98.31 323 TYR A C 1
ATOM 2579 O O . TYR A 1 323 ? 2.055 4.851 20.926 1.00 98.31 323 TYR A O 1
ATOM 2587 N N . LEU A 1 324 ? 1.447 6.823 21.810 1.00 98.38 324 LEU A N 1
ATOM 2588 C CA . LEU A 1 324 ? 2.598 7.605 21.364 1.00 98.38 324 LEU A CA 1
ATOM 2589 C C . LEU A 1 324 ? 3.823 7.353 22.244 1.00 98.38 324 LEU A C 1
ATOM 2591 O O . LEU A 1 324 ? 4.938 7.317 21.725 1.00 98.38 324 LEU A O 1
ATOM 2595 N N . LYS A 1 325 ? 3.630 7.158 23.555 1.00 98.12 325 LYS A N 1
ATOM 2596 C CA . LYS A 1 325 ? 4.717 6.808 24.476 1.00 98.12 325 LYS A CA 1
ATOM 2597 C C . LYS A 1 325 ? 5.378 5.498 24.054 1.00 98.12 325 LYS A C 1
ATOM 2599 O O . LYS A 1 325 ? 6.585 5.477 23.848 1.00 98.12 325 LYS A O 1
ATOM 2604 N N . GLN A 1 326 ? 4.582 4.456 23.829 1.00 97.94 326 GLN A N 1
ATOM 2605 C CA . GLN A 1 326 ? 5.052 3.152 23.374 1.00 97.94 326 GLN A CA 1
ATOM 2606 C C . GLN A 1 326 ? 5.844 3.269 22.066 1.00 97.94 326 GLN A C 1
ATOM 2608 O O . GLN A 1 326 ? 6.976 2.808 21.986 1.00 97.94 326 GLN A O 1
ATOM 2613 N N . PHE A 1 327 ? 5.305 3.983 21.071 1.00 98.12 327 PHE A N 1
ATOM 2614 C CA . PHE A 1 327 ? 6.014 4.261 19.817 1.00 98.12 327 PHE A CA 1
ATOM 2615 C C . PHE A 1 327 ? 7.367 4.962 20.032 1.00 98.12 327 PHE A C 1
ATOM 2617 O O . PHE A 1 327 ? 8.363 4.617 19.391 1.00 98.12 327 PHE A O 1
ATOM 2624 N N . ASN A 1 328 ? 7.417 5.959 20.918 1.00 97.56 328 ASN A N 1
ATOM 2625 C CA . ASN A 1 328 ? 8.644 6.700 21.189 1.00 97.56 328 ASN A CA 1
ATOM 2626 C C . ASN A 1 328 ? 9.701 5.830 21.874 1.00 97.56 328 ASN A C 1
ATOM 2628 O O . ASN A 1 328 ? 10.849 5.821 21.428 1.00 97.56 328 ASN A O 1
ATOM 2632 N N . ASP A 1 329 ? 9.306 5.091 22.906 1.00 97.12 329 ASP A N 1
ATOM 2633 C CA . ASP A 1 329 ? 10.202 4.252 23.702 1.00 97.12 329 ASP A CA 1
ATOM 2634 C C . ASP A 1 329 ? 10.751 3.077 22.879 1.00 97.12 329 ASP A C 1
ATOM 2636 O O . ASP A 1 329 ? 11.932 2.746 22.950 1.00 97.12 329 ASP A O 1
ATOM 2640 N N . GLU A 1 330 ? 9.904 2.467 22.050 1.00 96.56 330 GLU A N 1
ATOM 2641 C CA . GLU A 1 330 ? 10.235 1.249 21.310 1.00 96.56 330 GLU A CA 1
ATOM 2642 C C . GLU A 1 330 ? 10.937 1.536 19.972 1.00 96.56 330 GLU A C 1
ATOM 2644 O O . GLU A 1 330 ? 11.834 0.794 19.567 1.00 96.56 330 GLU A O 1
ATOM 2649 N N . ILE A 1 331 ? 10.572 2.615 19.269 1.00 96.81 331 ILE A N 1
ATOM 2650 C CA . ILE A 1 331 ? 11.030 2.854 17.890 1.00 96.81 331 ILE A CA 1
ATOM 2651 C C . ILE A 1 331 ? 11.924 4.084 17.785 1.00 96.81 331 ILE A C 1
ATOM 2653 O O . ILE A 1 331 ? 12.983 4.020 17.152 1.00 96.81 331 ILE A O 1
ATOM 2657 N N . ILE A 1 332 ? 11.512 5.214 18.366 1.00 95.81 332 ILE A N 1
ATOM 2658 C CA . ILE A 1 332 ? 12.260 6.471 18.239 1.00 95.81 332 ILE A CA 1
ATOM 2659 C C . ILE A 1 332 ? 13.552 6.426 19.052 1.00 95.81 332 ILE A C 1
ATOM 2661 O O . ILE A 1 332 ? 14.611 6.722 18.495 1.00 95.81 332 ILE A O 1
ATOM 2665 N N . ALA A 1 333 ? 13.486 6.009 20.318 1.00 94.31 333 ALA A N 1
ATOM 2666 C CA . ALA A 1 333 ? 14.655 5.890 21.187 1.00 94.31 333 ALA A CA 1
ATOM 2667 C C . ALA A 1 333 ? 15.692 4.909 20.612 1.00 94.31 333 ALA A C 1
ATOM 2669 O O . ALA A 1 333 ? 16.887 5.205 20.589 1.00 94.31 333 ALA A O 1
ATOM 2670 N N . ASN A 1 334 ? 15.218 3.799 20.037 1.00 94.19 334 ASN A N 1
ATOM 2671 C CA . ASN A 1 334 ? 16.057 2.753 19.446 1.00 94.19 334 ASN A CA 1
ATOM 2672 C C . ASN A 1 334 ? 16.466 3.025 17.987 1.00 94.19 334 ASN A C 1
ATOM 2674 O O . ASN A 1 334 ? 17.199 2.237 17.395 1.00 94.19 334 ASN A O 1
ATOM 2678 N N . LYS A 1 335 ? 16.000 4.128 17.383 1.00 93.56 335 LYS A N 1
ATOM 2679 C CA . LYS A 1 335 ? 16.261 4.501 15.979 1.00 93.56 335 LYS A CA 1
ATOM 2680 C C . LYS A 1 335 ? 15.944 3.385 14.970 1.00 93.56 335 LYS A C 1
ATOM 2682 O O . LYS A 1 335 ? 16.648 3.234 13.969 1.00 93.56 335 LYS A O 1
ATOM 2687 N N . SER A 1 336 ? 14.871 2.626 15.200 1.00 95.06 336 SER A N 1
ATOM 2688 C CA . SER A 1 336 ? 14.461 1.509 14.335 1.00 95.06 336 SER A CA 1
ATOM 2689 C C . SER A 1 336 ? 13.797 2.011 13.044 1.00 95.06 336 SER A C 1
ATOM 2691 O O . SER A 1 336 ? 12.567 2.072 12.910 1.00 95.06 336 SER A O 1
ATOM 2693 N N . PHE A 1 337 ? 14.629 2.479 12.107 1.00 94.69 337 PHE A N 1
ATOM 2694 C CA . PHE A 1 337 ? 14.207 3.206 10.911 1.00 94.69 337 PHE A CA 1
ATOM 2695 C C . PHE A 1 337 ? 14.679 2.539 9.618 1.00 94.69 337 PHE A C 1
ATOM 2697 O O . PHE A 1 337 ? 15.787 2.014 9.534 1.00 94.69 337 PHE A O 1
ATOM 2704 N N . LYS A 1 338 ? 13.860 2.635 8.566 1.00 94.31 338 LYS A N 1
ATOM 2705 C CA . LYS A 1 338 ? 14.172 2.122 7.225 1.00 94.31 338 LYS A CA 1
ATOM 2706 C C . LYS A 1 338 ? 13.840 3.133 6.129 1.00 94.31 338 LYS A C 1
ATOM 2708 O O . LYS A 1 338 ? 13.156 4.136 6.344 1.00 94.31 338 LYS A O 1
ATOM 2713 N N . THR A 1 339 ? 14.321 2.856 4.920 1.00 94.38 339 THR A N 1
ATOM 2714 C CA . THR A 1 339 ? 13.922 3.558 3.691 1.00 94.38 339 THR A CA 1
ATOM 2715 C C . THR A 1 339 ? 13.072 2.643 2.809 1.00 94.38 339 THR A C 1
ATOM 2717 O O . THR A 1 339 ? 12.865 1.466 3.092 1.00 94.38 339 THR A O 1
ATOM 2720 N N . CYS A 1 340 ? 12.556 3.178 1.708 1.00 92.69 340 CYS A N 1
ATOM 2721 C CA . CYS A 1 340 ? 11.868 2.412 0.667 1.00 92.69 340 CYS A CA 1
ATOM 2722 C C . CYS A 1 340 ? 12.819 1.715 -0.328 1.00 92.69 340 CYS A C 1
ATOM 2724 O O . CYS A 1 340 ? 12.403 1.433 -1.453 1.00 92.69 340 CYS A O 1
ATOM 2726 N N . GLY A 1 341 ? 14.079 1.492 0.068 1.00 91.38 341 GLY A N 1
ATOM 2727 C CA . GLY A 1 341 ? 15.157 0.968 -0.779 1.00 91.38 341 GLY A CA 1
ATOM 2728 C C . GLY A 1 341 ? 16.028 2.063 -1.394 1.00 91.38 341 GLY A C 1
ATOM 2729 O O . GLY A 1 341 ? 17.193 1.834 -1.691 1.00 91.38 341 GLY A O 1
ATOM 2730 N N . GLU A 1 342 ? 15.500 3.281 -1.505 1.00 90.38 342 GLU A N 1
ATOM 2731 C CA . GLU A 1 342 ? 16.268 4.441 -1.945 1.00 90.38 342 GLU A CA 1
ATOM 2732 C C . GLU A 1 342 ? 17.284 4.878 -0.865 1.00 90.38 342 GLU A C 1
ATOM 2734 O O . GLU A 1 342 ? 16.925 4.910 0.324 1.00 90.38 342 GLU A O 1
ATOM 2739 N N . PRO A 1 343 ? 18.527 5.251 -1.238 1.00 87.56 343 PRO A N 1
ATOM 2740 C CA . PRO A 1 343 ? 19.531 5.787 -0.317 1.00 87.56 343 PRO A CA 1
ATOM 2741 C C . PRO A 1 343 ? 19.204 7.243 0.060 1.00 87.56 343 PRO A C 1
ATOM 2743 O O . PRO A 1 343 ? 19.844 8.193 -0.380 1.00 87.56 343 PRO A O 1
ATOM 2746 N N . CYS A 1 344 ? 18.153 7.424 0.861 1.00 90.12 344 CYS A N 1
ATOM 2747 C CA . CYS A 1 344 ? 17.616 8.726 1.252 1.00 90.12 344 CYS A CA 1
ATOM 2748 C C . CYS A 1 344 ? 17.878 9.015 2.743 1.00 90.12 344 CYS A C 1
ATOM 2750 O O . CYS A 1 344 ? 17.582 8.158 3.583 1.00 90.12 344 CYS A O 1
ATOM 2752 N N . PRO A 1 345 ? 18.333 10.233 3.114 1.00 90.06 345 PRO A N 1
ATOM 2753 C CA . PRO A 1 345 ? 18.590 10.597 4.512 1.00 90.06 345 PRO A CA 1
ATOM 2754 C C . PRO A 1 345 ? 17.323 10.671 5.375 1.00 90.06 345 PRO A C 1
ATOM 2756 O O . PRO A 1 345 ? 17.424 10.783 6.596 1.00 90.06 345 PRO A O 1
ATOM 2759 N N . GLY A 1 346 ? 16.135 10.628 4.763 1.00 89.88 346 GLY A N 1
ATOM 2760 C CA . GLY A 1 346 ? 14.870 10.788 5.467 1.00 89.88 346 GLY A CA 1
ATOM 2761 C C . GLY A 1 346 ? 14.458 9.600 6.332 1.00 89.88 346 GLY A C 1
ATOM 2762 O O . GLY A 1 346 ? 13.694 9.816 7.265 1.00 89.88 346 GLY A O 1
ATOM 2763 N N . VAL A 1 347 ? 14.942 8.377 6.048 1.00 91.94 347 VAL A N 1
ATOM 2764 C CA . VAL A 1 347 ? 14.652 7.147 6.830 1.00 91.94 347 VAL A CA 1
ATOM 2765 C C . VAL A 1 347 ? 13.203 7.087 7.342 1.00 91.94 347 VAL A C 1
ATOM 2767 O O . VAL A 1 347 ? 12.921 6.923 8.533 1.00 91.94 347 VAL A O 1
ATOM 2770 N N . CYS A 1 348 ? 12.272 7.323 6.414 1.00 92.06 348 CYS A N 1
ATOM 2771 C CA . CYS A 1 348 ? 10.894 7.680 6.732 1.00 92.06 348 CYS A CA 1
ATOM 2772 C C . CYS A 1 348 ? 10.067 6.548 7.327 1.00 92.06 348 CYS A C 1
ATOM 2774 O O . CYS A 1 348 ? 9.022 6.819 7.912 1.00 92.06 348 CYS A O 1
ATOM 2776 N N . LYS A 1 349 ? 10.522 5.300 7.205 1.00 94.75 349 LYS A N 1
ATOM 2777 C CA . LYS A 1 349 ? 9.806 4.140 7.729 1.00 94.75 349 LYS A CA 1
ATOM 2778 C C . LYS A 1 349 ? 10.212 3.915 9.169 1.00 94.75 349 LYS A C 1
ATOM 2780 O O . LYS A 1 349 ? 11.399 3.805 9.461 1.00 94.75 349 LYS A O 1
ATOM 2785 N N . LYS A 1 350 ? 9.223 3.861 10.050 1.00 96.38 350 LYS A N 1
ATOM 2786 C CA . LYS A 1 350 ? 9.371 3.576 11.477 1.00 96.38 350 LYS A CA 1
ATOM 2787 C C . LYS A 1 350 ? 8.860 2.172 11.698 1.00 96.38 350 LYS A C 1
ATOM 2789 O O . LYS A 1 350 ? 7.758 1.879 11.252 1.00 96.38 350 LYS A O 1
ATOM 2794 N N . VAL A 1 351 ? 9.681 1.298 12.264 1.00 96.75 351 VAL A N 1
ATOM 2795 C CA . VAL A 1 351 ? 9.394 -0.137 12.257 1.00 96.75 351 VAL A CA 1
ATOM 2796 C C . VAL A 1 351 ? 9.608 -0.695 13.649 1.00 96.75 351 VAL A C 1
ATOM 2798 O O . VAL A 1 351 ? 10.644 -0.448 14.261 1.00 96.75 351 VAL A O 1
ATOM 2801 N N . TRP A 1 352 ? 8.644 -1.466 14.129 1.00 96.69 352 TRP A N 1
ATOM 2802 C CA . TRP A 1 352 ? 8.838 -2.354 15.265 1.00 96.69 352 TRP A CA 1
ATOM 2803 C C . TRP A 1 352 ? 8.761 -3.791 14.767 1.00 96.69 352 TRP A C 1
ATOM 2805 O O . TRP A 1 352 ? 7.720 -4.195 14.255 1.00 96.69 352 TRP A O 1
ATOM 2815 N N . GLU A 1 353 ? 9.863 -4.536 14.862 1.00 94.06 353 GLU A N 1
ATOM 2816 C CA . GLU A 1 353 ? 10.005 -5.870 14.262 1.00 94.06 353 GLU A CA 1
ATOM 2817 C C . GLU A 1 353 ? 9.630 -5.878 12.766 1.00 94.06 353 GLU A C 1
ATOM 2819 O O . GLU A 1 353 ? 10.412 -5.425 11.928 1.00 94.06 353 GLU A O 1
ATOM 2824 N N . LYS A 1 354 ? 8.422 -6.353 12.432 1.00 93.19 354 LYS A N 1
ATOM 2825 C CA . LYS A 1 354 ? 7.854 -6.376 11.075 1.00 93.19 354 LYS A CA 1
ATOM 2826 C C . LYS A 1 354 ? 6.784 -5.311 10.817 1.00 93.19 354 LYS A C 1
ATOM 2828 O O . LYS A 1 354 ? 6.324 -5.165 9.691 1.00 93.19 354 LYS A O 1
ATOM 2833 N N . TYR A 1 355 ? 6.375 -4.566 11.839 1.00 96.69 355 TYR A N 1
ATOM 2834 C CA . TYR A 1 355 ? 5.252 -3.641 11.768 1.00 96.69 355 TYR A CA 1
ATOM 2835 C C . TYR A 1 355 ? 5.720 -2.221 11.478 1.00 96.69 355 TYR A C 1
ATOM 2837 O O . TYR A 1 355 ? 6.259 -1.518 12.340 1.00 96.69 355 TYR A O 1
ATOM 2845 N N . LYS A 1 356 ? 5.479 -1.775 10.247 1.00 96.12 356 LYS A N 1
ATOM 2846 C CA . LYS A 1 356 ? 5.713 -0.395 9.831 1.00 96.12 356 LYS A CA 1
ATOM 2847 C C . LYS A 1 356 ? 4.628 0.532 10.393 1.00 96.12 356 LYS A C 1
ATOM 2849 O O . LYS A 1 356 ? 3.446 0.219 10.318 1.00 96.12 356 LYS A O 1
ATOM 2854 N N . LYS A 1 357 ? 5.029 1.690 10.920 1.00 95.94 357 LYS A N 1
ATOM 2855 C CA . LYS A 1 357 ? 4.175 2.690 11.573 1.00 95.94 357 LYS A CA 1
ATOM 2856 C C . LYS A 1 357 ? 4.065 3.956 10.726 1.00 95.94 357 LYS A C 1
ATOM 2858 O O . LYS A 1 357 ? 4.983 4.778 10.703 1.00 95.94 357 LYS A O 1
ATOM 2863 N N . ASP A 1 358 ? 2.922 4.122 10.073 1.00 94.75 358 ASP A N 1
ATOM 2864 C CA . ASP A 1 358 ? 2.512 5.375 9.437 1.00 94.75 358 ASP A CA 1
ATOM 2865 C C . ASP A 1 358 ? 1.315 5.955 10.198 1.00 94.75 358 ASP A C 1
ATOM 2867 O O . ASP A 1 358 ? 0.464 5.204 10.677 1.00 94.75 358 ASP A O 1
ATOM 2871 N N . TYR A 1 359 ? 1.240 7.284 10.305 1.00 97.25 359 TYR A N 1
ATOM 2872 C CA . TYR A 1 359 ? 0.147 7.958 11.012 1.00 97.25 359 TYR A CA 1
ATOM 2873 C C . TYR A 1 359 ? -1.223 7.543 10.476 1.00 97.25 359 TYR A C 1
ATOM 2875 O O . TYR A 1 359 ? -2.053 7.062 11.231 1.00 97.25 359 TYR A O 1
ATOM 2883 N N . GLU A 1 360 ? -1.446 7.687 9.173 1.00 97.25 360 GLU A N 1
ATOM 2884 C CA . GLU A 1 360 ? -2.759 7.518 8.555 1.00 97.25 360 GLU A CA 1
ATOM 2885 C C . GLU A 1 360 ? -3.310 6.102 8.762 1.00 97.25 360 GLU A C 1
ATOM 2887 O O . GLU A 1 360 ? -4.481 5.934 9.097 1.00 97.25 360 GLU A O 1
ATOM 2892 N N . VAL A 1 361 ? -2.441 5.096 8.636 1.00 97.44 361 VAL A N 1
ATOM 2893 C CA . VAL A 1 361 ? -2.771 3.676 8.820 1.00 97.44 361 VAL A CA 1
ATOM 2894 C C . VAL A 1 361 ? -3.148 3.390 10.274 1.00 97.44 361 VAL A C 1
ATOM 2896 O O . VAL A 1 361 ? -4.198 2.812 10.544 1.00 97.44 361 VAL A O 1
ATOM 2899 N N . TYR A 1 362 ? -2.333 3.862 11.219 1.00 98.25 362 TYR A N 1
ATOM 2900 C CA . TYR A 1 362 ? -2.541 3.652 12.655 1.00 98.25 362 TYR A CA 1
ATOM 2901 C C . TYR A 1 362 ? -3.573 4.606 13.276 1.00 98.25 362 TYR A C 1
ATOM 2903 O O . TYR A 1 362 ? -3.925 4.460 14.445 1.00 98.25 362 TYR A O 1
ATOM 2911 N N . THR A 1 363 ? -4.060 5.593 12.529 1.00 98.50 363 THR A N 1
ATOM 2912 C CA . THR A 1 363 ? -5.260 6.363 12.870 1.00 98.50 363 THR A CA 1
ATOM 2913 C C . THR A 1 363 ? -6.498 5.624 12.378 1.00 98.50 363 THR A C 1
ATOM 2915 O O . THR A 1 363 ? -7.400 5.374 13.171 1.00 98.50 363 THR A O 1
ATOM 2918 N N . ALA A 1 364 ? -6.528 5.217 11.103 1.00 98.38 364 ALA A N 1
ATOM 2919 C CA . ALA A 1 364 ? -7.679 4.549 10.494 1.00 98.38 364 ALA A CA 1
ATOM 2920 C C . ALA A 1 364 ? -7.993 3.197 11.148 1.00 98.38 364 ALA A C 1
ATOM 2922 O O . ALA A 1 364 ? -9.113 2.977 11.598 1.00 98.38 364 ALA A O 1
ATOM 2923 N N . ALA A 1 365 ? -6.995 2.324 11.269 1.00 98.19 365 ALA A N 1
ATOM 2924 C CA . ALA A 1 365 ? -7.129 1.018 11.914 1.00 98.19 365 ALA A CA 1
ATOM 2925 C C . ALA A 1 365 ? -6.756 1.038 13.408 1.00 98.19 365 ALA A C 1
ATOM 2927 O O . ALA A 1 365 ? -6.676 -0.013 14.037 1.00 98.19 365 ALA A O 1
ATOM 2928 N N . GLY A 1 366 ? -6.491 2.223 13.967 1.00 98.44 366 GLY A N 1
ATOM 2929 C CA . GLY A 1 366 ? -6.170 2.413 15.379 1.00 98.44 366 GLY A CA 1
ATOM 2930 C C . GLY A 1 366 ? -7.226 3.261 16.076 1.00 98.44 366 GLY A C 1
ATOM 2931 O O . GLY A 1 366 ? -8.299 2.773 16.425 1.00 98.44 366 GLY A O 1
ATOM 2932 N N . THR A 1 367 ? -6.954 4.554 16.252 1.00 98.44 367 THR A N 1
ATOM 2933 C CA . THR A 1 367 ? -7.795 5.438 17.078 1.00 98.44 367 THR A CA 1
ATOM 2934 C C . THR A 1 367 ? -9.229 5.588 16.562 1.00 98.44 367 THR A C 1
ATOM 2936 O O . THR A 1 367 ? -10.150 5.684 17.373 1.00 98.44 367 THR A O 1
ATOM 2939 N N . ILE A 1 368 ? -9.459 5.556 15.242 1.00 98.56 368 ILE A N 1
ATOM 2940 C CA . ILE A 1 368 ? -10.810 5.518 14.650 1.00 98.56 368 ILE A CA 1
ATOM 2941 C C . ILE A 1 368 ? -11.546 4.237 15.057 1.00 98.56 368 ILE A C 1
ATOM 2943 O O . ILE A 1 368 ? -12.722 4.296 15.395 1.00 98.56 368 ILE A O 1
ATOM 2947 N N . CYS A 1 369 ? -10.855 3.105 15.125 1.00 98.69 369 CYS A N 1
ATOM 2948 C CA . CYS A 1 369 ? -11.418 1.831 15.569 1.00 98.69 369 CYS A CA 1
ATOM 2949 C C . CYS A 1 369 ? -11.460 1.678 17.102 1.00 98.69 369 CYS A C 1
ATOM 2951 O O . CYS A 1 369 ? -11.771 0.599 17.596 1.00 98.69 369 CYS A O 1
ATOM 2953 N N . GLY A 1 370 ? -11.132 2.725 17.870 1.00 98.50 370 GLY A N 1
ATOM 2954 C CA . GLY A 1 370 ? -11.040 2.639 19.328 1.00 98.50 370 GLY A CA 1
ATOM 2955 C C . GLY A 1 370 ? -9.909 1.717 19.791 1.00 98.50 370 GLY A C 1
ATOM 2956 O O . GLY A 1 370 ? -10.103 0.915 20.695 1.00 98.50 370 GLY A O 1
ATOM 2957 N N . ILE A 1 371 ? -8.750 1.774 19.137 1.00 98.81 371 ILE A N 1
ATOM 2958 C CA . ILE A 1 371 ? -7.566 0.974 19.463 1.00 98.81 371 ILE A CA 1
ATOM 2959 C C . ILE A 1 371 ? -6.423 1.944 19.773 1.00 98.81 371 ILE A C 1
ATOM 2961 O O . ILE A 1 371 ? -6.038 2.751 18.926 1.00 98.81 371 ILE A O 1
ATOM 2965 N N . PHE A 1 372 ? -5.897 1.872 20.996 1.00 98.69 372 PHE A N 1
ATOM 2966 C CA . PHE A 1 372 ? -4.890 2.809 21.512 1.00 98.69 372 PHE A CA 1
ATOM 2967 C C . PHE A 1 372 ? -3.629 2.118 22.038 1.00 98.69 372 PHE A C 1
ATOM 2969 O O . PHE A 1 372 ? -2.722 2.788 22.515 1.00 98.69 372 PHE A O 1
ATOM 2976 N N . ASP A 1 373 ? -3.541 0.795 21.931 1.00 98.69 373 ASP A N 1
ATOM 2977 C CA . ASP A 1 373 ? -2.342 0.011 22.232 1.00 98.69 373 ASP A CA 1
ATOM 2978 C C . ASP A 1 373 ? -1.601 -0.368 20.936 1.00 98.69 373 ASP A C 1
ATOM 2980 O O . ASP A 1 373 ? -2.249 -0.740 19.953 1.00 98.69 373 ASP A O 1
ATOM 2984 N N . GLN A 1 374 ? -0.260 -0.287 20.892 1.00 98.50 374 GLN A N 1
ATOM 2985 C CA . GLN A 1 374 ? 0.476 -0.620 19.662 1.00 98.50 374 GLN A CA 1
ATOM 2986 C C . GLN A 1 374 ? 0.353 -2.095 19.295 1.00 98.50 374 GLN A C 1
ATOM 2988 O O . GLN A 1 374 ? 0.239 -2.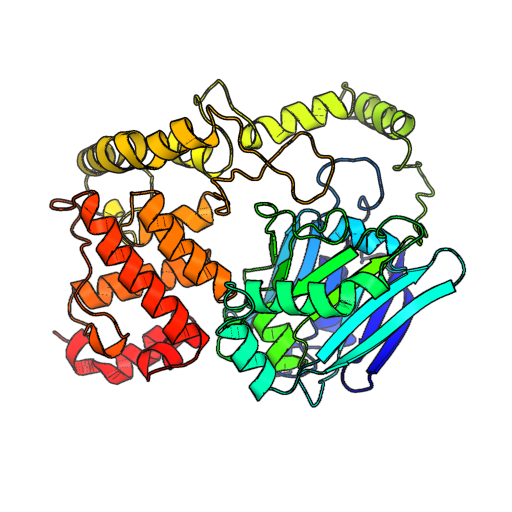385 18.110 1.00 98.50 374 GLN A O 1
ATOM 2993 N N . ARG A 1 375 ? 0.358 -3.022 20.260 1.00 98.25 375 ARG A N 1
ATOM 2994 C CA . ARG A 1 375 ? 0.266 -4.465 19.985 1.00 98.25 375 ARG A CA 1
ATOM 2995 C C . ARG A 1 375 ? -1.108 -4.808 19.414 1.00 98.25 375 ARG A C 1
ATOM 2997 O O . ARG A 1 375 ? -1.213 -5.578 18.462 1.00 98.25 375 ARG A O 1
ATOM 3004 N N . ALA A 1 376 ? -2.161 -4.195 19.953 1.00 98.75 376 ALA A N 1
ATOM 3005 C CA . ALA A 1 376 ? -3.506 -4.323 19.402 1.00 98.75 376 ALA A CA 1
ATOM 3006 C C . ALA A 1 376 ? -3.608 -3.699 17.995 1.00 98.75 376 ALA A C 1
ATOM 3008 O O . ALA A 1 376 ? -4.089 -4.348 17.065 1.00 98.75 376 ALA A O 1
ATOM 3009 N N . ALA A 1 377 ? -3.092 -2.480 17.802 1.00 98.75 377 ALA A N 1
ATOM 3010 C CA . ALA A 1 377 ? -3.105 -1.806 16.502 1.00 98.75 377 ALA A CA 1
ATOM 3011 C C . ALA A 1 377 ? -2.314 -2.574 15.435 1.00 98.75 377 ALA A C 1
ATOM 3013 O O . ALA A 1 377 ? -2.734 -2.640 14.286 1.00 98.75 377 ALA A O 1
ATOM 3014 N N . GLU A 1 378 ? -1.201 -3.205 15.803 1.00 98.56 378 GLU A N 1
ATOM 3015 C CA . GLU A 1 378 ? -0.422 -4.055 14.901 1.00 98.56 378 GLU A CA 1
ATOM 3016 C C . GLU A 1 378 ? -1.205 -5.251 14.392 1.00 98.56 378 GLU A C 1
ATOM 3018 O O . GLU A 1 378 ? -1.090 -5.564 13.213 1.00 98.56 378 GLU A O 1
ATOM 3023 N N . ARG A 1 379 ? -2.016 -5.900 15.235 1.00 98.44 379 ARG A N 1
ATOM 3024 C CA . ARG A 1 379 ? -2.875 -7.007 14.794 1.00 98.44 379 ARG A CA 1
ATOM 3025 C C . ARG A 1 379 ? -3.876 -6.539 13.743 1.00 98.44 379 ARG A C 1
ATOM 3027 O O . ARG A 1 379 ? -3.967 -7.142 12.676 1.00 98.44 379 ARG A O 1
ATOM 3034 N N . ALA A 1 380 ? -4.571 -5.437 14.024 1.00 98.69 380 ALA A N 1
ATOM 3035 C CA . ALA A 1 380 ? -5.549 -4.855 13.111 1.00 98.69 380 ALA A CA 1
ATOM 3036 C C . ALA A 1 380 ? -4.899 -4.416 11.788 1.00 98.69 380 ALA A C 1
ATOM 3038 O O . ALA A 1 380 ? -5.326 -4.830 10.712 1.00 98.69 380 ALA A O 1
ATOM 3039 N N . VAL A 1 381 ? -3.823 -3.627 11.861 1.00 98.62 381 VAL A N 1
ATOM 3040 C CA . VAL A 1 381 ? -3.093 -3.134 10.686 1.00 98.62 381 VAL A CA 1
ATOM 3041 C C . VAL A 1 381 ? -2.491 -4.282 9.887 1.00 98.62 381 VAL A C 1
ATOM 3043 O O . VAL A 1 381 ? -2.616 -4.295 8.668 1.00 98.62 381 VAL A O 1
ATOM 3046 N N . HIS A 1 382 ? -1.868 -5.262 10.544 1.00 98.31 382 HIS A N 1
ATOM 3047 C CA . HIS A 1 382 ? -1.263 -6.393 9.849 1.00 98.31 382 HIS A CA 1
ATOM 3048 C C . HIS A 1 382 ? -2.309 -7.222 9.117 1.00 98.31 382 HIS A C 1
ATOM 3050 O O . HIS A 1 382 ? -2.060 -7.581 7.979 1.00 98.31 382 HIS A O 1
ATOM 3056 N N . ALA A 1 383 ? -3.486 -7.463 9.698 1.00 98.62 383 ALA A N 1
ATOM 3057 C CA . ALA A 1 383 ? -4.558 -8.168 9.001 1.00 98.62 383 ALA A CA 1
ATOM 3058 C C . ALA A 1 383 ? -5.018 -7.415 7.739 1.00 98.62 383 ALA A C 1
ATOM 3060 O O . ALA A 1 383 ? -5.200 -8.016 6.682 1.00 98.62 383 ALA A O 1
ATOM 3061 N N . ILE A 1 384 ? -5.160 -6.091 7.826 1.00 98.69 384 ILE A N 1
ATOM 3062 C CA . ILE A 1 384 ? -5.551 -5.233 6.699 1.00 98.69 384 ILE A CA 1
ATOM 3063 C C . ILE A 1 384 ? -4.486 -5.250 5.594 1.00 98.69 384 ILE A C 1
ATOM 3065 O O . ILE A 1 384 ? -4.807 -5.487 4.425 1.00 98.69 384 ILE A O 1
ATOM 3069 N N . ASP A 1 385 ? -3.224 -5.046 5.971 1.00 98.38 385 ASP A N 1
ATOM 3070 C CA . ASP A 1 385 ? -2.081 -5.068 5.062 1.00 98.38 385 ASP A CA 1
ATOM 3071 C C . ASP A 1 385 ? -1.913 -6.460 4.435 1.00 98.38 385 ASP A C 1
ATOM 3073 O O . ASP A 1 385 ? -1.830 -6.579 3.217 1.00 98.38 385 ASP A O 1
ATOM 3077 N N . SER A 1 386 ? -1.948 -7.535 5.227 1.00 98.44 386 SER A N 1
ATOM 3078 C CA . SER A 1 386 ? -1.879 -8.917 4.739 1.00 98.44 386 SER A CA 1
ATOM 3079 C C . SER A 1 386 ? -2.955 -9.184 3.694 1.00 98.44 386 SER A C 1
ATOM 3081 O O . SER A 1 386 ? -2.678 -9.788 2.664 1.00 98.44 386 SER A O 1
ATOM 3083 N N . MET A 1 387 ? -4.183 -8.705 3.890 1.00 98.81 387 MET A N 1
ATOM 3084 C CA . MET A 1 387 ? -5.255 -8.905 2.914 1.00 98.81 387 MET A CA 1
ATOM 3085 C C . MET A 1 387 ? -5.114 -8.046 1.646 1.00 98.81 387 MET A C 1
ATOM 3087 O O . MET A 1 387 ? -5.785 -8.314 0.645 1.00 98.81 387 MET A O 1
ATOM 3091 N N . GLY A 1 388 ? -4.209 -7.065 1.638 1.00 98.56 388 GLY A N 1
ATOM 3092 C CA . GLY A 1 388 ? -3.932 -6.209 0.487 1.00 98.56 388 GLY A CA 1
ATOM 3093 C C . GLY A 1 388 ? -4.917 -5.051 0.326 1.00 98.56 388 GLY A C 1
ATOM 3094 O O . GLY A 1 388 ? -5.192 -4.646 -0.805 1.00 98.56 388 GLY A O 1
ATOM 3095 N N . PHE A 1 389 ? -5.479 -4.540 1.421 1.00 98.69 389 PHE A N 1
ATOM 3096 C CA . PHE A 1 389 ? -6.390 -3.394 1.397 1.00 98.69 389 PHE A CA 1
ATOM 3097 C C . PHE A 1 389 ? -5.668 -2.042 1.391 1.00 98.69 389 PHE A C 1
ATOM 3099 O O . PHE A 1 389 ? -4.555 -1.898 1.892 1.00 98.69 389 PHE A O 1
ATOM 3106 N N . ASP A 1 390 ? -6.359 -1.002 0.915 1.00 96.69 390 ASP A N 1
ATOM 3107 C CA . ASP A 1 390 ? -6.101 0.359 1.389 1.00 96.69 390 ASP A CA 1
ATOM 3108 C C . ASP A 1 390 ? -6.469 0.481 2.872 1.00 96.69 390 ASP A C 1
ATOM 3110 O O . ASP A 1 390 ? -7.648 0.486 3.225 1.00 96.69 390 ASP A O 1
ATOM 3114 N N . ALA A 1 391 ? -5.467 0.619 3.739 1.00 96.81 391 ALA A N 1
ATOM 3115 C CA . ALA A 1 391 ? -5.694 0.675 5.175 1.00 96.81 391 ALA A CA 1
ATOM 3116 C C . ALA A 1 391 ? -6.455 1.918 5.656 1.00 96.81 391 ALA A C 1
ATOM 3118 O O . ALA A 1 391 ? -7.099 1.859 6.702 1.00 96.81 391 ALA A O 1
ATOM 3119 N N . ILE A 1 392 ? -6.436 3.024 4.903 1.00 97.44 392 ILE A N 1
ATOM 3120 C CA . ILE A 1 392 ? -7.233 4.208 5.253 1.00 97.44 392 ILE A CA 1
ATOM 3121 C C . ILE A 1 392 ? -8.710 3.930 4.976 1.00 97.44 392 ILE A C 1
ATOM 3123 O O . ILE A 1 392 ? -9.550 4.107 5.859 1.00 97.44 392 ILE A O 1
ATOM 3127 N N . GLU A 1 393 ? -9.023 3.479 3.760 1.00 97.56 393 GLU A N 1
ATOM 3128 C CA . GLU A 1 393 ? -10.393 3.152 3.351 1.00 97.56 393 GLU A CA 1
ATOM 3129 C C . GLU A 1 393 ? -10.963 2.020 4.213 1.00 97.56 393 GLU A C 1
ATOM 3131 O O . GLU A 1 393 ? -12.029 2.171 4.809 1.00 97.56 393 GLU A O 1
ATOM 3136 N N . PHE A 1 394 ? -10.222 0.917 4.353 1.00 98.56 394 PHE A N 1
ATOM 3137 C CA . PHE A 1 394 ? -10.679 -0.234 5.121 1.00 98.56 394 PHE A CA 1
ATOM 3138 C C . PHE A 1 394 ? -10.739 0.054 6.623 1.00 98.56 394 PHE A C 1
ATOM 3140 O O . PHE A 1 394 ? -11.717 -0.314 7.262 1.00 98.56 394 PHE A O 1
ATOM 3147 N N . GLY A 1 395 ? -9.747 0.740 7.201 1.00 98.38 395 GLY A N 1
ATOM 3148 C CA . GLY A 1 395 ? -9.776 1.111 8.620 1.00 98.38 395 GLY A CA 1
ATOM 3149 C C . GLY A 1 395 ? -10.964 2.016 8.957 1.00 98.38 395 GLY A C 1
ATOM 3150 O O . GLY A 1 395 ? -11.624 1.825 9.974 1.00 98.38 395 GLY A O 1
ATOM 3151 N N . THR A 1 396 ? -11.318 2.941 8.061 1.00 98.12 396 THR A N 1
ATOM 3152 C CA . THR A 1 396 ? -12.515 3.781 8.238 1.00 98.12 396 THR A CA 1
ATOM 3153 C C . THR A 1 396 ? -13.807 2.971 8.077 1.00 98.12 396 THR A C 1
ATOM 3155 O O . THR A 1 396 ? -14.745 3.159 8.849 1.00 98.12 396 THR A O 1
ATOM 3158 N N . LEU A 1 397 ? -13.860 2.032 7.122 1.00 98.56 397 LEU A N 1
ATOM 3159 C CA . LEU A 1 397 ? -14.967 1.074 7.001 1.00 98.56 397 LEU A CA 1
ATOM 3160 C C . LEU A 1 397 ? -15.116 0.241 8.276 1.00 98.56 397 LEU A C 1
ATOM 3162 O O . LEU A 1 397 ? -16.227 0.089 8.773 1.00 98.56 397 LEU A O 1
ATOM 3166 N N . ALA A 1 398 ? -14.014 -0.247 8.840 1.00 98.69 398 ALA A N 1
ATOM 3167 C CA . ALA A 1 398 ? -14.027 -1.000 10.081 1.00 98.69 398 ALA A CA 1
ATOM 3168 C C . ALA A 1 398 ? -14.526 -0.142 11.253 1.00 98.69 398 ALA A C 1
ATOM 3170 O O . ALA A 1 398 ? -15.399 -0.590 11.986 1.00 98.69 398 ALA A O 1
ATOM 3171 N N . GLY A 1 399 ? -14.071 1.110 11.379 1.00 98.62 399 GLY A N 1
ATOM 3172 C CA . GLY A 1 399 ? -14.582 2.061 12.374 1.00 98.62 399 GLY A CA 1
ATOM 3173 C C . GLY A 1 399 ? -16.102 2.247 12.305 1.00 98.62 399 GLY A C 1
ATOM 3174 O O . GLY A 1 399 ? -16.775 2.179 13.334 1.00 98.62 399 GLY A O 1
ATOM 3175 N N . TRP A 1 400 ? -16.649 2.396 11.095 1.00 98.38 400 TRP A N 1
ATOM 3176 C CA . TRP A 1 400 ? -18.097 2.456 10.866 1.00 98.38 400 TRP A CA 1
ATOM 3177 C C . TRP A 1 400 ? -18.811 1.173 11.310 1.00 98.38 400 TRP A C 1
ATOM 3179 O O . TRP A 1 400 ? -19.803 1.239 12.035 1.00 98.38 400 TRP A O 1
ATOM 3189 N N . ILE A 1 401 ? -18.287 0.003 10.939 1.00 98.56 401 ILE A N 1
ATOM 3190 C CA . ILE A 1 401 ? -18.895 -1.283 11.303 1.00 98.56 401 ILE A CA 1
ATOM 3191 C C . ILE A 1 401 ? -18.831 -1.544 12.806 1.00 98.56 401 ILE A C 1
ATOM 3193 O O . ILE A 1 401 ? -19.810 -2.024 13.375 1.00 98.56 401 ILE A O 1
ATOM 3197 N N . LEU A 1 402 ? -17.739 -1.176 13.476 1.00 98.69 402 LEU A N 1
ATOM 3198 C CA . LEU A 1 402 ? -17.650 -1.272 14.930 1.00 98.69 402 LEU A CA 1
ATOM 3199 C C . LEU A 1 402 ? -18.724 -0.401 15.607 1.00 98.69 402 LEU A C 1
ATOM 3201 O O . LEU A 1 402 ? -19.367 -0.848 16.554 1.00 98.69 402 LEU A O 1
ATOM 3205 N N . GLU A 1 403 ? -18.990 0.808 15.107 1.00 97.69 403 GLU A N 1
ATOM 3206 C CA . GLU A 1 403 ? -20.072 1.643 15.643 1.00 97.69 403 GLU A CA 1
ATOM 3207 C C . GLU A 1 403 ? -21.464 1.040 15.377 1.00 97.69 403 GLU A C 1
ATOM 3209 O O . GLU A 1 403 ? -22.321 1.053 16.263 1.00 97.69 403 GLU A O 1
ATOM 3214 N N . CYS A 1 404 ? -21.692 0.442 14.203 1.00 97.25 404 CYS A N 1
ATOM 3215 C CA . CYS A 1 404 ? -22.930 -0.292 13.924 1.00 97.25 404 CYS A CA 1
ATOM 3216 C C . CYS A 1 404 ? -23.139 -1.474 14.886 1.00 97.25 404 CYS A C 1
ATOM 3218 O O . CYS A 1 404 ? -24.269 -1.708 15.318 1.00 97.25 404 CYS A O 1
ATOM 3220 N N . LEU A 1 405 ? -22.074 -2.198 15.248 1.00 97.94 405 LEU A N 1
ATOM 3221 C CA . LEU A 1 405 ? -22.127 -3.281 16.236 1.00 97.94 405 LEU A CA 1
ATOM 3222 C C . LEU A 1 405 ? -22.392 -2.761 17.657 1.00 97.94 405 LEU A C 1
ATOM 3224 O O . LEU A 1 405 ? -23.179 -3.359 18.390 1.00 97.94 405 LEU A O 1
ATOM 3228 N N . GLU A 1 406 ? -21.756 -1.652 18.053 1.00 96.81 406 GLU A N 1
ATOM 3229 C CA . GLU A 1 406 ? -21.983 -1.006 19.356 1.00 96.81 406 GLU A CA 1
ATOM 3230 C C . GLU A 1 406 ? -23.461 -0.623 19.519 1.00 96.81 406 GLU A C 1
ATOM 3232 O O . GLU A 1 406 ? -24.076 -0.944 20.538 1.00 96.81 406 GLU A O 1
ATOM 3237 N N . LYS A 1 407 ? -24.048 -0.010 18.483 1.00 94.62 407 LYS A N 1
ATOM 3238 C CA . LYS A 1 407 ? -25.454 0.424 18.462 1.00 94.62 407 LYS A CA 1
ATOM 3239 C C . LYS A 1 407 ? -26.459 -0.709 18.234 1.00 94.62 407 LYS A C 1
ATOM 3241 O O . LYS A 1 407 ? -27.658 -0.477 18.329 1.00 94.62 407 LYS A O 1
ATOM 3246 N N . GLY A 1 408 ? -26.002 -1.926 17.934 1.00 94.75 408 GLY A N 1
ATOM 3247 C CA . GLY A 1 408 ? -26.878 -3.065 17.644 1.00 94.75 408 GLY A CA 1
ATOM 3248 C C . GLY A 1 408 ? -27.583 -3.003 16.283 1.00 94.75 408 GLY A C 1
ATOM 3249 O O . GLY A 1 408 ? -28.519 -3.767 16.057 1.00 94.75 408 GLY A O 1
ATOM 3250 N N . LEU A 1 409 ? -27.126 -2.136 15.372 1.00 95.69 409 LEU A N 1
ATOM 3251 C CA . LEU A 1 409 ? -27.588 -2.096 13.978 1.00 95.69 409 LEU A CA 1
ATOM 3252 C C . LEU A 1 409 ? -27.125 -3.345 13.213 1.00 95.69 409 LEU A C 1
ATOM 3254 O O . LEU A 1 409 ? -27.845 -3.884 12.372 1.00 95.69 409 LEU A O 1
ATOM 3258 N N . LEU A 1 410 ? -25.937 -3.840 13.559 1.00 96.81 410 LEU A N 1
ATOM 3259 C CA . LEU A 1 410 ? -25.424 -5.143 13.148 1.00 96.81 410 LEU A CA 1
ATOM 3260 C C . LEU A 1 410 ? -25.201 -6.025 14.377 1.00 96.81 410 LEU A C 1
ATOM 3262 O O . LEU A 1 410 ? -24.902 -5.535 15.470 1.00 96.81 410 LEU A O 1
ATOM 3266 N N . LYS A 1 411 ? -25.314 -7.337 14.187 1.00 97.00 411 LYS A N 1
ATOM 3267 C CA . LYS A 1 411 ? -24.977 -8.347 15.191 1.00 97.00 411 LYS A CA 1
ATOM 3268 C C . LYS A 1 411 ? -23.562 -8.894 14.950 1.00 97.00 411 LYS A C 1
ATOM 3270 O O . LYS A 1 411 ? -23.147 -8.977 13.793 1.00 97.00 411 LYS A O 1
ATOM 3275 N N . PRO A 1 412 ? -22.816 -9.292 16.000 1.00 97.75 412 PRO A N 1
ATOM 3276 C CA . PRO A 1 412 ? -21.456 -9.816 15.847 1.00 97.75 412 PRO A CA 1
ATOM 3277 C C . PRO A 1 412 ? -21.337 -10.951 14.818 1.00 97.75 412 PRO A C 1
ATOM 3279 O O . PRO A 1 412 ? -20.461 -10.915 13.953 1.00 97.75 412 PRO A O 1
ATOM 3282 N N . GLU A 1 413 ? -22.266 -11.905 14.834 1.00 97.31 413 GLU A N 1
ATOM 3283 C CA . GLU A 1 413 ? -22.281 -13.063 13.942 1.00 97.31 413 GLU A CA 1
ATOM 3284 C C . GLU A 1 413 ? -22.416 -12.699 12.454 1.00 97.31 413 GLU A C 1
ATOM 3286 O O . GLU A 1 413 ? -21.885 -13.412 11.602 1.00 97.31 413 GLU A O 1
ATOM 3291 N N . GLU A 1 414 ? -23.044 -11.564 12.124 1.00 97.31 414 GLU A N 1
ATOM 3292 C CA . GLU A 1 414 ? -23.243 -11.113 10.737 1.00 97.31 414 GLU A CA 1
ATOM 3293 C C . GLU A 1 414 ? -21.925 -10.695 10.075 1.00 97.31 414 GLU A C 1
ATOM 3295 O O . GLU A 1 414 ? -21.789 -10.769 8.854 1.00 97.31 414 GLU A O 1
ATOM 3300 N N . VAL A 1 415 ? -20.929 -10.310 10.878 1.00 96.69 415 VAL A N 1
ATOM 3301 C CA . VAL A 1 415 ? -19.577 -9.953 10.423 1.00 96.69 415 VAL A CA 1
ATOM 3302 C C . VAL A 1 415 ? -18.509 -10.956 10.876 1.00 96.69 415 VAL A C 1
ATOM 3304 O O . VAL A 1 415 ? -17.322 -10.762 10.617 1.00 96.69 415 VAL A O 1
ATOM 3307 N N . GLY A 1 416 ? -18.922 -12.042 11.537 1.00 95.50 416 GLY A N 1
ATOM 3308 C CA . GLY A 1 416 ? -18.046 -13.085 12.074 1.00 95.50 416 GLY A CA 1
ATOM 3309 C C . GLY A 1 416 ? -17.366 -12.748 13.407 1.00 95.50 416 GLY A C 1
ATOM 3310 O O . GLY A 1 416 ? -16.507 -13.511 13.847 1.00 95.50 416 GLY A O 1
ATOM 3311 N N . ALA A 1 417 ? -17.722 -11.633 14.046 1.00 96.75 417 ALA A N 1
ATOM 3312 C CA . ALA A 1 417 ? -17.204 -11.239 15.351 1.00 96.75 417 ALA A CA 1
ATOM 3313 C C . ALA A 1 417 ? -17.796 -12.097 16.483 1.00 96.75 417 ALA A C 1
ATOM 3315 O O . ALA A 1 417 ? -18.919 -12.590 16.390 1.00 96.75 417 ALA A O 1
ATOM 3316 N N . ARG A 1 418 ? -17.038 -12.254 17.575 1.00 95.00 418 ARG A N 1
ATOM 3317 C CA . ARG A 1 418 ? -17.445 -13.047 18.752 1.00 95.00 418 ARG A CA 1
ATOM 3318 C C . ARG A 1 418 ? -18.250 -12.250 19.770 1.00 95.00 418 ARG A C 1
ATOM 3320 O O . ARG A 1 418 ? -19.106 -12.798 20.453 1.00 95.00 418 ARG A O 1
ATOM 3327 N N . GLU A 1 419 ? -17.966 -10.961 19.873 1.00 96.50 419 GLU A N 1
ATOM 3328 C CA . GLU A 1 419 ? -18.618 -10.052 20.805 1.00 96.50 419 GLU A CA 1
ATOM 3329 C C . GLU A 1 419 ? -18.710 -8.642 20.213 1.00 96.50 419 GLU A C 1
ATOM 3331 O O . GLU A 1 419 ? -18.216 -8.372 19.115 1.00 96.50 419 GLU A O 1
ATOM 3336 N N . ARG A 1 420 ? -19.387 -7.741 20.930 1.00 97.81 420 ARG A N 1
ATOM 3337 C CA . ARG A 1 420 ? -19.491 -6.330 20.543 1.00 97.81 420 ARG A CA 1
ATOM 3338 C C . ARG A 1 420 ? -18.184 -5.588 20.836 1.00 97.81 420 ARG A C 1
ATOM 3340 O O . ARG A 1 420 ? -17.499 -5.939 21.796 1.00 97.81 420 ARG A O 1
ATOM 3347 N N . PRO A 1 421 ? -17.867 -4.525 20.082 1.00 97.94 421 PRO A N 1
ATOM 3348 C CA . PRO A 1 421 ? -16.722 -3.683 20.388 1.00 97.94 421 PRO A CA 1
ATOM 3349 C C . PRO A 1 421 ? -16.957 -2.830 21.638 1.00 97.94 421 PRO A C 1
ATOM 3351 O O . PRO A 1 421 ? -18.063 -2.748 22.178 1.00 97.94 421 PRO A O 1
ATOM 3354 N N . ARG A 1 422 ? -15.897 -2.174 22.099 1.00 97.50 422 ARG A N 1
ATOM 3355 C CA . ARG A 1 422 ? -15.913 -1.202 23.196 1.00 97.50 422 ARG A CA 1
ATOM 3356 C C . ARG A 1 422 ? -15.525 0.154 22.625 1.00 97.50 422 ARG A C 1
ATOM 3358 O O . ARG A 1 422 ? -14.359 0.389 22.324 1.00 97.50 422 ARG A O 1
ATOM 3365 N N . LEU A 1 423 ? -16.497 1.040 22.418 1.00 96.56 423 LEU A N 1
ATOM 3366 C CA . LEU A 1 423 ? -16.259 2.341 21.781 1.00 96.56 423 LEU A CA 1
ATOM 3367 C C . LEU A 1 423 ? -16.773 3.532 22.600 1.00 96.56 423 LEU A C 1
ATOM 3369 O O . LEU A 1 423 ? -16.745 4.652 22.086 1.00 96.56 423 LEU A O 1
ATOM 3373 N N . ASN A 1 424 ? -17.229 3.330 23.840 1.00 95.12 424 ASN A N 1
ATOM 3374 C CA . ASN A 1 424 ? -17.660 4.417 24.719 1.00 95.12 424 ASN A CA 1
ATOM 3375 C C . ASN A 1 424 ? -16.433 5.169 25.267 1.00 95.12 424 ASN A C 1
ATOM 3377 O O . ASN A 1 424 ? -15.745 4.621 26.130 1.00 95.12 424 ASN A O 1
ATOM 3381 N N . PRO A 1 425 ? -16.167 6.425 24.854 1.00 95.00 425 PRO A N 1
ATOM 3382 C CA . PRO A 1 425 ? -14.954 7.130 25.266 1.00 95.00 425 PRO A CA 1
ATOM 3383 C C . PRO A 1 425 ? -14.851 7.337 26.783 1.00 95.00 425 PRO A C 1
ATOM 3385 O O . PRO A 1 425 ? -13.746 7.386 27.311 1.00 95.00 425 PRO A O 1
ATOM 3388 N N . LYS A 1 426 ? -15.985 7.443 27.491 1.00 91.25 426 LYS A N 1
ATOM 3389 C CA . LYS A 1 426 ? -16.015 7.718 28.939 1.00 91.25 426 LYS A CA 1
ATOM 3390 C C . LYS A 1 426 ? -15.620 6.510 29.786 1.00 91.25 426 LYS A C 1
ATOM 3392 O O . LYS A 1 426 ? -15.080 6.673 30.873 1.00 91.25 426 LYS A O 1
ATOM 3397 N N . GLU A 1 427 ? -15.879 5.309 29.282 1.00 93.94 427 GLU A N 1
ATOM 3398 C CA . GLU A 1 427 ? -15.656 4.046 29.999 1.00 93.94 427 GLU A CA 1
ATOM 3399 C C . GLU A 1 427 ? -14.446 3.272 29.463 1.00 93.94 427 GLU A C 1
ATOM 3401 O O . GLU A 1 427 ? -14.051 2.266 30.050 1.00 93.94 427 GLU A O 1
ATOM 3406 N N . PHE A 1 428 ? -13.847 3.750 28.367 1.00 97.75 428 PHE A N 1
ATOM 3407 C CA . PHE A 1 428 ? -12.811 3.040 27.631 1.00 97.75 428 PHE A CA 1
ATOM 3408 C C . PHE A 1 428 ? -11.543 2.797 28.462 1.00 97.75 428 PHE A C 1
ATOM 3410 O O . PHE A 1 428 ? -10.962 3.715 29.069 1.00 97.75 428 PHE A O 1
ATOM 3417 N N . LYS A 1 429 ? -11.068 1.551 28.420 1.00 97.12 429 LYS A N 1
ATOM 3418 C CA . LYS A 1 429 ? -9.807 1.096 29.010 1.00 97.12 429 LYS A CA 1
ATOM 3419 C C . LYS A 1 429 ? -8.849 0.643 27.914 1.00 97.12 429 LYS A C 1
ATOM 3421 O O . LYS A 1 429 ? -9.263 0.255 26.832 1.00 97.12 429 LYS A O 1
ATOM 3426 N N . ILE A 1 430 ? -7.545 0.693 28.172 1.00 97.62 430 ILE A N 1
ATOM 3427 C CA . ILE A 1 430 ? -6.538 0.373 27.145 1.00 97.62 430 ILE A CA 1
ATOM 3428 C C . ILE A 1 430 ? -6.692 -1.075 26.659 1.00 97.62 430 ILE A C 1
ATOM 3430 O O . ILE A 1 430 ? -6.556 -1.332 25.464 1.00 97.62 430 ILE A O 1
ATOM 3434 N N . GLU A 1 431 ? -7.050 -1.992 27.557 1.00 97.81 431 GLU A N 1
ATOM 3435 C CA . GLU A 1 431 ? -7.246 -3.419 27.295 1.00 97.81 431 GLU A CA 1
ATOM 3436 C C . GLU A 1 431 ? -8.377 -3.679 26.288 1.00 97.81 431 GLU A C 1
ATOM 3438 O O . GLU A 1 431 ? -8.300 -4.625 25.502 1.00 97.81 431 GLU A O 1
ATOM 3443 N N . ASP A 1 432 ? -9.373 -2.789 26.230 1.00 98.25 432 ASP A N 1
ATOM 3444 C CA . ASP A 1 432 ? -10.473 -2.854 25.263 1.00 98.25 432 ASP A CA 1
ATOM 3445 C C . ASP A 1 432 ? -9.976 -2.763 23.808 1.00 98.25 432 ASP A C 1
ATOM 3447 O O . ASP A 1 432 ? -10.628 -3.259 22.883 1.00 98.25 432 ASP A O 1
ATOM 3451 N N . SER A 1 433 ? -8.779 -2.197 23.597 1.00 98.75 433 SER A N 1
ATOM 3452 C CA . SER A 1 433 ? -8.117 -2.144 22.290 1.00 98.75 433 SER A CA 1
ATOM 3453 C C . SER A 1 433 ? -7.978 -3.532 21.660 1.00 98.75 433 SER A C 1
ATOM 3455 O O . SER A 1 433 ? -8.086 -3.656 20.442 1.00 98.75 433 SER A O 1
ATOM 3457 N N . PHE A 1 434 ? -7.751 -4.582 22.457 1.00 98.69 434 PHE A N 1
ATOM 3458 C CA . PHE A 1 434 ? -7.561 -5.939 21.937 1.00 98.69 434 PHE A CA 1
ATOM 3459 C C . PHE A 1 434 ? -8.859 -6.557 21.414 1.00 98.69 434 PHE A C 1
ATOM 3461 O O . PHE A 1 434 ? -8.819 -7.246 20.394 1.00 98.69 434 PHE A O 1
ATOM 3468 N N . ILE A 1 435 ? -9.995 -6.264 22.055 1.00 98.56 435 ILE A N 1
ATOM 3469 C CA . ILE A 1 435 ? -11.321 -6.709 21.599 1.00 98.56 435 ILE A CA 1
ATOM 3470 C C . ILE A 1 435 ? -11.630 -6.058 20.249 1.00 98.56 435 ILE A C 1
ATOM 3472 O O . ILE A 1 435 ? -11.955 -6.737 19.276 1.00 98.56 435 ILE A O 1
ATOM 3476 N N . ASN A 1 436 ? -11.455 -4.736 20.163 1.00 98.69 436 ASN A N 1
ATOM 3477 C CA . ASN A 1 436 ? -11.691 -3.999 18.923 1.00 98.69 436 ASN A CA 1
ATOM 3478 C C . ASN A 1 436 ? -10.752 -4.471 17.801 1.00 98.69 436 ASN A C 1
ATOM 3480 O O . ASN A 1 436 ? -11.201 -4.681 16.676 1.00 98.69 436 ASN A O 1
ATOM 3484 N N . ALA A 1 437 ? -9.471 -4.704 18.104 1.00 98.81 437 ALA A N 1
ATOM 3485 C CA . ALA A 1 437 ? -8.498 -5.202 17.134 1.00 98.81 437 ALA A CA 1
ATOM 3486 C C . ALA A 1 437 ? -8.837 -6.602 16.602 1.00 98.81 437 ALA A C 1
ATOM 3488 O O . ALA A 1 437 ? -8.683 -6.840 15.405 1.00 98.81 437 ALA A O 1
ATOM 3489 N N . GLU A 1 438 ? -9.324 -7.515 17.450 1.00 98.75 438 GLU A N 1
ATOM 3490 C CA . GLU A 1 438 ? -9.773 -8.844 17.016 1.00 98.75 438 GLU A CA 1
ATOM 3491 C C . GLU A 1 438 ? -10.946 -8.747 16.034 1.00 98.75 438 GLU A C 1
ATOM 3493 O O . GLU A 1 438 ? -10.951 -9.428 15.008 1.00 98.75 438 GLU A O 1
ATOM 3498 N N . ILE A 1 439 ? -11.909 -7.857 16.293 1.00 98.75 439 ILE A N 1
ATOM 3499 C CA . ILE A 1 439 ? -13.039 -7.641 15.382 1.00 98.75 439 ILE A CA 1
ATOM 3500 C C . ILE A 1 439 ? -12.549 -7.093 14.034 1.00 98.75 439 ILE A C 1
ATOM 3502 O O . ILE A 1 439 ? -12.973 -7.588 12.989 1.00 98.75 439 ILE A O 1
ATOM 3506 N N . VAL A 1 440 ? -11.631 -6.117 14.034 1.00 98.88 440 VAL A N 1
ATOM 3507 C CA . VAL A 1 440 ? -11.042 -5.571 12.795 1.00 98.88 440 VAL A CA 1
ATOM 3508 C C . VAL A 1 440 ? -10.280 -6.648 12.018 1.00 98.88 440 VAL A C 1
ATOM 3510 O O . VAL A 1 440 ? -10.424 -6.735 10.799 1.00 98.88 440 VAL A O 1
ATOM 3513 N N . GLU A 1 441 ? -9.506 -7.492 12.705 1.00 98.81 441 GLU A N 1
ATOM 3514 C CA . GLU A 1 441 ? -8.776 -8.611 12.099 1.00 98.81 441 GLU A CA 1
ATOM 3515 C C . GLU A 1 441 ? -9.726 -9.600 11.406 1.00 98.81 441 GLU A C 1
ATOM 3517 O O . GLU A 1 441 ? -9.517 -9.960 10.242 1.00 98.81 441 GLU A O 1
ATOM 3522 N N . ILE A 1 442 ? -10.784 -10.023 12.103 1.00 98.75 442 ILE A N 1
ATOM 3523 C CA . ILE A 1 442 ? -11.796 -10.929 11.553 1.00 98.75 442 ILE A CA 1
ATOM 3524 C C . ILE A 1 442 ? -12.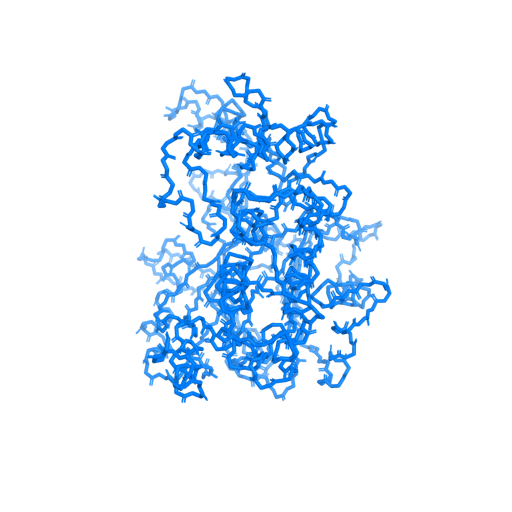470 -10.288 10.341 1.00 98.75 442 ILE A C 1
ATOM 3526 O O . ILE A 1 442 ? -12.584 -10.926 9.292 1.00 98.75 442 ILE A O 1
ATOM 3530 N N . LEU A 1 443 ? -12.874 -9.022 10.465 1.00 98.69 443 LEU A N 1
ATOM 3531 C CA . LEU A 1 443 ? -13.547 -8.291 9.401 1.00 98.69 443 LEU A CA 1
ATOM 3532 C C . LEU A 1 443 ? -12.665 -8.192 8.151 1.00 98.69 443 LEU A C 1
ATOM 3534 O O . LEU A 1 443 ? -13.141 -8.479 7.054 1.00 98.69 443 LEU A O 1
ATOM 3538 N N . ALA A 1 444 ? -11.379 -7.852 8.300 1.00 98.75 444 ALA A N 1
ATOM 3539 C CA . ALA A 1 444 ? -10.425 -7.795 7.190 1.00 98.75 444 ALA A CA 1
ATOM 3540 C C . ALA A 1 444 ? -10.369 -9.124 6.431 1.00 98.75 444 ALA A C 1
ATOM 3542 O O . ALA A 1 444 ? -10.547 -9.152 5.211 1.00 98.75 444 ALA A O 1
ATOM 3543 N N . LYS A 1 445 ? -10.212 -10.239 7.150 1.00 98.75 445 LYS A N 1
ATOM 3544 C CA . LYS A 1 445 ? -10.162 -11.579 6.549 1.00 98.75 445 LYS A CA 1
ATOM 3545 C C . LYS A 1 445 ? -11.485 -11.930 5.858 1.00 98.75 445 LYS A C 1
ATOM 3547 O O . LYS A 1 445 ? -11.484 -12.323 4.691 1.00 98.75 445 LYS A O 1
ATOM 3552 N N . LYS A 1 446 ? -12.623 -11.736 6.529 1.00 98.69 446 LYS A N 1
ATOM 3553 C CA . LYS A 1 446 ? -13.951 -12.061 5.981 1.00 98.69 446 LYS A CA 1
ATOM 3554 C C . LYS A 1 446 ? -14.279 -11.259 4.722 1.00 98.69 446 LYS A C 1
ATOM 3556 O O . LYS A 1 446 ? -14.755 -11.837 3.746 1.00 98.69 446 LYS A O 1
ATOM 3561 N N . VAL A 1 447 ? -13.988 -9.957 4.709 1.00 98.81 447 VAL A N 1
ATOM 3562 C CA . VAL A 1 447 ? -14.247 -9.087 3.550 1.00 98.81 447 VAL A CA 1
ATOM 3563 C C . VAL A 1 447 ? -13.319 -9.435 2.386 1.00 98.81 447 VAL A C 1
ATOM 3565 O O . VAL A 1 447 ? -13.784 -9.559 1.255 1.00 98.81 447 VAL A O 1
ATOM 3568 N N . ALA A 1 448 ? -12.025 -9.656 2.640 1.00 98.69 448 ALA A N 1
ATOM 3569 C CA . ALA A 1 448 ? -11.061 -9.987 1.586 1.00 98.69 448 ALA A CA 1
ATOM 3570 C C . ALA A 1 448 ? -11.393 -11.298 0.863 1.00 98.69 448 ALA A C 1
ATOM 3572 O O . ALA A 1 448 ? -11.225 -11.404 -0.352 1.00 98.69 448 ALA A O 1
ATOM 3573 N N . PHE A 1 449 ? -11.890 -12.289 1.606 1.00 98.56 449 PHE A N 1
ATOM 3574 C CA . PHE A 1 449 ? -12.275 -13.593 1.071 1.00 98.56 449 PHE A CA 1
ATOM 3575 C C . PHE A 1 449 ? -13.763 -13.703 0.708 1.00 98.56 449 PHE A C 1
ATOM 3577 O O . PHE A 1 449 ? -14.195 -14.785 0.318 1.00 98.56 449 PHE A O 1
ATOM 3584 N N . ALA A 1 450 ? -14.537 -12.611 0.794 1.00 98.00 450 ALA A N 1
ATOM 3585 C CA . ALA A 1 450 ? -15.973 -12.607 0.489 1.00 98.00 450 ALA A CA 1
ATOM 3586 C C . ALA A 1 450 ? -16.778 -13.673 1.278 1.00 98.00 450 ALA A C 1
ATOM 3588 O O . ALA A 1 450 ? -17.744 -14.269 0.786 1.00 98.00 450 ALA A O 1
ATOM 3589 N N . GLU A 1 451 ? -16.384 -13.914 2.529 1.00 98.00 451 GLU A N 1
ATOM 3590 C CA . GLU A 1 451 ? -16.974 -14.929 3.400 1.00 98.00 451 GLU A CA 1
ATOM 3591 C C . GLU A 1 451 ? -18.093 -14.346 4.264 1.00 98.00 451 GLU A C 1
ATOM 3593 O O . GLU A 1 451 ? -17.837 -13.633 5.230 1.00 98.00 451 GLU A O 1
ATOM 3598 N N . GLY A 1 452 ? -19.334 -14.720 3.961 1.00 97.62 452 GLY A N 1
ATOM 3599 C CA . GLY A 1 452 ? -20.525 -14.189 4.625 1.00 97.62 452 GLY A CA 1
ATOM 3600 C C . GLY A 1 452 ? -21.200 -13.094 3.801 1.00 97.62 452 GLY A C 1
ATOM 3601 O O . GLY A 1 452 ? -20.611 -12.515 2.891 1.00 97.62 452 GLY A O 1
ATOM 3602 N N . GLU A 1 453 ? -22.472 -12.837 4.088 1.00 97.75 453 GLU A N 1
ATOM 3603 C CA . GLU A 1 453 ? -23.285 -11.912 3.296 1.00 97.75 453 GLU A CA 1
ATOM 3604 C C . GLU A 1 453 ? -22.888 -10.448 3.509 1.00 97.75 453 GLU A C 1
ATOM 3606 O O . GLU A 1 453 ? -22.544 -9.766 2.541 1.00 97.75 453 GLU A O 1
ATOM 3611 N N . VAL A 1 454 ? -22.832 -9.986 4.763 1.00 98.25 454 VAL A N 1
ATOM 3612 C CA . VAL A 1 454 ? -22.396 -8.618 5.078 1.00 98.25 454 VAL A CA 1
ATOM 3613 C C . VAL A 1 454 ? -20.952 -8.376 4.612 1.00 98.25 454 VAL A C 1
ATOM 3615 O O . VAL A 1 454 ? -20.737 -7.396 3.900 1.00 98.25 454 VAL A O 1
ATOM 3618 N N . PRO A 1 455 ? -19.963 -9.257 4.870 1.00 98.44 455 PRO A N 1
ATOM 3619 C CA . PRO A 1 455 ? -18.608 -9.070 4.349 1.00 98.44 455 PRO A CA 1
ATOM 3620 C C . PRO A 1 455 ? -18.515 -8.936 2.821 1.00 98.44 455 PRO A C 1
ATOM 3622 O O . PRO A 1 455 ? -17.730 -8.119 2.337 1.00 98.44 455 PRO A O 1
ATOM 3625 N N . ARG A 1 456 ? -19.342 -9.660 2.049 1.00 98.44 456 ARG A N 1
ATOM 3626 C CA . ARG A 1 456 ? -19.432 -9.471 0.588 1.00 98.44 456 ARG A CA 1
ATOM 3627 C C . ARG A 1 456 ? -19.919 -8.076 0.215 1.00 98.44 456 ARG A C 1
ATOM 3629 O O . ARG A 1 456 ? -19.315 -7.438 -0.643 1.00 98.44 456 ARG A O 1
ATOM 3636 N N . ILE A 1 457 ? -20.972 -7.596 0.875 1.00 98.38 457 ILE A N 1
ATOM 3637 C CA . ILE A 1 457 ? -21.528 -6.254 0.652 1.00 98.38 457 ILE A CA 1
ATOM 3638 C C . ILE A 1 457 ? -20.479 -5.178 0.966 1.00 98.38 457 ILE A C 1
ATOM 3640 O O . ILE A 1 457 ? -20.288 -4.247 0.182 1.00 98.38 457 ILE A O 1
ATOM 3644 N N . LEU A 1 458 ? -19.746 -5.329 2.073 1.00 98.50 458 LEU A N 1
ATOM 3645 C CA . LEU A 1 458 ? -18.674 -4.410 2.473 1.00 98.50 458 LEU A CA 1
ATOM 3646 C C . LEU A 1 458 ? -17.534 -4.342 1.450 1.00 98.50 458 LEU A C 1
ATOM 3648 O O . LEU A 1 458 ? -16.930 -3.282 1.278 1.00 98.50 458 LEU A O 1
ATOM 3652 N N . GLY A 1 459 ? -17.277 -5.431 0.717 1.00 98.06 459 GLY A N 1
ATOM 3653 C CA . GLY A 1 459 ? -16.283 -5.475 -0.356 1.00 98.06 459 GLY A CA 1
ATOM 3654 C C . GLY A 1 459 ? -16.533 -4.465 -1.483 1.00 98.06 459 GLY A C 1
ATOM 3655 O O . GLY A 1 459 ? -15.593 -4.064 -2.173 1.00 98.06 459 GLY A O 1
ATOM 3656 N N . GLU A 1 460 ? -17.764 -3.975 -1.650 1.00 97.00 460 GLU A N 1
ATOM 3657 C CA . GLU A 1 460 ? -18.098 -2.964 -2.661 1.00 97.00 460 GLU A CA 1
ATOM 3658 C C . GLU A 1 460 ? -17.671 -1.536 -2.278 1.00 97.00 460 GLU A C 1
ATOM 3660 O O . GLU A 1 460 ? -17.706 -0.633 -3.124 1.00 97.00 460 GLU A O 1
ATOM 3665 N N . GLY A 1 461 ? -17.232 -1.334 -1.034 1.00 96.19 461 GLY A N 1
ATOM 3666 C CA . GLY A 1 461 ? -16.864 -0.041 -0.466 1.00 96.19 461 GLY A CA 1
ATOM 3667 C C . GLY A 1 461 ? -18.021 0.633 0.274 1.00 96.19 461 GLY A C 1
ATOM 3668 O O . GLY A 1 461 ? -19.200 0.394 0.000 1.00 96.19 461 GLY A O 1
ATOM 3669 N N . MET A 1 462 ? -17.673 1.523 1.206 1.00 95.12 462 MET A N 1
ATOM 3670 C CA . MET A 1 462 ? -18.578 2.056 2.234 1.00 95.12 462 MET A CA 1
ATOM 3671 C C . MET A 1 462 ? -19.881 2.646 1.677 1.00 95.12 462 MET A C 1
ATOM 3673 O O . MET A 1 462 ? -20.958 2.341 2.174 1.00 95.12 462 MET A O 1
ATOM 3677 N N . ARG A 1 463 ? -19.820 3.446 0.602 1.00 93.62 463 ARG A N 1
ATOM 3678 C CA . ARG A 1 463 ? -21.011 4.109 0.032 1.00 93.62 463 ARG A CA 1
ATOM 3679 C C . ARG A 1 463 ? -22.033 3.123 -0.540 1.00 93.62 463 ARG A C 1
ATOM 3681 O O . ARG A 1 463 ? -23.233 3.335 -0.389 1.00 93.62 463 ARG A O 1
ATOM 3688 N N . ARG A 1 464 ? -21.566 2.094 -1.251 1.00 95.88 464 ARG A N 1
ATOM 3689 C CA . ARG A 1 464 ? -22.439 1.074 -1.857 1.00 95.88 464 ARG A CA 1
ATOM 3690 C C . ARG A 1 464 ? -22.952 0.126 -0.782 1.00 95.88 464 ARG A C 1
ATOM 3692 O O . ARG A 1 464 ? -24.141 -0.170 -0.759 1.00 95.88 464 ARG A O 1
ATOM 3699 N N . ALA A 1 465 ? -22.063 -0.264 0.129 1.00 97.50 465 ALA A N 1
ATOM 3700 C CA . ALA A 1 465 ? -22.400 -1.108 1.256 1.00 97.50 465 ALA A CA 1
ATOM 3701 C C . ALA A 1 465 ? -23.473 -0.473 2.144 1.00 97.50 465 ALA A C 1
ATOM 3703 O O . ALA A 1 465 ? -24.466 -1.125 2.428 1.00 97.50 465 ALA A O 1
ATOM 3704 N N . ALA A 1 466 ? -23.326 0.805 2.508 1.00 96.25 466 ALA A N 1
ATOM 3705 C CA . ALA A 1 466 ? -24.290 1.510 3.350 1.00 96.25 466 ALA A CA 1
ATOM 3706 C C . ALA A 1 466 ? -25.713 1.440 2.781 1.00 96.25 466 ALA A C 1
ATOM 3708 O O . ALA A 1 466 ? -26.616 1.048 3.502 1.00 96.25 466 ALA A O 1
ATOM 3709 N N . ARG A 1 467 ? -25.901 1.711 1.479 1.00 96.00 467 ARG A N 1
ATOM 3710 C CA . ARG A 1 467 ? -27.222 1.618 0.826 1.00 96.00 467 ARG A CA 1
ATOM 3711 C C . ARG A 1 467 ? -27.823 0.216 0.921 1.00 96.00 467 ARG A C 1
ATOM 3713 O O . ARG A 1 467 ? -28.979 0.071 1.290 1.00 96.00 467 ARG A O 1
ATOM 3720 N N . LYS A 1 468 ? -27.022 -0.811 0.624 1.00 97.12 468 LYS A N 1
ATOM 3721 C CA . LYS A 1 468 ? -27.473 -2.208 0.665 1.00 97.12 468 LYS A CA 1
ATOM 3722 C C . LYS A 1 468 ? -27.807 -2.669 2.081 1.00 97.12 468 LYS A C 1
ATOM 3724 O O . LYS A 1 468 ? -28.774 -3.395 2.265 1.00 97.12 468 LYS A O 1
ATOM 3729 N N . LEU A 1 469 ? -27.016 -2.260 3.072 1.00 96.25 469 LEU A N 1
ATOM 3730 C CA . LEU A 1 469 ? -27.283 -2.589 4.472 1.00 96.25 469 LEU A CA 1
ATOM 3731 C C . LEU A 1 469 ? -28.524 -1.856 4.997 1.00 96.25 469 LEU A C 1
ATOM 3733 O O . LEU A 1 469 ? -29.281 -2.459 5.748 1.00 96.25 469 LEU A O 1
ATOM 3737 N N . ASP A 1 470 ? -28.768 -0.614 4.570 1.00 94.44 470 ASP A N 1
ATOM 3738 C CA . ASP A 1 470 ? -29.990 0.137 4.901 1.00 94.44 470 ASP A CA 1
ATOM 3739 C C . ASP A 1 470 ? -31.246 -0.571 4.374 1.00 94.44 470 ASP A C 1
ATOM 3741 O O . ASP A 1 470 ? -32.234 -0.716 5.089 1.00 94.44 470 ASP A O 1
ATOM 3745 N N . GLU A 1 471 ? -31.196 -1.061 3.133 1.00 94.50 471 GLU A N 1
ATOM 3746 C CA . GLU A 1 471 ? -32.279 -1.846 2.529 1.00 94.50 471 GLU A CA 1
ATOM 3747 C C . GLU A 1 471 ? -32.464 -3.193 3.245 1.00 94.50 471 GLU A C 1
ATOM 3749 O O . GLU A 1 471 ? -33.584 -3.575 3.580 1.00 94.50 471 GLU A O 1
ATOM 3754 N N . MET A 1 472 ? -31.365 -3.901 3.518 1.00 94.69 472 MET A N 1
ATOM 3755 C CA . MET A 1 472 ? -31.374 -5.230 4.138 1.00 94.69 472 MET A CA 1
ATOM 3756 C C . MET A 1 472 ? -31.837 -5.203 5.602 1.00 94.69 472 MET A C 1
ATOM 3758 O O . MET A 1 472 ? -32.455 -6.154 6.081 1.00 94.69 472 MET A O 1
ATOM 3762 N N . PHE A 1 473 ? -31.539 -4.121 6.320 1.00 94.56 473 PHE A N 1
ATOM 3763 C CA . PHE A 1 473 ? -31.808 -3.975 7.747 1.00 94.56 473 PHE A CA 1
ATOM 3764 C C . PHE A 1 473 ? -32.693 -2.765 8.057 1.00 94.56 473 PHE A C 1
ATOM 3766 O O . PHE A 1 473 ? -32.566 -2.167 9.127 1.00 94.56 473 PHE A O 1
ATOM 3773 N N . SER A 1 474 ? -33.632 -2.440 7.163 1.00 91.69 474 SER A N 1
ATOM 3774 C CA . SER A 1 474 ? -34.497 -1.253 7.258 1.00 91.69 474 SER A CA 1
ATOM 3775 C C . SER A 1 474 ? -35.190 -1.099 8.613 1.00 91.69 474 SER A C 1
ATOM 3777 O O . SER A 1 474 ? -35.330 0.006 9.129 1.00 91.69 474 SER A O 1
ATOM 3779 N N . GLU A 1 475 ? -35.596 -2.211 9.225 1.00 90.94 475 GLU A N 1
ATOM 3780 C CA . GLU A 1 475 ? -36.304 -2.222 10.511 1.00 90.94 475 GLU A CA 1
ATOM 3781 C C . GLU A 1 475 ? -35.393 -1.936 11.717 1.00 90.94 475 GLU A C 1
ATOM 3783 O O . GLU A 1 475 ? -35.879 -1.590 12.791 1.00 90.94 475 GLU A O 1
ATOM 3788 N N . ARG A 1 476 ? -34.069 -2.047 11.556 1.00 89.31 476 ARG A N 1
ATOM 3789 C CA . ARG A 1 476 ? -33.084 -1.730 12.605 1.00 89.31 476 ARG A CA 1
ATOM 3790 C C . ARG A 1 476 ? -32.689 -0.256 12.618 1.00 89.31 476 ARG A C 1
ATOM 3792 O O . ARG A 1 476 ? -32.167 0.204 13.619 1.00 89.31 476 ARG A O 1
ATOM 3799 N N . VAL A 1 477 ? -32.912 0.450 11.509 1.00 76.00 477 VAL A N 1
ATOM 3800 C CA . VAL A 1 477 ? -32.539 1.864 11.325 1.00 76.00 477 VAL A CA 1
ATOM 3801 C C . VAL A 1 477 ? -33.695 2.810 11.671 1.00 76.00 477 VAL A C 1
ATOM 3803 O O . VAL A 1 477 ? -33.470 3.968 12.004 1.00 76.00 477 VAL A O 1
ATOM 3806 N N . LYS A 1 478 ? -34.943 2.328 11.595 1.00 65.38 478 LYS A N 1
ATOM 3807 C CA . LYS A 1 478 ? -36.157 3.107 11.910 1.00 65.38 478 LYS A CA 1
ATOM 3808 C C . LYS A 1 478 ? -36.447 3.253 13.411 1.00 65.38 478 LYS A C 1
ATOM 3810 O O . LYS A 1 478 ? -37.311 4.053 13.764 1.00 65.38 478 LYS A O 1
ATOM 3815 N N . ASN A 1 479 ? -35.770 2.473 14.250 1.00 48.75 479 ASN A N 1
ATOM 3816 C CA . ASN A 1 479 ? -35.846 2.519 15.713 1.00 48.75 479 ASN A CA 1
ATOM 3817 C C . ASN A 1 479 ? -34.594 3.195 16.269 1.00 48.75 479 ASN A C 1
ATOM 3819 O O . ASN A 1 479 ? -34.708 3.821 17.345 1.00 48.75 479 ASN A O 1
#